Protein AF-A0A1I7ZM16-F1 (afdb_monomer)

Sequence (671 aa):
MVTPKGCKLLEFNCRFGDPETEVLMRLLDSDLYTICVACSKGTLASTEINWKAQNVVGIVLASEGYPAKPTVNRRIQGIPEHNEETVVFHAGTKITEDGLVTSGGRVLCVVSIGNSFQEARNRALAVSEQIKFEGKYYRKDIGHFLLNKGNVSYSASGVDIAEGNALIASIKDVCLATRTPGTESIGGFGALVDLKAEGFNTPQLVIGMDGVGTKIAVAEATGHFDGLGYDLVGMCVNDVLCHCARPVAFLDYYVTGRLVKEEAAAVIRSIAKACKESGCALVGGETAEMPGVYNPGQWDVAGCCIGAREASWPQLPLTDSVSEGDVLLALPSNGLHSNGFSLVRKIVSDNGFSYKEPAPWNPLVSIGEELLRPTKLYVKSVIEALKSGKVKAIAHITGGGITENLPRVFPEQVAGEIQCGSWPVPEVFDWLHSNGPVAPAEMLKTFNCGVGLVLVVSAENQEAVTDSLLEHGESAIYKIGNVVKKTTNEQIVYKTVENTFKYRFVKTQSRKINVGILISGAGSNMKKLIEKSLYNKSNCSVRVVISNKADAGGIAIARSYGIETVVVPSVGEREQYEALITQELEKRGIELICLAGFMRILTASFVNRWKNRIINIHPSLLPSFKGAHAVKLALEAGVKVAGCTAHFADVEVDAGAIIAQETVPVYKDDT

Radius of gyration: 37.5 Å; Cα contacts (8 Å, |Δi|>4): 1365; chains: 1; bounding box: 98×72×96 Å

InterPro domains:
  IPR002376 Formyl transferase, N-terminal [PF00551] (515-671)
  IPR004607 Phosphoribosylglycinamide formyltransferase [TIGR00639] (514-671)
  IPR004607 Phosphoribosylglycinamide formyltransferase [cd08645] (514-671)
  IPR004733 Phosphoribosylformylglycinamidine cyclo-ligase [MF_00741] (152-497)
  IPR004733 Phosphoribosylformylglycinamidine cyclo-ligase [PTHR10520] (1-498)
  IPR004733 Phosphoribosylformylglycinamidine cyclo-ligase [TIGR00878] (152-485)
  IPR004733 Phosphoribosylformylglycinamidine cyclo-ligase [cd02196] (186-484)
  IPR010918 PurM-like, C-terminal domain [PF02769] (324-487)
  IPR011054 Rudiment single hybrid motif [SSF51246] (56-145)
  IPR016188 PurM-like, N-terminal domain [PF00586] (204-307)
  IPR020559 Phosphoribosylglycinamide synthetase, conserved site [PS00184] (15-22)
  IPR020560 Phosphoribosylglycinamide synthetase, C-domain [PF02843] (57-144)
  IPR020560 Phosphoribosylglycinamide synthetase, C-domain [SM01210] (55-147)
  IPR036477 Formyl transferase, N-terminal domain superfamily [SSF53328] (514-671)
  IPR036676 PurM-like, C-terminal domain superfamily [G3DSA:3.90.650.10] (317-506)
  IPR036676 PurM-like, C-terminal domain superfamily [SSF56042] (320-492)
  IPR036921 PurM-like, N-terminal domain superfamily [G3DSA:3.30.1330.10] (154-312)
  IPR036921 PurM-like, N-terminal domain superfamily [SSF55326] (153-311)
  IPR037123 Phosphoribosylglycinamide synthetase, C-domain superfamily [G3DSA:3.90.600.10] (56-153)

Solvent-accessible surface area (backbone atoms only — not comparable to full-atom values): 35921 Å² total; per-residue (Å²): 109,79,47,102,88,44,80,55,81,76,85,73,84,81,42,80,89,35,68,73,40,49,40,52,57,73,36,50,65,46,62,64,66,62,51,54,54,24,54,78,70,72,44,46,94,80,52,88,80,48,65,52,96,57,26,69,30,66,46,58,37,26,21,41,50,48,91,79,62,41,50,55,72,34,58,53,43,61,78,74,82,73,52,97,47,39,42,73,45,80,60,15,54,44,81,52,99,94,39,47,20,31,60,29,34,59,23,34,36,28,30,11,47,24,90,40,61,69,52,2,41,52,51,22,49,54,55,59,64,55,37,43,42,74,57,62,47,64,76,83,65,72,67,48,78,66,70,69,59,63,82,87,44,74,51,75,64,59,30,60,64,66,57,52,52,53,39,53,66,72,43,44,67,55,34,59,72,14,57,45,86,22,43,67,74,72,72,78,98,67,68,63,74,42,53,57,62,64,70,39,89,54,66,44,82,40,78,26,70,36,53,33,59,60,44,54,61,55,26,65,76,67,75,55,42,60,35,50,12,22,21,23,44,24,54,12,45,44,54,27,35,34,42,49,24,47,44,52,36,32,34,41,41,39,39,23,11,40,85,52,56,72,58,55,48,34,28,51,53,16,31,23,52,34,26,45,70,51,61,14,14,44,41,50,68,48,80,45,56,39,50,86,82,31,54,63,90,38,68,53,50,38,26,38,27,38,15,40,26,50,74,87,41,50,69,40,49,37,28,91,74,61,47,67,65,21,31,31,38,30,33,68,37,59,51,63,39,53,36,49,34,65,59,52,52,47,38,36,57,78,71,69,58,58,53,80,41,58,19,94,88,45,73,92,42,26,38,37,58,60,64,52,30,39,26,62,76,51,50,71,29,42,50,66,40,37,57,68,60,54,49,36,25,48,28,56,30,42,66,33,0,56,62,57,30,48,50,77,45,50,42,91,67,40,18,41,40,35,42,49,67,49,58,82,57,49,61,68,52,25,46,48,45,52,68,28,98,51,52,64,71,55,45,40,30,38,30,32,64,27,34,34,34,38,37,34,24,44,64,88,37,43,62,65,45,50,51,42,26,45,76,42,67,44,91,60,75,26,68,33,36,33,30,33,72,44,86,61,95,55,44,57,46,73,39,61,54,86,65,47,56,62,82,53,84,73,82,73,81,61,79,54,42,31,27,31,36,35,32,50,39,70,27,69,60,42,50,52,53,50,59,50,30,70,40,91,87,37,54,38,36,70,58,36,38,40,22,48,40,88,83,26,52,25,53,63,54,40,46,76,73,74,33,47,72,46,71,53,63,83,58,82,59,69,67,63,38,50,48,54,53,47,51,60,37,59,77,67,60,47,63,36,35,38,34,33,57,42,90,67,87,72,53,57,67,59,38,62,75,42,57,92,30,33,38,35,62,41,63,21,50,71,77,77,41,64,72,83,63,22,57,60,51,43,60,74,67,64,48,61,62,49,25,31,24,37,23,34,58,46,71,53,82,78,66,34,61,77,75,49,73,49,79,39,80,42,62,96,85,69,132

Mean predicted aligned error: 18.21 Å

pLDDT: mean 89.7, std 11.9, range [35.81, 98.81]

Secondary structure (DSSP, 8-state):
-EETTEE--------TTSHHHHHHHTTB-S-HHHHHHHHHHT-GGGS---B-SSEEEEEEEEETTTTTS---SPBPB-PPPP-SSEEEEESSEEEETTEEEE-SSEEEEEEEEESSHHHHHHHHHHHHHH-B-TTEE--S-TTHHHHT--S--GGGGT--HHHHHHHHHHHHHHHHTT--TTB--S-SS---B-TTTTT-SSEEEEEEEEE-GGGHHHHHHHT--TTHHHHHHHHHHHHHHTTT-EEEEEEEEEEESS--HHHHHHHHHHHHHHHHHHT-EEEEEEEEE-BTTB-TT-EEEEEEEEEEEETTS--S--GGG--TT-EEEEEEPSSSTTSSHHHHHHHHHHTT--TTSEETTEEEEEHHHHHTPPPPP-HHHHHHHHHTT-EEEEEE--TTHHHHHGGGGS-TTEEEEEETTSSPPPHHHHHHHHHS---HHHHHHHS-TTEEEEEEE-GGGHHHHHHHHHHTT-S--EEEEEEEE--SS-SEEEESGGGSS----------PEEEEEEESSS-HHHHHHHHHHHSTT-SEEEEEEEES-TT-HHHHHHHHTT-EEEE----S-HHHHHHHHHHHHHHTT--EEEESS--SPPPHHHHHHTTT-EEEEESS-TTTT-STTHHHHHHHTT-SEEEEEEEE--SSTT-SPEEEEEEEE--TT--

Structure (mmCIF, N/CA/C/O backbone):
data_AF-A0A1I7ZM16-F1
#
_entry.id   AF-A0A1I7ZM16-F1
#
loop_
_atom_site.group_PDB
_atom_site.id
_atom_site.type_symbol
_atom_site.label_atom_id
_atom_site.label_alt_id
_atom_site.label_comp_id
_atom_site.label_asym_id
_atom_site.label_entity_id
_atom_site.label_seq_id
_atom_site.pdbx_PDB_ins_code
_atom_site.Cartn_x
_atom_site.Cartn_y
_atom_site.Cartn_z
_atom_site.occupancy
_atom_site.B_iso_or_equiv
_atom_site.auth_seq_id
_atom_site.auth_comp_id
_atom_site.auth_asym_id
_atom_site.auth_atom_id
_atom_site.pdbx_PDB_model_num
ATOM 1 N N . MET A 1 1 ? 24.095 -9.292 -18.439 1.00 46.09 1 MET A N 1
ATOM 2 C CA . MET A 1 1 ? 23.623 -7.907 -18.662 1.00 46.09 1 MET A CA 1
ATOM 3 C C . MET A 1 1 ? 22.388 -7.939 -19.546 1.00 46.09 1 MET A C 1
ATOM 5 O O . MET A 1 1 ? 22.452 -8.449 -20.659 1.00 46.09 1 MET A O 1
ATOM 9 N N . VAL A 1 2 ? 21.262 -7.446 -19.034 1.00 35.81 2 VAL A N 1
ATOM 10 C CA . VAL A 1 2 ? 20.016 -7.307 -19.797 1.00 35.81 2 VAL A CA 1
ATOM 11 C C . VAL A 1 2 ? 20.085 -5.988 -20.556 1.00 35.81 2 VAL A C 1
ATOM 13 O O . VAL A 1 2 ? 20.392 -4.955 -19.970 1.00 35.81 2 VAL A O 1
ATOM 16 N N . THR A 1 3 ? 19.843 -6.024 -21.864 1.00 61.84 3 THR A N 1
ATOM 17 C CA . THR A 1 3 ? 19.729 -4.808 -22.680 1.00 61.84 3 THR A CA 1
ATOM 18 C C . THR A 1 3 ? 18.270 -4.597 -23.085 1.00 61.84 3 THR A C 1
ATOM 20 O O . THR A 1 3 ? 17.487 -5.549 -23.022 1.00 61.84 3 THR A O 1
ATOM 23 N N . PRO A 1 4 ? 17.898 -3.413 -23.607 1.00 39.09 4 PRO A N 1
ATOM 24 C CA . PRO A 1 4 ? 16.545 -3.147 -24.108 1.00 39.09 4 PRO A CA 1
ATOM 25 C C . PRO A 1 4 ? 16.075 -4.078 -25.242 1.00 39.09 4 PRO A C 1
ATOM 27 O O . PRO A 1 4 ? 14.911 -4.043 -25.619 1.00 39.09 4 PRO A O 1
ATOM 30 N N . LYS A 1 5 ? 16.967 -4.908 -25.808 1.00 56.44 5 LYS A N 1
ATOM 31 C CA . LYS A 1 5 ? 16.657 -5.911 -26.844 1.00 56.44 5 LYS A CA 1
ATOM 32 C C . LYS A 1 5 ? 16.712 -7.358 -26.324 1.00 56.44 5 LYS A C 1
ATOM 34 O O . LYS A 1 5 ? 16.855 -8.279 -27.122 1.00 56.44 5 LYS A O 1
ATOM 39 N N . GLY A 1 6 ? 16.642 -7.555 -25.008 1.00 61.62 6 GLY A N 1
ATOM 40 C CA . GLY A 1 6 ? 16.726 -8.860 -24.348 1.00 61.62 6 GLY A CA 1
ATOM 41 C C . GLY A 1 6 ? 18.113 -9.185 -23.784 1.00 61.62 6 GLY A C 1
ATOM 42 O O . GLY A 1 6 ? 19.054 -8.379 -23.858 1.00 61.62 6 GLY A O 1
ATOM 43 N N . CYS A 1 7 ? 18.227 -10.379 -23.191 1.00 41.25 7 CYS A N 1
ATOM 44 C CA . CYS A 1 7 ? 19.496 -10.939 -22.733 1.00 41.25 7 CYS A CA 1
ATOM 45 C C . CYS A 1 7 ? 20.437 -11.100 -23.924 1.00 41.25 7 CYS A C 1
ATOM 47 O O . CYS A 1 7 ? 20.194 -11.908 -24.818 1.00 41.25 7 CYS A O 1
ATOM 49 N N . LYS A 1 8 ? 21.526 -10.333 -23.927 1.00 43.12 8 LYS A N 1
ATOM 50 C CA . LYS A 1 8 ? 22.629 -10.567 -24.850 1.00 43.12 8 LYS A CA 1
ATOM 51 C C . LYS A 1 8 ? 23.691 -11.381 -24.131 1.00 43.12 8 LYS A C 1
ATOM 53 O O . LYS A 1 8 ? 24.227 -10.937 -23.116 1.00 43.12 8 LYS A O 1
ATOM 58 N N . LEU A 1 9 ? 23.974 -12.565 -24.665 1.00 39.16 9 LEU A N 1
ATOM 59 C CA . LEU A 1 9 ? 25.180 -13.306 -24.336 1.00 39.16 9 LEU A CA 1
ATOM 60 C C . LEU A 1 9 ? 26.356 -12.506 -24.908 1.00 39.16 9 LEU A C 1
ATOM 62 O O . LEU A 1 9 ? 26.464 -12.334 -26.121 1.00 39.16 9 LEU A O 1
ATOM 66 N N . LEU A 1 10 ? 27.202 -11.970 -24.036 1.00 40.28 10 LEU A N 1
ATOM 67 C CA . LEU A 1 10 ? 28.567 -11.648 -24.425 1.00 40.28 10 LEU A CA 1
ATOM 68 C C . LEU A 1 10 ? 29.258 -13.001 -24.575 1.00 40.28 10 LEU A C 1
ATOM 70 O O . LEU A 1 10 ? 29.513 -13.667 -23.575 1.00 40.28 10 LEU A O 1
ATOM 74 N N . GLU A 1 11 ? 29.503 -13.436 -25.809 1.00 39.97 11 GLU A N 1
ATOM 75 C CA . GLU A 1 11 ? 30.486 -14.488 -26.038 1.00 39.97 11 GLU A CA 1
ATOM 76 C C . GLU A 1 11 ? 31.848 -13.894 -25.667 1.00 39.97 11 GLU A C 1
ATOM 78 O O . GLU A 1 11 ? 32.498 -13.210 -26.456 1.00 39.97 11 GLU A O 1
ATOM 83 N N . PHE A 1 12 ? 32.232 -14.067 -24.407 1.00 45.41 12 PHE A N 1
ATOM 84 C CA . PHE A 1 12 ? 33.558 -13.733 -23.928 1.00 45.41 12 PHE A CA 1
ATOM 85 C C . PHE A 1 12 ? 34.398 -15.004 -24.059 1.00 45.41 12 PHE A C 1
ATOM 87 O O . PHE A 1 12 ? 34.298 -15.925 -23.251 1.00 45.41 12 PHE A O 1
ATOM 94 N N . ASN A 1 13 ? 35.145 -15.102 -25.156 1.00 48.59 13 ASN A N 1
ATOM 95 C CA . ASN A 1 13 ? 35.992 -16.251 -25.459 1.00 48.59 13 ASN A CA 1
ATOM 96 C C . ASN A 1 13 ? 37.272 -16.138 -24.601 1.00 48.59 13 ASN A C 1
ATOM 98 O O . ASN A 1 13 ? 38.266 -15.599 -25.067 1.00 48.59 13 ASN A O 1
ATOM 102 N N . CYS A 1 14 ? 37.237 -16.562 -23.329 1.00 57.59 14 CYS A N 1
ATOM 103 C CA . CYS A 1 14 ? 38.436 -16.635 -22.479 1.00 57.59 14 CYS A CA 1
ATOM 104 C C . CYS A 1 14 ? 39.314 -17.810 -22.916 1.00 57.59 14 CYS A C 1
ATOM 106 O O . CYS A 1 14 ? 38.975 -18.965 -22.646 1.00 57.59 14 CYS A O 1
ATOM 108 N N . ARG A 1 15 ? 40.462 -17.544 -23.544 1.00 78.44 15 ARG A N 1
ATOM 109 C CA . ARG A 1 15 ? 41.489 -18.565 -23.796 1.00 78.44 15 ARG A CA 1
ATOM 110 C C . ARG A 1 15 ? 42.647 -18.369 -22.829 1.00 78.44 15 ARG A C 1
ATOM 112 O O . ARG A 1 15 ? 42.922 -17.251 -22.408 1.00 78.44 15 ARG A O 1
ATOM 119 N N . PHE A 1 16 ? 43.363 -19.444 -22.502 1.00 77.50 16 PHE A N 1
ATOM 120 C CA . PHE A 1 16 ? 44.513 -19.368 -21.589 1.00 77.50 16 PHE A CA 1
ATOM 121 C C . PHE A 1 16 ? 45.627 -18.424 -22.064 1.00 77.50 16 PHE A C 1
ATOM 123 O O . PHE A 1 16 ? 46.364 -17.924 -21.228 1.00 77.50 16 PHE A O 1
ATOM 130 N N . GLY A 1 17 ? 45.732 -18.173 -23.373 1.00 76.25 17 GLY A N 1
ATOM 131 C CA . GLY A 1 17 ? 46.690 -17.219 -23.947 1.00 76.25 17 GLY A CA 1
ATOM 132 C C . GLY A 1 17 ? 46.143 -15.802 -24.143 1.00 76.25 17 GLY A C 1
ATOM 133 O O . GLY A 1 17 ? 46.779 -15.000 -24.826 1.00 76.25 17 GLY A O 1
ATOM 134 N N . ASP A 1 18 ? 44.944 -15.502 -23.637 1.00 84.44 18 ASP A N 1
ATOM 135 C CA . ASP A 1 18 ? 44.437 -14.133 -23.625 1.00 84.44 18 ASP A CA 1
ATOM 136 C C . ASP A 1 18 ? 44.923 -13.402 -22.362 1.00 84.44 18 ASP A C 1
ATOM 138 O O . ASP A 1 18 ? 44.839 -13.972 -21.269 1.00 84.44 18 ASP A O 1
ATOM 142 N N . PRO A 1 19 ? 45.386 -12.141 -22.477 1.00 84.44 19 PRO A N 1
ATOM 143 C CA . PRO A 1 19 ? 45.915 -11.370 -21.351 1.00 84.44 19 PRO A CA 1
ATOM 144 C C . PRO A 1 19 ? 44.978 -11.304 -20.141 1.00 84.44 19 PRO A C 1
ATOM 146 O O . PRO A 1 19 ? 45.427 -11.319 -19.001 1.00 84.44 19 PRO A O 1
ATOM 149 N N . GLU A 1 20 ? 43.669 -11.245 -20.371 1.00 81.69 20 GLU A N 1
ATOM 150 C CA . GLU A 1 20 ? 42.649 -11.213 -19.327 1.00 81.69 20 GLU A CA 1
ATOM 151 C C . GLU A 1 20 ? 42.656 -12.502 -18.491 1.00 81.69 20 GLU A C 1
ATOM 153 O O . GLU A 1 20 ? 42.557 -12.450 -17.263 1.00 81.69 20 GLU A O 1
ATOM 158 N N . THR A 1 21 ? 42.835 -13.653 -19.142 1.00 85.44 21 THR A N 1
ATOM 159 C CA . THR A 1 21 ? 42.946 -14.955 -18.478 1.00 85.44 21 THR A CA 1
ATOM 160 C C . THR A 1 21 ? 44.293 -15.091 -17.780 1.00 85.44 21 THR A C 1
ATOM 162 O O . THR A 1 21 ? 44.333 -15.490 -16.620 1.00 85.44 21 THR A O 1
ATOM 165 N N . GLU A 1 22 ? 45.392 -14.720 -18.443 1.00 88.69 22 GLU A N 1
ATOM 166 C CA . GLU A 1 22 ? 46.745 -14.759 -17.869 1.00 88.69 22 GLU A CA 1
ATOM 167 C C . GLU A 1 22 ? 46.829 -13.960 -16.563 1.00 88.69 22 GLU A C 1
ATOM 169 O O . GLU A 1 22 ? 47.408 -14.428 -15.584 1.00 88.69 22 GLU A O 1
ATOM 174 N N . VAL A 1 23 ? 46.197 -12.783 -16.522 1.00 89.88 23 VAL A N 1
ATOM 175 C CA . VAL A 1 23 ? 46.121 -11.925 -15.334 1.00 89.88 23 VAL A CA 1
ATOM 176 C C . VAL A 1 23 ? 45.339 -12.592 -14.207 1.00 89.88 23 VAL A C 1
ATOM 178 O O . VAL A 1 23 ? 45.831 -12.659 -13.082 1.00 89.88 23 VAL A O 1
ATOM 181 N N . LEU A 1 24 ? 44.143 -13.114 -14.489 1.00 87.50 24 LEU A N 1
ATOM 182 C CA . LEU A 1 24 ? 43.306 -13.744 -13.466 1.00 87.50 24 LEU A CA 1
ATOM 183 C C . LEU A 1 24 ? 43.938 -15.028 -12.924 1.00 87.50 24 LEU A C 1
ATOM 185 O O . LEU A 1 24 ? 43.957 -15.238 -11.714 1.00 87.50 24 LEU A O 1
ATOM 189 N N . MET A 1 25 ? 44.535 -15.849 -13.789 1.00 89.25 25 MET A N 1
ATOM 190 C CA . MET A 1 25 ? 45.164 -17.116 -13.410 1.00 89.25 25 MET A CA 1
ATOM 191 C C . MET A 1 25 ? 46.313 -16.953 -12.411 1.00 89.25 25 MET A C 1
ATOM 193 O O . MET A 1 25 ? 46.612 -17.887 -11.673 1.00 89.25 25 MET A O 1
ATOM 197 N N . ARG A 1 26 ? 46.939 -15.773 -12.332 1.00 91.44 26 ARG A N 1
ATOM 198 C CA . ARG A 1 26 ? 47.952 -15.478 -11.307 1.00 91.44 26 ARG A CA 1
ATOM 199 C C . ARG A 1 26 ? 47.388 -15.420 -9.887 1.00 91.44 26 ARG A C 1
ATOM 201 O O . ARG A 1 26 ? 48.149 -15.623 -8.943 1.00 91.44 26 ARG A O 1
ATOM 208 N N . LEU A 1 27 ? 46.093 -15.145 -9.737 1.00 92.44 27 LEU A N 1
ATOM 209 C CA . LEU A 1 27 ? 45.406 -15.120 -8.446 1.00 92.44 27 LEU A CA 1
ATOM 210 C C . LEU A 1 27 ? 44.745 -16.452 -8.092 1.00 92.44 27 LEU A C 1
ATOM 212 O O . LEU A 1 27 ? 44.290 -16.592 -6.960 1.00 92.44 27 LEU A O 1
ATOM 216 N N . LEU A 1 28 ? 44.666 -17.412 -9.017 1.00 92.06 28 LEU A N 1
ATOM 217 C CA . LEU A 1 28 ? 44.096 -18.719 -8.711 1.00 92.06 28 LEU A CA 1
ATOM 218 C C . LEU A 1 28 ? 45.036 -19.462 -7.755 1.00 92.06 28 LEU A C 1
ATOM 220 O O . LEU A 1 28 ? 46.199 -19.697 -8.083 1.00 92.06 28 LEU A O 1
ATOM 224 N N . ASP A 1 29 ? 44.526 -19.802 -6.574 1.00 91.81 29 ASP A N 1
ATOM 225 C CA . ASP A 1 29 ? 45.274 -20.548 -5.559 1.00 91.81 29 ASP A CA 1
ATOM 226 C C . ASP A 1 29 ? 44.987 -22.053 -5.647 1.00 91.81 29 ASP A C 1
ATOM 228 O O . ASP A 1 29 ? 45.872 -22.884 -5.455 1.00 91.81 29 ASP A O 1
ATOM 232 N N . SER A 1 30 ? 43.753 -22.412 -6.015 1.00 92.56 30 SER A N 1
ATOM 233 C CA . SER A 1 30 ? 43.372 -23.798 -6.292 1.00 92.56 30 SER A CA 1
ATOM 234 C C . SER A 1 30 ? 44.077 -24.374 -7.527 1.00 92.56 30 SER A C 1
ATOM 236 O O . SER A 1 30 ? 44.348 -23.682 -8.506 1.00 92.56 30 SER A O 1
ATOM 238 N N . ASP A 1 31 ? 44.296 -25.690 -7.530 1.00 92.06 31 ASP A N 1
ATOM 239 C CA . ASP A 1 31 ? 44.849 -26.395 -8.686 1.00 92.06 31 ASP A CA 1
ATOM 240 C C . ASP A 1 31 ? 43.880 -26.377 -9.886 1.00 92.06 31 ASP A C 1
ATOM 242 O O . ASP A 1 31 ? 42.773 -26.926 -9.843 1.00 92.06 31 ASP A O 1
ATOM 246 N N . LEU A 1 32 ? 44.329 -25.778 -10.992 1.00 89.69 32 LEU A N 1
ATOM 247 C CA . LEU A 1 32 ? 43.572 -25.683 -12.238 1.00 89.69 32 LEU A CA 1
ATOM 248 C C . LEU A 1 32 ? 43.204 -27.062 -12.806 1.00 89.69 32 LEU A C 1
ATOM 250 O O . LEU A 1 32 ? 42.119 -27.214 -13.371 1.00 89.69 32 LEU A O 1
ATOM 254 N N . TYR A 1 33 ? 44.071 -28.070 -12.666 1.00 91.50 33 TYR A N 1
ATOM 255 C CA . TYR A 1 33 ? 43.772 -29.415 -13.160 1.00 91.50 33 TYR A CA 1
ATOM 256 C C . TYR A 1 33 ? 42.557 -29.999 -12.437 1.00 91.50 33 TYR A C 1
ATOM 258 O O . TYR A 1 33 ? 41.622 -30.479 -13.082 1.00 91.50 33 TYR A O 1
ATOM 266 N N . THR A 1 34 ? 42.521 -29.872 -11.110 1.00 91.56 34 THR A N 1
ATOM 267 C CA . THR A 1 34 ? 41.385 -30.293 -10.284 1.00 91.56 34 THR A CA 1
ATOM 268 C C . THR A 1 34 ? 40.078 -29.617 -10.718 1.00 91.56 34 THR A C 1
ATOM 270 O O . THR A 1 34 ? 39.057 -30.293 -10.868 1.00 91.56 34 THR A O 1
ATOM 273 N N . ILE A 1 35 ? 40.112 -28.315 -11.019 1.00 91.75 35 ILE A N 1
ATOM 274 C CA . ILE A 1 35 ? 38.945 -27.562 -11.512 1.00 91.75 35 ILE A CA 1
ATOM 275 C C . ILE A 1 35 ? 38.488 -28.082 -12.883 1.00 91.75 35 ILE A C 1
ATOM 277 O O . ILE A 1 35 ? 37.304 -28.358 -13.078 1.00 91.75 35 ILE A O 1
ATOM 281 N N . CYS A 1 36 ? 39.410 -28.285 -13.827 1.00 90.31 36 CYS A N 1
ATOM 282 C CA . CYS A 1 36 ? 39.098 -28.832 -15.152 1.00 90.31 36 CYS A CA 1
ATOM 283 C C . CYS A 1 36 ? 38.494 -30.245 -15.071 1.00 90.31 36 CYS A C 1
ATOM 285 O O . CYS A 1 36 ? 37.529 -30.558 -15.776 1.00 90.31 36 CYS A O 1
ATOM 287 N N . VAL A 1 37 ? 39.007 -31.094 -14.173 1.00 92.81 37 VAL A N 1
ATOM 288 C CA . VAL A 1 37 ? 38.441 -32.425 -13.922 1.00 92.81 37 VAL A CA 1
ATOM 289 C C . VAL A 1 37 ? 37.034 -32.309 -13.331 1.00 92.81 37 VAL A C 1
ATOM 291 O O . VAL A 1 37 ? 36.130 -33.000 -13.800 1.00 92.81 37 VAL A O 1
ATOM 294 N N . ALA A 1 38 ? 36.804 -31.410 -12.372 1.00 91.50 38 ALA A N 1
ATOM 295 C CA . ALA A 1 38 ? 35.475 -31.180 -11.806 1.00 91.50 38 ALA A CA 1
ATOM 296 C C . ALA A 1 38 ? 34.465 -30.691 -12.859 1.00 91.50 38 ALA A C 1
ATOM 298 O O . ALA A 1 38 ? 33.336 -31.184 -12.900 1.00 91.50 38 ALA A O 1
ATOM 299 N N . CYS A 1 39 ? 34.875 -29.795 -13.763 1.00 87.69 39 CYS A N 1
ATOM 300 C CA . CYS A 1 39 ? 34.062 -29.362 -14.902 1.00 87.69 39 CYS A CA 1
ATOM 301 C C . CYS A 1 39 ? 33.668 -30.540 -15.801 1.00 87.69 39 CYS A C 1
ATOM 303 O O . CYS A 1 39 ? 32.491 -30.717 -16.103 1.00 87.69 39 CYS A O 1
ATOM 305 N N . SER A 1 40 ? 34.633 -31.380 -16.194 1.00 93.06 40 SER A N 1
ATOM 306 C CA . SER A 1 40 ? 34.363 -32.534 -17.069 1.00 93.06 40 SER A CA 1
ATOM 307 C C . SER A 1 40 ? 33.487 -33.612 -16.420 1.00 93.06 40 SER A C 1
ATOM 309 O O . SER A 1 40 ? 32.789 -34.337 -17.124 1.00 93.06 40 SER A O 1
ATOM 311 N N . LYS A 1 41 ? 33.489 -33.702 -15.085 1.00 92.75 41 LYS A N 1
ATOM 312 C CA . LYS A 1 41 ? 32.654 -34.633 -14.312 1.00 92.75 41 LYS A CA 1
ATOM 313 C C . LYS A 1 41 ? 31.321 -34.034 -13.849 1.00 92.75 41 LYS A C 1
ATOM 315 O O . LYS A 1 41 ? 30.534 -34.744 -13.232 1.00 92.75 41 LYS A O 1
ATOM 320 N N . GLY A 1 42 ? 31.060 -32.750 -14.115 1.00 92.50 42 GLY A N 1
ATOM 321 C CA . GLY A 1 42 ? 29.854 -32.055 -13.651 1.00 92.50 42 GLY A CA 1
ATOM 322 C C . GLY A 1 42 ? 29.802 -31.806 -12.137 1.00 92.50 42 GLY A C 1
ATOM 323 O O . GLY A 1 42 ? 28.734 -31.527 -11.603 1.00 92.50 42 GLY A O 1
ATOM 324 N N . THR A 1 43 ? 30.936 -31.887 -11.434 1.00 93.69 43 THR A N 1
ATOM 325 C CA . THR A 1 43 ? 31.037 -31.744 -9.966 1.00 93.69 43 THR A CA 1
ATOM 326 C C . THR A 1 43 ? 31.612 -30.393 -9.532 1.00 93.69 43 THR A C 1
ATOM 328 O O . THR A 1 43 ? 32.052 -30.230 -8.395 1.00 93.69 43 THR A O 1
ATOM 331 N N . LEU A 1 44 ? 31.638 -29.403 -10.429 1.00 88.50 44 LEU A N 1
ATOM 332 C CA . LEU A 1 44 ? 32.199 -28.080 -10.137 1.00 88.50 44 LEU A CA 1
ATOM 333 C C . LEU A 1 44 ? 31.482 -27.390 -8.967 1.00 88.50 44 LEU A C 1
ATOM 335 O O . LEU A 1 44 ? 32.136 -26.779 -8.132 1.00 88.50 44 LEU A O 1
ATOM 339 N N . ALA A 1 45 ? 30.157 -27.544 -8.866 1.00 87.06 45 ALA A N 1
ATOM 340 C CA . ALA A 1 45 ? 29.343 -26.924 -7.816 1.00 87.06 45 ALA A CA 1
ATOM 341 C C . ALA A 1 45 ? 29.706 -27.380 -6.389 1.00 87.06 45 ALA A C 1
ATOM 343 O O . ALA A 1 45 ? 29.373 -26.694 -5.429 1.00 87.06 45 ALA A O 1
ATOM 344 N N . SER A 1 46 ? 30.382 -28.524 -6.249 1.00 88.88 46 SER A N 1
ATOM 345 C CA . SER A 1 46 ? 30.846 -29.072 -4.970 1.00 88.88 46 SER A CA 1
ATOM 346 C C . SER A 1 46 ? 32.365 -28.976 -4.790 1.00 88.88 46 SER A C 1
ATOM 348 O O . SER A 1 46 ? 32.908 -29.615 -3.894 1.00 88.88 46 SER A O 1
ATOM 350 N N . THR A 1 47 ? 33.065 -28.248 -5.665 1.00 89.06 47 THR A N 1
ATOM 351 C CA . THR A 1 47 ? 34.523 -28.078 -5.614 1.00 89.06 47 THR A CA 1
ATOM 352 C C . THR A 1 47 ? 34.849 -26.689 -5.080 1.00 89.06 47 THR A C 1
ATOM 354 O O . THR A 1 47 ? 34.383 -25.691 -5.624 1.00 89.06 47 THR A O 1
ATOM 357 N N . GLU A 1 48 ? 35.653 -26.613 -4.023 1.00 91.69 48 GLU A N 1
ATOM 358 C CA . GLU A 1 48 ? 36.096 -25.339 -3.457 1.00 91.69 48 GLU A CA 1
ATOM 359 C C . GLU A 1 48 ? 37.180 -24.699 -4.344 1.00 91.69 48 GLU A C 1
ATOM 361 O O . GLU A 1 48 ? 38.183 -25.333 -4.686 1.00 91.69 48 GLU A O 1
ATOM 366 N N . ILE A 1 49 ? 36.965 -23.441 -4.746 1.00 91.62 49 ILE A N 1
ATOM 367 C CA . ILE A 1 49 ? 37.883 -22.679 -5.603 1.00 91.62 49 ILE A CA 1
ATOM 368 C C . ILE A 1 49 ? 38.365 -21.451 -4.837 1.00 91.62 49 ILE A C 1
ATOM 370 O O . ILE A 1 49 ? 37.611 -20.502 -4.627 1.00 91.62 49 ILE A O 1
ATOM 374 N N . ASN A 1 50 ? 39.639 -21.473 -4.463 1.00 91.44 50 ASN A N 1
ATOM 375 C CA . ASN A 1 50 ? 40.296 -20.447 -3.676 1.00 91.44 50 ASN A CA 1
ATOM 376 C C . ASN A 1 50 ? 41.110 -19.505 -4.564 1.00 91.44 50 ASN A C 1
ATOM 378 O O . ASN A 1 50 ? 41.743 -19.913 -5.545 1.00 91.44 50 ASN A O 1
ATOM 382 N N . TRP A 1 51 ? 41.101 -18.231 -4.182 1.00 91.88 51 TRP A N 1
ATOM 383 C CA . TRP A 1 51 ? 41.814 -17.152 -4.855 1.00 91.88 51 TRP A CA 1
ATOM 384 C C . TRP A 1 51 ? 42.667 -16.391 -3.844 1.00 91.88 51 TRP A C 1
ATOM 386 O O . TRP A 1 51 ? 42.240 -16.145 -2.715 1.00 91.88 51 TRP A O 1
ATOM 396 N N . LYS A 1 52 ? 43.860 -15.971 -4.259 1.00 89.31 52 LYS A N 1
ATOM 397 C CA . LYS A 1 52 ? 44.750 -15.145 -3.443 1.00 89.31 52 LYS A CA 1
ATOM 398 C C . LYS A 1 52 ? 44.128 -13.769 -3.220 1.00 89.31 52 LYS A C 1
ATOM 400 O O . LYS A 1 52 ? 43.726 -13.103 -4.172 1.00 89.31 52 LYS A O 1
ATOM 405 N N . ALA A 1 53 ? 44.136 -13.300 -1.973 1.00 87.38 53 ALA A N 1
ATOM 406 C CA . ALA A 1 53 ? 43.682 -11.961 -1.581 1.00 87.38 53 ALA A CA 1
ATOM 407 C C . ALA A 1 53 ? 44.722 -10.866 -1.911 1.00 87.38 53 ALA A C 1
ATOM 409 O O . ALA A 1 53 ? 45.070 -10.037 -1.073 1.00 87.38 53 ALA A O 1
ATOM 410 N N . GLN A 1 54 ? 45.263 -10.892 -3.129 1.00 91.69 54 GLN A N 1
ATOM 411 C CA . GLN A 1 54 ? 46.256 -9.944 -3.629 1.00 91.69 54 GLN A CA 1
ATOM 412 C C . GLN A 1 54 ? 45.732 -9.227 -4.874 1.00 91.69 54 GLN A C 1
ATOM 414 O O . GLN A 1 54 ? 44.722 -9.602 -5.466 1.00 91.69 54 GLN A O 1
ATOM 419 N N . ASN A 1 55 ? 46.432 -8.175 -5.282 1.00 91.75 55 ASN A N 1
ATOM 420 C CA . ASN A 1 55 ? 46.107 -7.415 -6.479 1.00 91.75 55 ASN A CA 1
ATOM 421 C C . ASN A 1 55 ? 47.019 -7.845 -7.625 1.00 91.75 55 ASN A C 1
ATOM 423 O O . ASN A 1 55 ? 48.195 -8.118 -7.401 1.00 91.75 55 ASN A O 1
ATOM 427 N N . VAL A 1 56 ? 46.508 -7.849 -8.855 1.00 93.88 56 VAL A N 1
ATOM 428 C CA . VAL A 1 56 ? 47.273 -8.211 -10.053 1.00 93.88 56 VAL A CA 1
ATOM 429 C C . VAL A 1 56 ? 47.069 -7.177 -11.157 1.00 93.88 56 VAL A C 1
ATOM 431 O O . VAL A 1 56 ? 45.976 -6.634 -11.319 1.0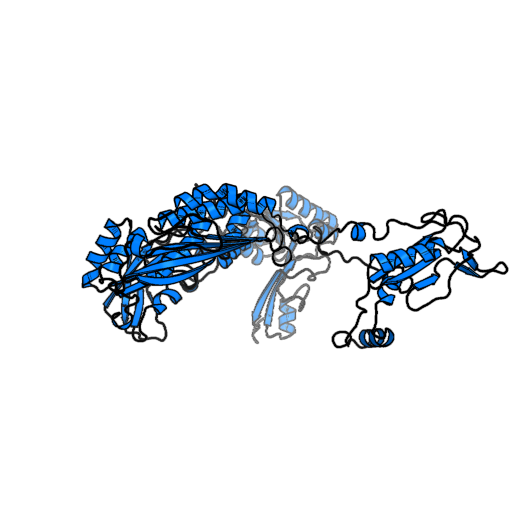0 93.88 56 VAL A O 1
ATOM 434 N N . VAL A 1 57 ? 48.123 -6.886 -11.920 1.00 94.00 57 VAL A N 1
ATOM 435 C CA . VAL A 1 57 ? 48.078 -5.986 -13.078 1.00 94.00 57 VAL A CA 1
ATOM 436 C C . VAL A 1 57 ? 48.829 -6.609 -14.247 1.00 94.00 57 VAL A C 1
ATOM 438 O O . VAL A 1 57 ? 49.983 -7.000 -14.096 1.00 94.00 57 VAL A O 1
ATOM 441 N N . GLY A 1 58 ? 48.177 -6.659 -15.412 1.00 94.31 58 GLY A N 1
ATOM 442 C CA . GLY A 1 58 ? 48.778 -7.043 -16.689 1.00 94.31 58 GLY A CA 1
ATOM 443 C C . GLY A 1 58 ? 48.980 -5.845 -17.614 1.00 94.31 58 GLY A C 1
ATOM 444 O O . GLY A 1 58 ? 48.072 -5.033 -17.795 1.00 94.31 58 GLY A O 1
ATOM 445 N N . ILE A 1 59 ? 50.161 -5.739 -18.221 1.00 94.94 59 ILE A N 1
ATOM 446 C CA . ILE A 1 59 ? 50.505 -4.718 -19.215 1.00 94.94 59 ILE A CA 1
ATOM 447 C C . ILE A 1 59 ? 50.983 -5.414 -20.484 1.00 94.94 59 ILE A C 1
ATOM 449 O O . ILE A 1 59 ? 52.007 -6.095 -20.499 1.00 94.94 59 ILE A O 1
ATOM 453 N N . VAL A 1 60 ? 50.248 -5.207 -21.575 1.00 95.38 60 VAL A N 1
ATOM 454 C CA . VAL A 1 60 ? 50.606 -5.747 -22.888 1.00 95.38 60 VAL A CA 1
ATOM 455 C C . VAL A 1 60 ? 51.598 -4.815 -23.580 1.00 95.38 60 VAL A C 1
ATOM 457 O O . VAL A 1 60 ? 51.319 -3.630 -23.772 1.00 95.38 60 VAL A O 1
ATOM 460 N N . LEU A 1 61 ? 52.737 -5.369 -23.991 1.00 96.38 61 LEU A N 1
ATOM 461 C CA . LEU A 1 61 ? 53.724 -4.722 -24.849 1.00 96.38 61 LEU A CA 1
ATOM 462 C C . LEU A 1 61 ? 53.397 -5.045 -26.306 1.00 96.38 61 LEU A C 1
ATOM 464 O O . LEU A 1 61 ? 53.343 -6.216 -26.687 1.00 96.38 61 LEU A O 1
ATOM 468 N N . ALA A 1 62 ? 53.182 -4.016 -27.119 1.00 95.88 62 ALA A N 1
ATOM 469 C CA . ALA A 1 62 ? 52.794 -4.155 -28.516 1.00 95.88 62 ALA A CA 1
ATOM 470 C C . ALA A 1 62 ? 53.884 -3.659 -29.476 1.00 95.88 62 ALA A C 1
ATOM 472 O O . ALA A 1 62 ? 54.653 -2.749 -29.149 1.00 95.88 62 ALA A O 1
ATOM 473 N N . SER A 1 63 ? 53.925 -4.264 -30.665 1.00 94.69 63 SER A N 1
ATOM 474 C CA . SER A 1 63 ? 54.736 -3.803 -31.797 1.00 94.69 63 SER A CA 1
ATOM 475 C C . SER A 1 63 ? 54.056 -2.650 -32.519 1.00 94.69 63 SER A C 1
ATOM 477 O O . SER A 1 63 ? 52.851 -2.705 -32.773 1.00 94.69 63 SER A O 1
ATOM 479 N N . GLU A 1 64 ? 54.845 -1.658 -32.933 1.00 92.75 64 GLU A N 1
ATOM 480 C CA . GLU A 1 64 ? 54.434 -0.562 -33.814 1.00 92.75 64 GLU A CA 1
ATOM 481 C C . GLU A 1 64 ? 53.552 -1.053 -34.970 1.00 92.75 64 GLU A C 1
ATOM 483 O O . GLU A 1 64 ? 53.853 -2.058 -35.614 1.00 92.75 64 GLU A O 1
ATOM 488 N N . GLY A 1 65 ? 52.455 -0.339 -35.226 1.00 84.38 65 GLY A N 1
ATOM 489 C CA . GLY A 1 65 ? 51.486 -0.681 -36.268 1.00 84.38 65 GLY A CA 1
ATOM 490 C C . GLY A 1 65 ? 50.346 -1.602 -35.815 1.00 84.38 65 GLY A C 1
ATOM 491 O O . GLY A 1 65 ? 49.397 -1.784 -36.579 1.00 84.38 65 GLY A O 1
ATOM 492 N N . TYR A 1 66 ? 50.369 -2.149 -34.591 1.00 87.19 66 TYR A N 1
ATOM 493 C CA . TYR A 1 66 ? 49.195 -2.798 -33.986 1.00 87.19 66 TYR A CA 1
ATOM 494 C C . TYR A 1 66 ? 48.063 -1.767 -33.720 1.00 87.19 66 TYR A C 1
ATOM 496 O O . TYR A 1 66 ? 48.340 -0.613 -33.391 1.00 87.19 66 TYR A O 1
ATOM 504 N N . PRO A 1 67 ? 46.770 -2.123 -33.877 1.00 81.56 67 PRO A N 1
ATOM 505 C CA . PRO A 1 67 ? 46.224 -3.430 -34.251 1.00 81.56 67 PRO A CA 1
ATOM 506 C C . PRO A 1 67 ? 46.194 -3.741 -35.752 1.00 81.56 67 PRO A C 1
ATOM 508 O O . PRO A 1 67 ? 45.766 -4.829 -36.118 1.00 81.56 67 PRO A O 1
ATOM 511 N N . ALA A 1 68 ? 46.645 -2.828 -36.615 1.00 86.44 68 ALA A N 1
ATOM 512 C CA . ALA A 1 68 ? 46.518 -2.960 -38.064 1.00 86.44 68 ALA A CA 1
ATOM 513 C C . ALA A 1 68 ? 47.582 -3.878 -38.696 1.00 86.44 68 ALA A C 1
ATOM 515 O O . ALA A 1 68 ? 47.297 -5.022 -39.041 1.00 86.44 68 ALA A O 1
ATOM 516 N N . LYS A 1 69 ? 48.811 -3.386 -38.874 1.00 89.38 69 LYS A N 1
ATOM 517 C CA . LYS A 1 69 ? 49.910 -4.131 -39.502 1.00 89.38 69 LYS A CA 1
ATOM 518 C C . LYS A 1 69 ? 51.158 -4.030 -38.621 1.00 89.38 69 LYS A C 1
ATOM 520 O O . LYS A 1 69 ? 51.951 -3.109 -38.810 1.00 89.38 69 LYS A O 1
ATOM 525 N N . PRO A 1 70 ? 51.312 -4.931 -37.637 1.00 89.88 70 PRO A N 1
ATOM 526 C CA . PRO A 1 70 ? 52.405 -4.857 -36.682 1.00 89.88 70 PRO A CA 1
ATOM 527 C C . PRO A 1 70 ? 53.754 -5.153 -37.336 1.00 89.88 70 PRO A C 1
ATOM 529 O O . PRO A 1 70 ? 53.869 -6.029 -38.197 1.00 89.88 70 PRO A O 1
ATOM 532 N N . THR A 1 71 ? 54.789 -4.449 -36.890 1.00 90.12 71 THR A N 1
ATOM 533 C CA . THR A 1 71 ? 56.172 -4.749 -37.256 1.00 90.12 71 THR A CA 1
ATOM 534 C C . THR A 1 71 ? 56.651 -6.030 -36.563 1.00 90.12 71 THR A C 1
ATOM 536 O O . THR A 1 71 ? 56.392 -6.281 -35.381 1.00 90.12 71 THR A O 1
ATOM 539 N N . VAL A 1 72 ? 57.354 -6.866 -37.325 1.00 93.06 72 VAL A N 1
ATOM 540 C CA . VAL A 1 72 ? 57.895 -8.161 -36.886 1.00 93.06 72 VAL A CA 1
ATOM 541 C C . VAL A 1 72 ? 59.411 -8.192 -37.088 1.00 93.06 72 VAL A C 1
ATOM 543 O O . VAL A 1 72 ? 59.972 -7.297 -37.718 1.00 93.06 72 VAL A O 1
ATOM 546 N N . ASN A 1 73 ? 60.074 -9.222 -36.567 1.00 93.19 73 ASN A N 1
ATOM 547 C CA . ASN A 1 73 ? 61.522 -9.428 -36.606 1.00 93.19 73 ASN A CA 1
ATOM 548 C C . ASN A 1 73 ? 62.339 -8.326 -35.907 1.00 93.19 73 ASN A C 1
ATOM 550 O O . ASN A 1 73 ? 63.495 -8.090 -36.252 1.00 93.19 73 ASN A O 1
ATOM 554 N N . ARG A 1 74 ? 61.766 -7.650 -34.901 1.00 94.94 74 ARG A N 1
ATOM 555 C CA . ARG A 1 74 ? 62.514 -6.720 -34.041 1.00 94.94 74 ARG A CA 1
ATOM 556 C C . ARG A 1 74 ? 63.090 -7.471 -32.854 1.00 94.94 74 ARG A C 1
ATOM 558 O O . ARG A 1 74 ? 62.357 -8.184 -32.174 1.00 94.94 74 ARG A O 1
ATOM 565 N N . ARG A 1 75 ? 64.387 -7.308 -32.595 1.00 95.94 75 ARG A N 1
ATOM 566 C CA . ARG A 1 75 ? 65.081 -7.980 -31.489 1.00 95.94 75 ARG A CA 1
ATOM 567 C C . ARG A 1 75 ? 64.509 -7.549 -30.137 1.00 95.94 75 ARG A C 1
ATOM 569 O O . ARG A 1 75 ? 64.383 -6.353 -29.882 1.00 95.94 75 ARG A O 1
ATOM 576 N N . ILE A 1 76 ? 64.199 -8.525 -29.286 1.00 97.25 76 ILE A N 1
ATOM 577 C CA . ILE A 1 76 ? 63.690 -8.333 -27.926 1.00 97.25 76 ILE A CA 1
ATOM 578 C C . ILE A 1 76 ? 64.824 -8.589 -26.931 1.00 97.25 76 ILE A C 1
ATOM 580 O O . ILE A 1 76 ? 65.505 -9.610 -26.995 1.00 97.25 76 ILE A O 1
ATOM 584 N N . GLN A 1 77 ? 65.036 -7.654 -26.008 1.00 95.31 77 GLN A N 1
ATOM 585 C CA . GLN A 1 77 ? 66.082 -7.712 -24.985 1.00 95.31 77 GLN A CA 1
ATOM 586 C C . GLN A 1 77 ? 65.532 -7.316 -23.612 1.00 95.31 77 GLN A C 1
ATOM 588 O O . GLN A 1 77 ? 64.535 -6.600 -23.517 1.00 95.31 77 GLN A O 1
ATOM 593 N N . GLY A 1 78 ? 66.206 -7.747 -22.544 1.00 92.38 78 GLY A N 1
ATOM 594 C CA . GLY A 1 78 ? 65.898 -7.308 -21.179 1.00 92.38 78 GLY A CA 1
ATOM 595 C C . GLY A 1 78 ? 64.637 -7.924 -20.569 1.00 92.38 78 GLY A C 1
ATOM 596 O O . GLY A 1 78 ? 64.030 -7.295 -19.709 1.00 92.38 78 GLY A O 1
ATOM 597 N N . ILE A 1 79 ? 64.228 -9.120 -21.010 1.00 93.56 79 ILE A N 1
ATOM 598 C CA . ILE A 1 79 ? 63.185 -9.896 -20.322 1.00 93.56 79 ILE A CA 1
ATOM 599 C C . ILE A 1 79 ? 63.784 -10.433 -19.011 1.00 93.56 79 ILE A C 1
ATOM 601 O O . ILE A 1 79 ? 64.794 -11.136 -19.081 1.00 93.56 79 ILE A O 1
ATOM 605 N N . PRO A 1 80 ? 63.229 -10.087 -17.835 1.00 89.69 80 PRO A N 1
ATOM 606 C CA . PRO A 1 80 ? 63.704 -10.627 -16.567 1.00 89.69 80 PRO A CA 1
ATOM 607 C C . PRO A 1 80 ? 63.304 -12.097 -16.406 1.00 89.69 80 PRO A C 1
ATOM 609 O O . PRO A 1 80 ? 62.343 -12.564 -17.021 1.00 89.69 80 PRO A O 1
ATOM 612 N N . GLU A 1 81 ? 64.011 -12.812 -15.534 1.00 88.69 81 GLU A N 1
ATOM 613 C CA . GLU A 1 81 ? 63.596 -14.151 -15.117 1.00 88.69 81 GLU A CA 1
ATOM 614 C C . GLU A 1 81 ? 62.235 -14.102 -14.410 1.00 88.69 81 GLU A C 1
ATOM 616 O O . GLU A 1 81 ? 61.910 -13.145 -13.700 1.00 88.69 81 GLU A O 1
ATOM 621 N N . HIS A 1 82 ? 61.423 -15.138 -14.622 1.00 89.19 82 HIS A N 1
ATOM 622 C CA . HIS A 1 82 ? 60.143 -15.265 -13.936 1.00 89.19 82 HIS A CA 1
ATOM 623 C C . HIS A 1 82 ? 60.351 -15.476 -12.441 1.00 89.19 82 HIS A C 1
ATOM 625 O O . HIS A 1 82 ? 61.230 -16.226 -12.020 1.00 89.19 82 HIS A O 1
ATOM 631 N N . ASN A 1 83 ? 59.485 -14.861 -11.643 1.00 89.69 83 ASN A N 1
ATOM 632 C CA . ASN A 1 83 ? 59.411 -15.105 -10.212 1.00 89.69 83 ASN A CA 1
ATOM 633 C C . ASN A 1 83 ? 57.945 -15.158 -9.758 1.00 89.69 83 ASN A C 1
ATOM 635 O O . ASN A 1 83 ? 57.016 -15.013 -10.557 1.00 89.69 83 ASN A O 1
ATOM 639 N N . GLU A 1 84 ? 57.727 -15.396 -8.466 1.00 85.50 84 GLU A N 1
ATOM 640 C CA . GLU A 1 84 ? 56.378 -15.516 -7.908 1.00 85.50 84 GLU A CA 1
ATOM 641 C C . GLU A 1 84 ? 55.551 -14.232 -8.052 1.00 85.50 84 GLU A C 1
ATOM 643 O O . GLU A 1 84 ? 54.329 -14.286 -8.187 1.00 85.50 84 GLU A O 1
ATOM 648 N N . GLU A 1 85 ? 56.200 -13.073 -8.074 1.00 90.44 85 GLU A N 1
ATOM 649 C CA . GLU A 1 85 ? 55.526 -11.782 -8.106 1.00 90.44 85 GLU A CA 1
ATOM 650 C C . GLU A 1 85 ? 55.285 -11.276 -9.524 1.00 90.44 85 GLU A C 1
ATOM 652 O O . GLU A 1 85 ? 54.326 -10.545 -9.737 1.00 90.44 85 GLU A O 1
ATOM 657 N N . THR A 1 86 ? 56.133 -11.620 -10.495 1.00 93.88 86 THR A N 1
ATOM 658 C CA . THR A 1 86 ? 56.044 -11.136 -11.876 1.00 93.88 86 THR A CA 1
ATOM 659 C C . THR A 1 86 ? 56.372 -12.221 -12.892 1.00 93.88 86 THR A C 1
ATOM 661 O O . THR A 1 86 ? 57.419 -12.867 -12.840 1.00 93.88 86 THR A O 1
ATOM 664 N N . VAL A 1 87 ? 55.486 -12.359 -13.877 1.00 95.56 87 VAL A N 1
ATOM 665 C CA . VAL A 1 87 ? 55.619 -13.279 -15.008 1.00 95.56 87 VAL A CA 1
ATOM 666 C C . VAL A 1 87 ? 55.479 -12.490 -16.308 1.00 95.56 87 VAL A C 1
ATOM 668 O O . VAL A 1 87 ? 54.658 -11.579 -16.406 1.00 95.56 87 VAL A O 1
ATOM 671 N N . VAL A 1 88 ? 56.292 -12.828 -17.309 1.00 95.31 88 VAL A N 1
ATOM 672 C CA . VAL A 1 88 ? 56.226 -12.228 -18.649 1.00 95.31 88 VAL A CA 1
ATOM 673 C C . VAL A 1 88 ? 55.766 -13.296 -19.632 1.00 95.31 88 VAL A C 1
ATOM 675 O O . VAL A 1 88 ? 56.540 -14.170 -20.008 1.00 95.31 88 VAL A O 1
ATOM 678 N N . PHE A 1 89 ? 54.507 -13.240 -20.049 1.00 94.38 89 PHE A N 1
ATOM 679 C CA . PHE A 1 89 ? 53.962 -14.187 -21.016 1.00 94.38 89 PHE A CA 1
ATOM 680 C C . PHE A 1 89 ? 54.352 -13.795 -22.441 1.00 94.38 89 PHE A C 1
ATOM 682 O O . PHE A 1 89 ? 54.328 -12.620 -22.821 1.00 94.38 89 PHE A O 1
ATOM 689 N N . HIS A 1 90 ? 54.713 -14.801 -23.233 1.00 93.94 90 HIS A N 1
ATOM 690 C CA . HIS A 1 90 ? 55.097 -14.651 -24.628 1.00 93.94 90 HIS A CA 1
ATOM 691 C C . HIS A 1 90 ? 53.890 -14.881 -25.537 1.00 93.94 90 HIS A C 1
ATOM 693 O O . HIS A 1 90 ? 53.304 -15.958 -25.518 1.00 93.94 90 HIS A O 1
ATOM 699 N N . ALA A 1 91 ? 53.559 -13.891 -26.369 1.00 90.69 91 ALA A N 1
ATOM 700 C CA . ALA A 1 91 ? 52.479 -13.990 -27.347 1.00 90.69 91 ALA A CA 1
ATOM 701 C C . ALA A 1 91 ? 53.054 -13.951 -28.772 1.00 90.69 91 ALA A C 1
ATOM 703 O O . ALA A 1 91 ? 53.483 -14.967 -29.314 1.00 90.69 91 ALA A O 1
ATOM 704 N N . GLY A 1 92 ? 53.131 -12.773 -29.388 1.00 92.12 92 GLY A N 1
ATOM 705 C CA . GLY A 1 92 ? 53.720 -12.572 -30.709 1.00 92.12 92 GLY A CA 1
ATOM 706 C C . GLY A 1 92 ? 55.246 -12.534 -30.679 1.00 92.12 92 GLY A C 1
ATOM 707 O O . GLY A 1 92 ? 55.818 -11.509 -31.043 1.00 92.12 92 GLY A O 1
ATOM 708 N N . THR A 1 93 ? 55.906 -13.620 -30.267 1.00 94.88 93 THR A N 1
ATOM 709 C CA . THR A 1 93 ? 57.377 -13.747 -30.279 1.00 94.88 93 THR A CA 1
ATOM 710 C C . THR A 1 93 ? 57.838 -14.976 -31.057 1.00 94.88 93 THR A C 1
ATOM 712 O O . THR A 1 93 ? 57.098 -15.947 -31.188 1.00 94.88 93 THR A O 1
ATOM 715 N N . LYS A 1 94 ? 59.060 -14.932 -31.591 1.00 95.69 94 LYS A N 1
ATOM 716 C CA . LYS A 1 94 ? 59.699 -16.044 -32.304 1.00 95.69 94 LYS A CA 1
ATOM 717 C C . LYS A 1 94 ? 61.190 -16.078 -31.977 1.00 95.69 94 LYS A C 1
ATOM 719 O O . LYS A 1 94 ? 61.806 -15.025 -31.855 1.00 95.69 94 LYS A O 1
ATOM 724 N N . ILE A 1 95 ? 61.770 -17.268 -31.847 1.00 95.38 95 ILE A N 1
ATOM 725 C CA . ILE A 1 95 ? 63.224 -17.443 -31.723 1.00 95.38 95 ILE A CA 1
ATOM 726 C C . ILE A 1 95 ? 63.812 -17.620 -33.129 1.00 95.38 95 ILE A C 1
ATOM 728 O O . ILE A 1 95 ? 63.322 -18.442 -33.906 1.00 95.38 95 ILE A O 1
ATOM 732 N N . THR A 1 96 ? 64.834 -16.835 -33.460 1.00 92.88 96 THR A N 1
ATOM 733 C CA . THR A 1 96 ? 65.632 -16.937 -34.691 1.00 92.88 96 THR A CA 1
ATOM 734 C C . THR A 1 96 ? 67.112 -17.123 -34.343 1.00 92.88 96 THR A C 1
ATOM 736 O O . THR A 1 96 ? 67.483 -17.118 -33.169 1.00 92.88 96 THR A O 1
ATOM 739 N N . GLU A 1 97 ? 67.969 -17.278 -35.355 1.00 88.06 97 GLU A N 1
ATOM 740 C CA . GLU A 1 97 ? 69.429 -17.355 -35.174 1.00 88.06 97 GLU A CA 1
ATOM 741 C C . GLU A 1 97 ? 70.001 -16.100 -34.479 1.00 88.06 97 GLU A C 1
ATOM 743 O O . GLU A 1 97 ? 70.950 -16.196 -33.706 1.00 88.06 97 GLU A O 1
ATOM 748 N N . ASP A 1 98 ? 69.352 -14.943 -34.655 1.00 80.62 98 ASP A N 1
ATOM 749 C CA . ASP A 1 98 ? 69.716 -13.659 -34.033 1.00 80.62 98 ASP A CA 1
ATOM 750 C C . ASP A 1 98 ? 69.137 -13.461 -32.611 1.00 80.62 98 ASP A C 1
ATOM 752 O O . ASP A 1 98 ? 69.335 -12.416 -31.970 1.00 80.62 98 ASP A O 1
ATOM 756 N N . GLY A 1 99 ? 68.411 -14.463 -32.100 1.00 90.88 99 GLY A N 1
ATOM 757 C CA . GLY A 1 99 ? 67.778 -14.476 -30.782 1.00 90.88 99 GLY A CA 1
ATOM 758 C C . GLY A 1 99 ? 66.259 -14.280 -30.816 1.00 90.88 99 GLY A C 1
ATOM 759 O O . GLY A 1 99 ? 65.580 -14.601 -31.788 1.00 90.88 99 GLY A O 1
ATOM 760 N N . LEU A 1 100 ? 65.691 -13.793 -29.711 1.00 96.25 100 LEU A N 1
ATOM 761 C CA . LEU A 1 100 ? 64.247 -13.590 -29.586 1.00 96.25 100 LEU A CA 1
ATOM 762 C C . LEU A 1 100 ? 63.803 -12.328 -30.340 1.00 96.25 100 LEU A C 1
ATOM 764 O O . LEU A 1 100 ? 64.335 -11.240 -30.105 1.00 96.25 100 LEU A O 1
ATOM 768 N N . VAL A 1 101 ? 62.794 -12.455 -31.203 1.00 96.44 101 VAL A N 1
ATOM 769 C CA . VAL A 1 101 ? 62.252 -11.356 -32.011 1.00 96.44 101 VAL A CA 1
ATOM 770 C C . VAL A 1 101 ? 60.725 -11.251 -31.930 1.00 96.44 101 VAL A C 1
ATOM 772 O O . VAL A 1 101 ? 60.033 -12.207 -31.571 1.00 96.44 101 VAL A O 1
ATOM 775 N N . THR A 1 102 ? 60.180 -10.085 -32.288 1.00 96.19 102 THR A N 1
ATOM 776 C CA . THR A 1 102 ? 58.731 -9.872 -32.441 1.00 96.19 102 THR A CA 1
ATOM 777 C C . THR A 1 102 ? 58.173 -10.662 -33.634 1.00 96.19 102 THR A C 1
ATOM 779 O O . THR A 1 102 ? 58.814 -10.786 -34.672 1.00 96.19 102 THR A O 1
ATOM 782 N N . SER A 1 103 ? 56.961 -11.199 -33.517 1.00 94.88 103 SER A N 1
ATOM 783 C CA . SER A 1 103 ? 56.294 -12.016 -34.548 1.00 94.88 103 SER A CA 1
ATOM 784 C C . SER A 1 103 ? 54.778 -11.775 -34.618 1.00 94.88 103 SER A C 1
ATOM 786 O O . SER A 1 103 ? 54.054 -12.533 -35.263 1.00 94.88 103 SER A O 1
ATOM 788 N N . GLY A 1 104 ? 54.276 -10.733 -33.954 1.00 90.94 104 GLY A N 1
ATOM 789 C CA . GLY A 1 104 ? 52.858 -10.394 -33.922 1.00 90.94 104 GLY A CA 1
ATOM 790 C C . GLY A 1 104 ? 52.601 -9.023 -33.303 1.00 90.94 104 GLY A C 1
ATOM 791 O O . GLY A 1 104 ? 53.529 -8.268 -33.027 1.00 90.94 104 GLY A O 1
ATOM 792 N N . GLY A 1 105 ? 51.323 -8.700 -33.108 1.00 88.56 105 GLY A N 1
ATOM 793 C CA . GLY A 1 105 ? 50.890 -7.397 -32.605 1.00 88.56 105 GLY A CA 1
ATOM 794 C C . GLY A 1 105 ? 50.999 -7.225 -31.092 1.00 88.56 105 GLY A C 1
ATOM 795 O O . GLY A 1 105 ? 51.684 -6.318 -30.629 1.00 88.56 105 GLY A O 1
ATOM 796 N N . ARG A 1 106 ? 50.353 -8.113 -30.325 1.00 92.88 106 ARG A N 1
ATOM 797 C CA . ARG A 1 106 ? 50.573 -8.261 -28.877 1.00 92.88 106 ARG A CA 1
ATOM 798 C C . ARG A 1 106 ? 51.822 -9.122 -28.701 1.00 92.88 106 ARG A C 1
ATOM 800 O O . ARG A 1 106 ? 51.784 -10.300 -29.041 1.00 92.88 106 ARG A O 1
ATOM 807 N N . VAL A 1 107 ? 52.931 -8.537 -28.265 1.00 94.94 107 VAL A N 1
ATOM 808 C CA . VAL A 1 107 ? 54.242 -9.203 -28.251 1.00 94.94 107 VAL A CA 1
ATOM 809 C C . VAL A 1 107 ? 54.452 -9.936 -26.930 1.00 94.94 107 VAL A C 1
ATOM 811 O O . VAL A 1 107 ? 54.692 -11.140 -26.934 1.00 94.94 107 VAL A O 1
ATOM 814 N N . LEU A 1 108 ? 54.317 -9.228 -25.808 1.00 95.75 108 LEU A N 1
ATOM 815 C CA . LEU A 1 108 ? 54.488 -9.763 -24.454 1.00 95.75 108 LEU A CA 1
ATOM 816 C C . LEU A 1 108 ? 53.369 -9.253 -23.544 1.00 95.75 108 LEU A C 1
ATOM 818 O O . LEU A 1 108 ? 52.872 -8.146 -23.753 1.00 95.75 108 LEU A O 1
ATOM 822 N N . CYS A 1 109 ? 53.021 -10.013 -22.511 1.00 95.31 109 CYS A N 1
ATOM 823 C CA . CYS A 1 109 ? 52.134 -9.581 -21.431 1.00 95.31 109 CYS A CA 1
ATOM 824 C C . CYS A 1 109 ? 52.890 -9.654 -20.098 1.00 95.31 109 CYS A C 1
ATOM 826 O O . CYS A 1 109 ? 53.248 -10.734 -19.635 1.00 95.31 109 CYS A O 1
ATOM 828 N N . VAL A 1 110 ? 53.186 -8.498 -19.502 1.00 96.12 110 VAL A N 1
ATOM 829 C CA . VAL A 1 110 ? 53.872 -8.398 -18.208 1.00 96.12 110 VAL A CA 1
ATOM 830 C C . VAL A 1 110 ? 52.820 -8.393 -17.112 1.00 96.12 110 VAL A C 1
ATOM 832 O O . VAL A 1 110 ? 52.047 -7.440 -17.023 1.00 96.12 110 VAL A O 1
ATOM 835 N N . VAL A 1 111 ? 52.793 -9.429 -16.279 1.00 95.81 111 VAL A N 1
ATOM 836 C CA . VAL A 1 111 ? 51.795 -9.592 -15.221 1.00 95.81 111 VAL A CA 1
ATOM 837 C C . VAL A 1 111 ? 52.479 -9.614 -13.864 1.00 95.81 111 VAL A C 1
ATOM 839 O O . VAL A 1 111 ? 53.276 -10.510 -13.592 1.00 95.81 111 VAL A O 1
ATOM 842 N N . SER A 1 112 ? 52.132 -8.660 -13.001 1.00 95.69 112 SER A N 1
ATOM 843 C CA . SER A 1 112 ? 52.677 -8.556 -11.646 1.00 95.69 112 SER A CA 1
ATOM 844 C C . SER A 1 112 ? 51.582 -8.602 -10.584 1.00 95.69 112 SER A C 1
ATOM 846 O O . SER A 1 112 ? 50.528 -7.987 -10.747 1.00 95.69 112 SER A O 1
ATOM 848 N N . ILE A 1 113 ? 51.857 -9.296 -9.482 1.00 94.88 113 ILE A N 1
ATOM 849 C CA . ILE A 1 113 ? 51.045 -9.353 -8.262 1.00 94.88 113 ILE A CA 1
ATOM 850 C C . ILE A 1 113 ? 51.633 -8.374 -7.233 1.00 94.88 113 ILE A C 1
ATOM 852 O O . ILE A 1 113 ? 52.829 -8.083 -7.270 1.00 94.88 113 ILE A O 1
ATOM 856 N N . GLY A 1 114 ? 50.815 -7.855 -6.319 1.00 92.19 114 GLY A N 1
ATOM 857 C CA . GLY A 1 114 ? 51.239 -7.041 -5.178 1.00 92.19 114 GLY A CA 1
ATOM 858 C C . GLY A 1 114 ? 50.196 -7.019 -4.058 1.00 92.19 114 GLY A C 1
ATOM 859 O O . GLY A 1 114 ? 49.026 -7.351 -4.267 1.00 92.19 114 GLY A O 1
ATOM 860 N N . ASN A 1 115 ? 50.605 -6.592 -2.863 1.00 90.00 115 ASN A N 1
ATOM 861 C CA . ASN A 1 115 ? 49.710 -6.472 -1.707 1.00 90.00 115 ASN A CA 1
ATOM 862 C C . ASN A 1 115 ? 48.764 -5.270 -1.846 1.00 90.00 115 ASN A C 1
ATOM 864 O O . ASN A 1 115 ? 47.691 -5.245 -1.251 1.00 90.00 115 ASN A O 1
ATOM 868 N N . SER A 1 116 ? 49.113 -4.306 -2.701 1.00 87.75 116 SER A N 1
ATOM 869 C CA . SER A 1 116 ? 48.211 -3.248 -3.160 1.00 87.75 116 SER A CA 1
ATOM 870 C C . SER A 1 116 ? 48.163 -3.162 -4.685 1.00 87.75 116 SER A C 1
ATOM 872 O O . SER A 1 116 ? 49.097 -3.556 -5.388 1.00 87.75 116 SER A O 1
ATOM 874 N N . PHE A 1 117 ? 47.082 -2.586 -5.214 1.00 85.12 117 PHE A N 1
ATOM 875 C CA . PHE A 1 117 ? 46.946 -2.328 -6.648 1.00 85.12 117 PHE A CA 1
ATOM 876 C C . PHE A 1 117 ? 48.066 -1.422 -7.190 1.00 85.12 117 PHE A C 1
ATOM 878 O O . PHE A 1 117 ? 48.620 -1.676 -8.260 1.00 85.12 117 PHE A O 1
ATOM 885 N N . GLN A 1 118 ? 48.437 -0.383 -6.432 1.00 86.94 118 GLN A N 1
ATOM 886 C CA . GLN A 1 118 ? 49.519 0.537 -6.790 1.00 86.94 118 GLN A CA 1
ATOM 887 C C . GLN A 1 118 ? 50.865 -0.188 -6.899 1.00 86.94 118 GLN A C 1
ATOM 889 O O . GLN A 1 118 ? 51.631 0.064 -7.828 1.00 86.94 118 GLN A O 1
ATOM 894 N N . GLU A 1 119 ? 51.144 -1.091 -5.962 1.00 91.62 119 GLU A N 1
ATOM 895 C CA . GLU A 1 119 ? 52.360 -1.896 -5.941 1.00 91.62 119 GLU A CA 1
ATOM 896 C C . GLU A 1 119 ? 52.428 -2.851 -7.139 1.00 91.62 119 GLU A C 1
ATOM 898 O O . GLU A 1 119 ? 53.406 -2.813 -7.886 1.00 91.62 119 GLU A O 1
ATOM 903 N N . ALA A 1 120 ? 51.367 -3.630 -7.383 1.00 93.19 120 ALA A N 1
ATOM 904 C CA . ALA A 1 120 ? 51.268 -4.522 -8.541 1.00 93.19 120 ALA A CA 1
ATOM 905 C C . ALA A 1 120 ? 51.486 -3.759 -9.862 1.00 93.19 120 ALA A C 1
ATOM 907 O O . ALA A 1 120 ? 52.271 -4.171 -10.717 1.00 93.19 120 ALA A O 1
ATOM 908 N N . ARG A 1 121 ? 50.855 -2.585 -9.999 1.00 92.81 121 ARG A N 1
ATOM 909 C CA . ARG A 1 121 ? 51.001 -1.710 -11.168 1.00 92.81 121 ARG A CA 1
ATOM 910 C C . ARG A 1 121 ? 52.421 -1.172 -11.336 1.00 92.81 121 ARG A C 1
ATOM 912 O O . ARG A 1 121 ? 52.939 -1.176 -12.451 1.00 92.81 121 ARG A O 1
ATOM 919 N N . ASN A 1 122 ? 53.042 -0.686 -10.262 1.00 92.44 122 ASN A N 1
ATOM 920 C CA . ASN A 1 122 ? 54.394 -0.125 -10.317 1.00 92.44 122 ASN A CA 1
ATOM 921 C C . ASN A 1 122 ? 55.418 -1.185 -10.736 1.00 92.44 122 ASN A C 1
ATOM 923 O O . ASN A 1 122 ? 56.279 -0.898 -11.566 1.00 92.44 122 ASN A O 1
ATOM 927 N N . ARG A 1 123 ? 55.283 -2.416 -10.232 1.00 94.25 123 ARG A N 1
ATOM 928 C CA . ARG A 1 123 ? 56.126 -3.554 -10.630 1.00 94.25 123 ARG A CA 1
ATOM 929 C C . ARG A 1 123 ? 55.958 -3.895 -12.113 1.00 94.25 123 ARG A C 1
ATOM 931 O O . ARG A 1 123 ? 56.951 -3.949 -12.838 1.00 94.25 123 ARG A O 1
ATOM 938 N N . ALA A 1 124 ? 54.713 -4.022 -12.584 1.00 94.56 124 ALA A N 1
ATOM 939 C CA . ALA A 1 124 ? 54.432 -4.321 -13.989 1.00 94.56 124 ALA A CA 1
ATOM 940 C C . ALA A 1 124 ? 54.984 -3.233 -14.927 1.00 94.56 124 ALA A C 1
ATOM 942 O O . ALA A 1 124 ? 55.542 -3.541 -15.983 1.00 94.56 124 ALA A O 1
ATOM 943 N N . LEU A 1 125 ? 54.877 -1.956 -14.539 1.00 94.06 125 LEU A N 1
ATOM 944 C CA . LEU A 1 125 ? 55.439 -0.831 -15.292 1.00 94.06 125 LEU A CA 1
ATOM 945 C C . LEU A 1 125 ? 56.969 -0.853 -15.319 1.00 94.06 125 LEU A C 1
ATOM 947 O O . LEU A 1 125 ? 57.541 -0.658 -16.390 1.00 94.06 125 LEU A O 1
ATOM 951 N N . ALA A 1 126 ? 57.625 -1.123 -14.188 1.00 94.00 126 ALA A N 1
ATOM 952 C CA . ALA A 1 126 ? 59.083 -1.193 -14.109 1.00 94.00 126 ALA A CA 1
ATOM 953 C C . ALA A 1 126 ? 59.648 -2.282 -15.038 1.00 94.00 126 ALA A C 1
ATOM 955 O O . ALA A 1 126 ? 60.555 -2.020 -15.831 1.00 94.00 126 ALA A O 1
ATOM 956 N N . VAL A 1 127 ? 59.049 -3.477 -15.028 1.00 95.25 127 VAL A N 1
ATOM 957 C CA . VAL A 1 127 ? 59.443 -4.577 -15.925 1.00 95.25 127 VAL A CA 1
ATOM 958 C C . VAL A 1 127 ? 59.119 -4.256 -17.388 1.00 95.25 127 VAL A C 1
ATOM 960 O O . VAL A 1 127 ? 59.934 -4.492 -18.282 1.00 95.25 127 VAL A O 1
ATOM 963 N N . SER A 1 128 ? 57.969 -3.631 -17.649 1.00 95.56 128 SER A N 1
ATOM 964 C CA . SER A 1 128 ? 57.605 -3.154 -18.990 1.00 95.56 128 SER A CA 1
ATOM 965 C C . SER A 1 128 ? 58.599 -2.123 -19.537 1.00 95.56 128 SER A C 1
ATOM 967 O O . SER A 1 128 ? 58.850 -2.082 -20.744 1.00 95.56 128 SER A O 1
ATOM 969 N N . GLU A 1 129 ? 59.175 -1.279 -18.677 1.00 94.38 129 GLU A N 1
ATOM 970 C CA . GLU A 1 129 ? 60.200 -0.296 -19.038 1.00 94.38 129 GLU A CA 1
ATOM 971 C C . GLU A 1 129 ? 61.556 -0.943 -19.328 1.00 94.38 129 GLU A C 1
ATOM 973 O O . GLU A 1 129 ? 62.223 -0.524 -20.284 1.00 94.38 129 GLU A O 1
ATOM 978 N N . GLN A 1 130 ? 61.924 -1.976 -18.566 1.00 95.50 130 GLN A N 1
ATOM 979 C CA . GLN A 1 130 ? 63.161 -2.744 -18.724 1.00 95.50 130 GLN A CA 1
ATOM 980 C C . GLN A 1 130 ? 63.250 -3.441 -20.089 1.00 95.50 130 GLN A C 1
ATOM 982 O O . GLN A 1 130 ? 64.283 -3.348 -20.751 1.00 95.50 130 GLN A O 1
ATOM 987 N N . ILE A 1 131 ? 62.167 -4.077 -20.546 1.00 96.94 131 ILE A N 1
ATOM 988 C CA . ILE A 1 131 ? 62.136 -4.826 -21.811 1.00 96.94 131 ILE A CA 1
ATOM 989 C C . ILE A 1 131 ? 62.282 -3.876 -23.007 1.00 96.94 131 ILE A C 1
ATOM 991 O O . ILE A 1 131 ? 61.552 -2.890 -23.110 1.00 96.94 131 ILE A O 1
ATOM 995 N N . LYS A 1 132 ? 63.181 -4.158 -23.955 1.00 96.56 132 LYS A N 1
ATOM 996 C CA . LYS A 1 132 ? 63.431 -3.314 -25.138 1.00 96.56 132 LYS A CA 1
ATOM 997 C C . LYS A 1 132 ? 63.203 -4.081 -26.438 1.00 96.56 132 LYS A C 1
ATOM 999 O O . LYS A 1 132 ? 63.725 -5.176 -26.609 1.00 96.56 132 LYS A O 1
ATOM 1004 N N . PHE A 1 133 ? 62.466 -3.465 -27.357 1.00 96.06 133 PHE A N 1
ATOM 1005 C CA . PHE A 1 133 ? 62.461 -3.775 -28.785 1.00 96.06 133 PHE A CA 1
ATOM 1006 C C . PHE A 1 133 ? 62.051 -2.521 -29.566 1.00 96.06 133 PHE A C 1
ATOM 1008 O O . PHE A 1 133 ? 61.384 -1.631 -29.029 1.00 96.06 133 PHE A O 1
ATOM 1015 N N . GLU A 1 134 ? 62.499 -2.421 -30.814 1.00 94.00 134 GLU A N 1
ATOM 1016 C CA . GLU A 1 134 ? 62.210 -1.283 -31.691 1.00 94.00 134 GLU A CA 1
ATOM 1017 C C . GLU A 1 134 ? 60.701 -1.165 -31.953 1.00 94.00 134 GLU A C 1
ATOM 1019 O O . GLU A 1 134 ? 60.033 -2.166 -32.213 1.00 94.00 134 GLU A O 1
ATOM 1024 N N . GLY A 1 135 ? 60.154 0.050 -31.852 1.00 90.88 135 GLY A N 1
ATOM 1025 C CA . GLY A 1 135 ? 58.721 0.290 -32.038 1.00 90.88 135 GLY A CA 1
ATOM 1026 C C . GLY A 1 135 ? 57.828 -0.201 -30.888 1.00 90.88 135 GLY A C 1
ATOM 1027 O O . GLY A 1 135 ? 56.609 -0.243 -31.048 1.00 90.88 135 GLY A O 1
ATOM 1028 N N . LYS A 1 136 ? 58.392 -0.576 -29.726 1.00 95.50 136 LYS A N 1
ATOM 1029 C CA . LYS A 1 136 ? 57.614 -0.961 -28.537 1.00 95.50 136 LYS A CA 1
ATOM 1030 C C . LYS A 1 136 ? 56.731 0.187 -28.059 1.00 95.50 136 LYS A C 1
ATOM 1032 O O . LYS A 1 136 ? 57.234 1.257 -27.716 1.00 95.50 136 LYS A O 1
ATOM 1037 N N . TYR A 1 137 ? 55.450 -0.096 -27.856 1.00 92.94 137 TYR A N 1
ATOM 1038 C CA . TYR A 1 137 ? 54.572 0.769 -27.077 1.00 92.94 137 TYR A CA 1
ATOM 1039 C C . TYR A 1 137 ? 53.638 -0.038 -26.174 1.00 92.94 137 TYR A C 1
ATOM 1041 O O . TYR A 1 137 ? 53.357 -1.213 -26.400 1.00 92.94 137 TYR A O 1
ATOM 1049 N N . TYR A 1 138 ? 53.191 0.606 -25.103 1.00 94.00 138 TYR A N 1
ATOM 1050 C CA . TYR A 1 138 ? 52.245 0.069 -24.134 1.00 94.00 138 TYR A CA 1
ATOM 1051 C C . TYR A 1 138 ? 51.576 1.233 -23.410 1.00 94.00 138 TYR A C 1
ATOM 1053 O O . TYR A 1 138 ? 52.091 2.354 -23.365 1.00 94.00 138 TYR A O 1
ATOM 1061 N N . ARG A 1 139 ? 50.402 0.971 -22.850 1.00 89.12 139 ARG A N 1
ATOM 1062 C CA . ARG A 1 139 ? 49.618 1.972 -22.132 1.00 89.12 139 ARG A CA 1
ATOM 1063 C C . ARG A 1 139 ? 50.135 2.134 -20.703 1.00 89.12 139 ARG A C 1
ATOM 1065 O O . ARG A 1 139 ? 50.223 1.159 -19.964 1.00 89.12 139 ARG A O 1
ATOM 1072 N N . LYS A 1 140 ? 50.448 3.372 -20.302 1.00 85.12 140 LYS A N 1
ATOM 1073 C CA . LYS A 1 140 ? 50.835 3.712 -18.915 1.00 85.12 140 LYS A CA 1
ATOM 1074 C C . LYS A 1 140 ? 49.639 4.094 -18.037 1.00 85.12 140 LYS A C 1
ATOM 1076 O O . LYS A 1 140 ? 49.753 4.137 -16.815 1.00 85.12 140 LYS A O 1
ATOM 1081 N N . ASP A 1 141 ? 48.486 4.355 -18.643 1.00 76.88 141 ASP A N 1
ATOM 1082 C CA . ASP A 1 141 ? 47.238 4.724 -17.972 1.00 76.88 141 ASP A CA 1
ATOM 1083 C C . ASP A 1 141 ? 46.423 3.511 -17.484 1.00 76.88 141 ASP A C 1
ATOM 1085 O O . ASP A 1 141 ? 45.391 3.678 -16.832 1.00 76.88 141 ASP A O 1
ATOM 1089 N N . ILE A 1 142 ? 46.901 2.286 -17.733 1.00 78.31 142 ILE A N 1
ATOM 1090 C CA . ILE A 1 142 ? 46.320 1.058 -17.178 1.00 78.31 142 ILE A CA 1
ATOM 1091 C C . ILE A 1 142 ? 46.261 1.180 -15.653 1.00 78.31 142 ILE A C 1
ATOM 1093 O O . ILE A 1 142 ? 47.277 1.419 -15.000 1.00 78.31 142 ILE A O 1
ATOM 1097 N N . GLY A 1 143 ? 45.055 1.069 -15.090 1.00 67.44 143 GLY A N 1
ATOM 1098 C CA . GLY A 1 143 ? 44.817 1.179 -13.650 1.00 67.44 143 GLY A CA 1
ATOM 1099 C C . GLY A 1 143 ? 44.742 2.597 -13.075 1.00 67.44 143 GLY A C 1
ATOM 1100 O O . GLY A 1 143 ? 44.491 2.744 -11.884 1.00 67.44 143 GLY A O 1
ATOM 1101 N N . HIS A 1 144 ? 44.918 3.653 -13.875 1.00 67.94 144 HIS A N 1
ATOM 1102 C CA . HIS A 1 144 ? 44.977 5.035 -13.373 1.00 67.94 144 HIS A CA 1
ATOM 1103 C C . HIS A 1 144 ? 43.674 5.504 -12.692 1.00 67.94 144 HIS A C 1
ATOM 1105 O O . HIS A 1 144 ? 43.709 6.284 -11.744 1.00 67.94 144 HIS A O 1
ATOM 1111 N N . PHE A 1 145 ? 42.514 4.997 -13.122 1.00 58.03 145 PHE A N 1
ATOM 1112 C CA . PHE A 1 145 ? 41.218 5.306 -12.499 1.00 58.03 145 PHE A CA 1
ATOM 1113 C C . PHE A 1 145 ? 41.091 4.773 -11.059 1.00 58.03 145 PHE A C 1
ATOM 1115 O O . PHE A 1 145 ? 40.340 5.336 -10.269 1.00 58.03 145 PHE A O 1
ATOM 1122 N N . LEU A 1 146 ? 41.840 3.720 -10.706 1.00 59.19 146 LEU A N 1
ATOM 1123 C CA . LEU A 1 146 ? 41.878 3.165 -9.347 1.00 59.19 146 LEU A CA 1
ATOM 1124 C C . LEU A 1 146 ? 42.829 3.945 -8.432 1.00 59.19 146 LEU A C 1
ATOM 1126 O O . LEU A 1 146 ? 42.632 3.943 -7.225 1.00 59.19 146 LEU A O 1
ATOM 1130 N N . LEU A 1 147 ? 43.817 4.646 -9.000 1.00 60.28 147 LEU A N 1
ATOM 1131 C CA . LEU A 1 147 ? 44.771 5.475 -8.252 1.00 60.28 147 LEU A CA 1
ATOM 1132 C C . LEU A 1 147 ? 44.219 6.864 -7.907 1.00 60.28 147 LEU A C 1
ATOM 1134 O O . LEU A 1 147 ? 44.623 7.456 -6.914 1.00 60.28 147 LEU A O 1
ATOM 1138 N N . ASN A 1 148 ? 43.258 7.357 -8.694 1.00 50.00 148 ASN A N 1
ATOM 1139 C CA . ASN A 1 148 ? 42.527 8.599 -8.419 1.00 50.00 148 ASN A CA 1
ATOM 1140 C C . ASN A 1 148 ? 41.392 8.429 -7.393 1.00 50.00 148 ASN A C 1
ATOM 1142 O O . ASN A 1 148 ? 40.701 9.400 -7.083 1.00 50.00 148 ASN A O 1
ATOM 1146 N N . LYS A 1 149 ? 41.202 7.228 -6.831 1.00 45.44 149 LYS A N 1
ATOM 1147 C CA . LYS A 1 149 ? 40.413 7.060 -5.609 1.00 45.44 149 LYS A CA 1
ATOM 1148 C C . LYS A 1 149 ? 41.276 7.459 -4.411 1.00 45.44 149 LYS A C 1
ATOM 1150 O O . LYS A 1 149 ? 41.889 6.618 -3.760 1.00 45.44 149 LYS A O 1
ATOM 1155 N N . GLY A 1 150 ? 41.322 8.763 -4.138 1.00 42.38 150 GLY A N 1
ATOM 1156 C CA . GLY A 1 150 ? 41.650 9.259 -2.801 1.00 42.38 150 GLY A CA 1
ATOM 1157 C C . GLY A 1 150 ? 40.689 8.675 -1.755 1.00 42.38 150 GLY A C 1
ATOM 1158 O O . GLY A 1 150 ? 39.659 8.112 -2.122 1.00 42.38 150 GLY A O 1
ATOM 1159 N N . ASN A 1 151 ? 41.070 8.785 -0.476 1.00 37.09 151 ASN A N 1
ATOM 1160 C CA . ASN A 1 151 ? 40.355 8.295 0.711 1.00 37.09 151 ASN A CA 1
ATOM 1161 C C . ASN A 1 151 ? 38.859 8.029 0.493 1.00 37.09 151 ASN A C 1
ATOM 1163 O O . ASN A 1 151 ? 38.108 8.938 0.142 1.00 37.09 151 ASN A O 1
ATOM 1167 N N . VAL A 1 152 ? 38.432 6.793 0.766 1.00 39.38 152 VAL A N 1
ATOM 1168 C CA . VAL A 1 152 ? 37.017 6.414 0.797 1.00 39.38 152 VAL A CA 1
ATOM 1169 C C . VAL A 1 152 ? 36.336 7.225 1.901 1.00 39.38 152 VAL A C 1
ATOM 1171 O O . VAL A 1 152 ? 36.438 6.902 3.081 1.00 39.38 152 VAL A O 1
ATOM 1174 N N . SER A 1 153 ? 35.692 8.326 1.525 1.00 46.66 153 SER A N 1
ATOM 1175 C CA . SER A 1 153 ? 34.744 9.035 2.375 1.00 46.66 153 SER A CA 1
ATOM 1176 C C . SER A 1 153 ? 33.409 8.297 2.353 1.00 46.66 153 SER A C 1
ATOM 1178 O O . SER A 1 153 ? 33.094 7.597 1.393 1.00 46.66 153 SER A O 1
ATOM 1180 N N . TYR A 1 154 ? 32.579 8.501 3.374 1.00 49.75 154 TYR A N 1
ATOM 1181 C CA . TYR A 1 154 ? 31.192 8.022 3.379 1.00 49.75 154 TYR A CA 1
ATOM 1182 C C . TYR A 1 154 ? 30.423 8.463 2.115 1.00 49.75 154 TYR A C 1
ATOM 1184 O O . TYR A 1 154 ? 29.627 7.707 1.568 1.00 49.75 154 TYR A O 1
ATOM 1192 N N . SER A 1 155 ? 30.762 9.633 1.559 1.00 49.03 155 SER A N 1
ATOM 1193 C CA . SER A 1 155 ? 30.221 10.098 0.279 1.00 49.03 155 SER A CA 1
ATOM 1194 C C . SER A 1 155 ? 30.673 9.298 -0.946 1.00 49.03 155 SER A C 1
ATOM 1196 O O . SER A 1 155 ? 29.928 9.190 -1.916 1.00 49.03 155 SER A O 1
ATOM 1198 N N . ALA A 1 156 ? 31.848 8.662 -0.908 1.00 45.81 156 ALA A N 1
ATOM 1199 C CA . ALA A 1 156 ? 32.314 7.766 -1.967 1.00 45.81 156 ALA A CA 1
ATOM 1200 C C . ALA A 1 156 ? 31.573 6.414 -1.982 1.00 45.81 156 ALA A C 1
ATOM 1202 O O . ALA A 1 156 ? 31.653 5.701 -2.984 1.00 45.81 156 ALA A O 1
ATOM 1203 N N . SER A 1 157 ? 30.829 6.084 -0.917 1.00 51.34 157 SER A N 1
ATOM 1204 C CA . SER A 1 157 ? 29.865 4.977 -0.912 1.00 51.34 157 SER A CA 1
ATOM 1205 C C . SER A 1 157 ? 28.594 5.305 -1.697 1.00 51.34 157 SER A C 1
ATOM 1207 O O . SER A 1 157 ? 27.792 4.408 -1.898 1.00 51.34 157 SER A O 1
ATOM 1209 N N . GLY A 1 158 ? 28.428 6.543 -2.180 1.00 56.56 158 GLY A N 1
ATOM 1210 C CA . GLY A 1 158 ? 27.234 7.001 -2.891 1.00 56.56 158 GLY A CA 1
ATOM 1211 C C . GLY A 1 158 ? 26.219 7.709 -1.997 1.00 56.56 158 GLY A C 1
ATOM 1212 O O . GLY A 1 158 ? 25.057 7.726 -2.360 1.00 56.56 158 GLY A O 1
ATOM 1213 N N . VAL A 1 159 ? 26.641 8.256 -0.848 1.00 63.88 159 VAL A N 1
ATOM 1214 C CA . VAL A 1 159 ? 25.775 9.011 0.076 1.00 63.88 159 VAL A CA 1
ATOM 1215 C C . VAL A 1 159 ? 26.032 10.513 -0.045 1.00 63.88 159 VAL A C 1
ATOM 1217 O O . VAL A 1 159 ? 27.136 10.979 0.256 1.00 63.88 159 VAL A O 1
ATOM 1220 N N . ASP A 1 160 ? 25.031 11.298 -0.436 1.00 72.38 160 ASP A N 1
ATOM 1221 C CA . ASP A 1 160 ? 25.176 12.754 -0.533 1.00 72.38 160 ASP A CA 1
ATOM 1222 C C . ASP A 1 160 ? 24.777 13.459 0.777 1.00 72.38 160 ASP A C 1
ATOM 1224 O O . ASP A 1 160 ? 23.623 13.808 1.034 1.00 72.38 160 ASP A O 1
ATOM 1228 N N . ILE A 1 161 ? 25.777 13.716 1.627 1.00 73.19 161 ILE A N 1
ATOM 1229 C CA . ILE A 1 161 ? 25.601 14.433 2.903 1.00 73.19 161 ILE A CA 1
ATOM 1230 C C . ILE A 1 161 ? 25.080 15.867 2.679 1.00 73.19 161 ILE A C 1
ATOM 1232 O O . ILE A 1 161 ? 24.358 16.404 3.522 1.00 73.19 161 ILE A O 1
ATOM 1236 N N . ALA A 1 162 ? 25.442 16.518 1.568 1.00 79.31 162 ALA A N 1
ATOM 1237 C CA . ALA A 1 162 ? 24.980 17.872 1.278 1.00 79.31 162 ALA A CA 1
ATOM 1238 C C . ALA A 1 162 ? 23.495 17.871 0.896 1.00 79.31 162 ALA A C 1
ATOM 1240 O O . ALA A 1 162 ? 22.748 18.734 1.365 1.00 79.31 162 ALA A O 1
ATOM 1241 N N . GLU A 1 163 ? 23.057 16.885 0.112 1.00 79.31 163 GLU A N 1
ATOM 1242 C CA . GLU A 1 163 ? 21.649 16.701 -0.242 1.00 79.31 163 GLU A CA 1
ATOM 1243 C C . GLU A 1 163 ? 20.797 16.356 0.988 1.00 79.31 163 GLU A C 1
ATOM 1245 O O . GLU A 1 163 ? 19.750 16.976 1.195 1.00 79.31 163 GLU A O 1
ATOM 1250 N N . GLY A 1 164 ? 21.292 15.486 1.877 1.00 80.38 164 GLY A N 1
ATOM 1251 C CA . GLY A 1 164 ? 20.652 15.197 3.165 1.00 80.38 164 GLY A CA 1
ATOM 1252 C C . GLY A 1 164 ? 20.494 16.443 4.049 1.00 80.38 164 GLY A C 1
ATOM 1253 O O . GLY A 1 164 ? 19.399 16.746 4.526 1.00 80.38 164 GLY A O 1
ATOM 1254 N N . ASN A 1 165 ? 21.549 17.250 4.200 1.00 81.38 165 ASN A N 1
ATOM 1255 C CA . ASN A 1 165 ? 21.470 18.516 4.941 1.00 81.38 165 ASN A CA 1
ATOM 1256 C C . ASN A 1 165 ? 20.493 19.515 4.295 1.00 81.38 165 ASN A C 1
ATOM 1258 O O . ASN A 1 165 ? 19.761 20.225 4.992 1.00 81.38 165 ASN A O 1
ATOM 1262 N N . ALA A 1 166 ? 20.455 19.570 2.962 1.00 85.69 166 ALA A N 1
ATOM 1263 C CA . ALA A 1 166 ? 19.534 20.426 2.226 1.00 85.69 166 ALA A CA 1
ATOM 1264 C C . ALA A 1 166 ? 18.072 19.970 2.363 1.00 85.69 166 ALA A C 1
ATOM 1266 O O . ALA A 1 166 ? 17.174 20.819 2.377 1.00 85.69 166 ALA A O 1
ATOM 1267 N N . LEU A 1 167 ? 17.821 18.660 2.466 1.00 87.19 167 LEU A N 1
ATOM 1268 C CA . LEU A 1 167 ? 16.511 18.103 2.790 1.00 87.19 167 LEU A CA 1
ATOM 1269 C C . LEU A 1 167 ? 16.072 18.569 4.178 1.00 87.19 167 LEU A C 1
ATOM 1271 O O . LEU A 1 167 ? 15.034 19.227 4.268 1.00 87.19 167 LEU A O 1
ATOM 1275 N N . ILE A 1 168 ? 16.889 18.334 5.215 1.00 85.00 168 ILE A N 1
ATOM 1276 C CA . ILE A 1 168 ? 16.607 18.733 6.608 1.00 85.00 168 ILE A CA 1
ATOM 1277 C C . ILE A 1 168 ? 16.263 20.225 6.690 1.00 85.00 168 ILE A C 1
ATOM 1279 O O . ILE A 1 168 ? 15.252 20.606 7.283 1.00 85.00 168 ILE A O 1
ATOM 1283 N N . ALA A 1 169 ? 17.061 21.080 6.042 1.00 86.19 169 ALA A N 1
ATOM 1284 C CA . ALA A 1 169 ? 16.811 22.518 6.006 1.00 86.19 169 ALA A CA 1
ATOM 1285 C C . ALA A 1 169 ? 15.448 22.871 5.377 1.00 86.19 169 ALA A C 1
ATOM 1287 O O . ALA A 1 169 ? 14.788 23.799 5.836 1.00 86.19 169 ALA A O 1
ATOM 1288 N N . SER A 1 170 ? 15.007 22.126 4.357 1.00 89.31 170 SER A N 1
ATOM 1289 C CA . SER A 1 170 ? 13.757 22.395 3.632 1.00 89.31 170 SER A CA 1
ATOM 1290 C C . SER A 1 170 ? 12.481 21.943 4.351 1.00 89.31 170 SER A C 1
ATOM 1292 O O . SER A 1 170 ? 11.403 22.458 4.058 1.00 89.31 170 SER A O 1
ATOM 1294 N N . ILE A 1 171 ? 12.583 20.984 5.276 1.00 88.81 171 ILE A N 1
ATOM 1295 C CA . ILE A 1 171 ? 11.435 20.421 6.011 1.00 88.81 171 ILE A CA 1
ATOM 1296 C C . ILE A 1 171 ? 11.302 20.983 7.429 1.00 88.81 171 ILE A C 1
ATOM 1298 O O . ILE A 1 171 ? 10.239 20.854 8.035 1.00 88.81 171 ILE A O 1
ATOM 1302 N N . LYS A 1 172 ? 12.353 21.639 7.943 1.00 88.31 172 LYS A N 1
ATOM 1303 C CA . LYS A 1 172 ? 12.458 22.108 9.329 1.00 88.31 172 LYS A CA 1
ATOM 1304 C C . LYS A 1 172 ? 11.208 22.849 9.807 1.00 88.31 172 LYS A C 1
ATOM 1306 O O . LYS A 1 172 ? 10.641 22.468 10.824 1.00 88.31 172 LYS A O 1
ATOM 1311 N N . ASP A 1 173 ? 10.743 23.854 9.069 1.00 90.44 173 ASP A N 1
ATOM 1312 C CA . ASP A 1 173 ? 9.601 24.683 9.483 1.00 90.44 173 ASP A CA 1
ATOM 1313 C C . ASP A 1 173 ? 8.290 23.897 9.561 1.00 90.44 173 ASP A C 1
ATOM 1315 O O . ASP A 1 173 ? 7.470 24.117 10.454 1.00 90.44 173 ASP A O 1
ATOM 1319 N N . VAL A 1 174 ? 8.100 22.946 8.646 1.00 90.81 174 VAL A N 1
ATOM 1320 C CA . VAL A 1 174 ? 6.893 22.120 8.606 1.00 90.81 174 VAL A CA 1
ATOM 1321 C C . VAL A 1 174 ? 6.872 21.159 9.790 1.00 90.81 174 VAL A C 1
ATOM 1323 O O . VAL A 1 174 ? 5.833 21.009 10.429 1.00 90.81 174 VAL A O 1
ATOM 1326 N N . CYS A 1 175 ? 8.015 20.574 10.142 1.00 88.06 175 CYS A N 1
ATOM 1327 C CA . CYS A 1 175 ? 8.096 19.706 11.305 1.00 88.06 175 CYS A CA 1
ATOM 1328 C C . CYS A 1 175 ? 7.985 20.520 12.616 1.00 88.06 175 CYS A C 1
ATOM 1330 O O . CYS A 1 175 ? 7.263 20.126 13.530 1.00 88.06 175 CYS A O 1
ATOM 1332 N N . LEU A 1 176 ? 8.577 21.721 12.689 1.00 89.88 176 LEU A N 1
ATOM 1333 C CA . LEU A 1 176 ? 8.410 22.649 13.820 1.00 89.88 176 LEU A CA 1
ATOM 1334 C C . LEU A 1 176 ? 6.948 23.057 14.055 1.00 89.88 176 LEU A C 1
ATOM 1336 O O . LEU A 1 176 ? 6.540 23.259 15.197 1.00 89.88 176 LEU A O 1
ATOM 1340 N N . ALA A 1 177 ? 6.144 23.144 12.994 1.00 92.56 177 ALA A N 1
ATOM 1341 C CA . ALA A 1 177 ? 4.724 23.471 13.081 1.00 92.56 177 ALA A CA 1
ATOM 1342 C C . ALA A 1 177 ? 3.852 22.356 13.698 1.00 92.56 177 ALA A C 1
ATOM 1344 O O . ALA A 1 177 ? 2.652 22.581 13.893 1.00 92.56 177 ALA A O 1
ATOM 1345 N N . THR A 1 178 ? 4.429 21.179 13.976 1.00 94.75 178 THR A N 1
ATOM 1346 C CA . THR A 1 178 ? 3.760 20.049 14.649 1.00 94.75 178 THR A CA 1
ATOM 1347 C C . THR A 1 178 ? 3.935 20.051 16.167 1.00 94.75 178 THR A C 1
ATOM 1349 O O . THR A 1 178 ? 3.301 19.250 16.844 1.00 94.75 178 THR A O 1
ATOM 1352 N N . ARG A 1 179 ? 4.774 20.945 16.709 1.00 92.62 179 ARG A N 1
ATOM 1353 C CA . ARG A 1 179 ? 5.066 21.013 18.145 1.00 92.62 179 ARG A CA 1
ATOM 1354 C C . ARG A 1 179 ? 3.799 21.092 18.991 1.00 92.62 179 ARG A C 1
ATOM 1356 O O . ARG A 1 179 ? 2.888 21.875 18.718 1.00 92.62 179 ARG A O 1
ATOM 1363 N N . THR A 1 180 ? 3.826 20.334 20.070 1.00 91.88 180 THR A N 1
ATOM 1364 C CA . THR A 1 180 ? 2.840 20.338 21.149 1.00 91.88 180 THR A CA 1
ATOM 1365 C C . THR A 1 180 ? 3.478 20.891 22.434 1.00 91.88 180 THR A C 1
ATOM 1367 O O . THR A 1 180 ? 4.705 20.997 22.499 1.00 91.88 180 THR A O 1
ATOM 1370 N N . PRO A 1 181 ? 2.695 21.280 23.458 1.00 90.88 181 PRO A N 1
ATOM 1371 C CA . PRO A 1 181 ? 3.230 21.912 24.668 1.00 90.88 181 PRO A CA 1
ATOM 1372 C C . PRO A 1 181 ? 4.334 21.128 25.390 1.00 90.88 181 PRO A C 1
ATOM 1374 O O . PRO A 1 181 ? 5.209 21.750 25.987 1.00 90.88 181 PRO A O 1
ATOM 1377 N N . GLY A 1 182 ? 4.311 19.794 25.339 1.00 88.31 182 GLY A N 1
ATOM 1378 C CA . GLY A 1 182 ? 5.310 18.934 25.970 1.00 88.31 182 GLY A CA 1
ATOM 1379 C C . GLY A 1 182 ? 6.406 18.427 25.041 1.00 88.31 182 GLY A C 1
ATOM 1380 O O . GLY A 1 182 ? 7.091 17.475 25.395 1.00 88.31 182 GLY A O 1
ATOM 1381 N N . THR A 1 183 ? 6.589 19.011 23.855 1.00 88.62 183 THR A N 1
ATOM 1382 C CA . THR A 1 183 ? 7.647 18.594 22.920 1.00 88.62 183 THR A CA 1
ATOM 1383 C C . THR A 1 183 ? 8.577 19.754 22.577 1.00 88.62 183 THR A C 1
ATOM 1385 O O . THR A 1 183 ? 8.151 20.897 22.402 1.00 88.62 183 THR A O 1
ATOM 1388 N N . GLU A 1 184 ? 9.878 19.469 22.502 1.00 75.06 184 GLU A N 1
ATOM 1389 C CA . GLU A 1 184 ? 10.903 20.471 22.194 1.00 75.06 184 GLU A CA 1
ATOM 1390 C C . GLU A 1 184 ? 11.209 20.579 20.685 1.00 75.06 184 GLU A C 1
ATOM 1392 O O . GLU A 1 184 ? 10.491 20.084 19.814 1.00 75.06 184 GLU A O 1
ATOM 1397 N N . SER A 1 185 ? 12.270 21.316 20.341 1.00 61.69 185 SER A N 1
ATOM 1398 C CA . SER A 1 185 ? 12.752 21.452 18.970 1.00 61.69 185 SER A CA 1
ATOM 1399 C C . SER A 1 185 ? 13.239 20.143 18.362 1.00 61.69 185 SER A C 1
ATOM 1401 O O . SER A 1 185 ? 13.863 19.331 19.030 1.00 61.69 185 SER A O 1
ATOM 1403 N N . ILE A 1 186 ? 13.061 20.030 17.049 1.00 65.06 186 ILE A N 1
ATOM 1404 C CA . ILE A 1 186 ? 13.629 18.965 16.223 1.00 65.06 186 ILE A CA 1
ATOM 1405 C C . ILE A 1 186 ? 15.127 19.216 16.032 1.00 65.06 186 ILE A C 1
ATOM 1407 O O . ILE A 1 186 ? 15.521 20.311 15.616 1.00 65.06 186 ILE A O 1
ATOM 1411 N N . GLY A 1 187 ? 15.935 18.192 16.307 1.00 56.56 187 GLY A N 1
ATOM 1412 C CA . GLY A 1 187 ? 17.392 18.189 16.149 1.00 56.56 187 GLY A CA 1
ATOM 1413 C C . GLY A 1 187 ? 18.128 17.809 17.438 1.00 56.56 187 GLY A C 1
ATOM 1414 O O . GLY A 1 187 ? 17.717 18.190 18.527 1.00 56.56 187 GLY A O 1
ATOM 1415 N N . GLY A 1 188 ? 19.227 17.060 17.312 1.00 67.69 188 GLY A N 1
ATOM 1416 C CA . GLY A 1 188 ? 19.997 16.514 18.438 1.00 67.69 188 GLY A CA 1
ATOM 1417 C C . GLY A 1 188 ? 20.083 14.986 18.388 1.00 67.69 188 GLY A C 1
ATOM 1418 O O . GLY A 1 188 ? 19.750 14.382 17.375 1.00 67.69 188 GLY A O 1
ATOM 1419 N N . PHE A 1 189 ? 20.534 14.357 19.477 1.00 72.31 189 PHE A N 1
ATOM 1420 C CA . PHE A 1 189 ? 20.654 12.890 19.578 1.00 72.31 189 PHE A CA 1
ATOM 1421 C C . PHE A 1 189 ? 19.315 12.169 19.804 1.00 72.31 189 PHE A C 1
ATOM 1423 O O . PHE A 1 189 ? 19.246 10.949 19.690 1.00 72.31 189 PHE A O 1
ATOM 1430 N N . GLY A 1 190 ? 18.263 12.904 20.162 1.00 79.31 190 GLY A N 1
ATOM 1431 C CA . GLY A 1 190 ? 16.939 12.370 20.456 1.00 79.31 190 GLY A CA 1
ATOM 1432 C C . GLY A 1 190 ? 15.979 13.478 20.877 1.00 79.31 190 GLY A C 1
ATOM 1433 O O . GLY A 1 190 ? 16.401 14.613 21.103 1.00 79.31 190 GLY A O 1
ATOM 1434 N N . ALA A 1 191 ? 14.696 13.140 20.979 1.00 86.12 191 ALA A N 1
ATOM 1435 C CA . ALA A 1 191 ? 13.650 14.066 21.390 1.00 86.12 191 ALA A CA 1
ATOM 1436 C C . ALA A 1 191 ? 13.173 13.793 22.819 1.00 86.12 191 ALA A C 1
ATOM 1438 O O . ALA A 1 191 ? 13.051 12.641 23.238 1.00 86.12 191 ALA A O 1
ATOM 1439 N N . LEU A 1 192 ? 12.861 14.865 23.546 1.00 89.31 192 LEU A N 1
ATOM 1440 C CA . LEU A 1 192 ? 12.225 14.810 24.859 1.00 89.31 192 LEU A CA 1
ATOM 1441 C C . LEU A 1 192 ? 10.720 15.059 24.714 1.00 89.31 192 LEU A C 1
ATOM 1443 O O . LEU A 1 192 ? 10.303 15.977 24.005 1.00 89.31 192 LEU A O 1
ATOM 1447 N N . VAL A 1 193 ? 9.922 14.237 25.398 1.00 92.50 193 VAL A N 1
ATOM 1448 C CA . VAL A 1 193 ? 8.461 14.364 25.471 1.00 92.50 193 VAL A CA 1
ATOM 1449 C C . VAL A 1 193 ? 8.059 14.461 26.942 1.00 92.50 193 VAL A C 1
ATOM 1451 O O . VAL A 1 193 ? 8.080 13.469 27.671 1.00 92.50 193 VAL A O 1
ATOM 1454 N N . ASP A 1 194 ? 7.707 15.663 27.388 1.00 94.94 194 ASP A N 1
ATOM 1455 C CA . ASP A 1 194 ? 7.167 15.923 28.719 1.00 94.94 194 ASP A CA 1
ATOM 1456 C C . ASP A 1 194 ? 5.666 15.607 28.745 1.00 94.94 194 ASP A C 1
ATOM 1458 O O . ASP A 1 194 ? 4.806 16.416 28.387 1.00 94.94 194 ASP A O 1
ATOM 1462 N N . LEU A 1 195 ? 5.345 14.403 29.216 1.00 95.38 195 LEU A N 1
ATOM 1463 C CA . LEU A 1 195 ? 3.965 13.937 29.337 1.00 95.38 195 LEU A CA 1
ATOM 1464 C C . LEU A 1 195 ? 3.143 14.768 30.334 1.00 95.38 195 LEU A C 1
ATOM 1466 O O . LEU A 1 195 ? 1.928 14.868 30.180 1.00 95.38 195 LEU A O 1
ATOM 1470 N N . LYS A 1 196 ? 3.778 15.405 31.324 1.00 95.56 196 LYS A N 1
ATOM 1471 C CA . LYS A 1 196 ? 3.077 16.275 32.272 1.00 95.56 196 LYS A CA 1
ATOM 1472 C C . LYS A 1 196 ? 2.643 17.573 31.602 1.00 95.56 196 LYS A C 1
ATOM 1474 O O . LYS A 1 196 ? 1.511 18.011 31.800 1.00 95.56 196 LYS A O 1
ATOM 1479 N N . ALA A 1 197 ? 3.506 18.160 30.776 1.00 94.56 197 ALA A N 1
ATOM 1480 C CA . ALA A 1 197 ? 3.164 19.322 29.956 1.00 94.56 197 ALA A CA 1
ATOM 1481 C C . ALA A 1 197 ? 2.110 18.997 28.875 1.00 94.56 197 ALA A C 1
ATOM 1483 O O . ALA A 1 197 ? 1.302 19.855 28.528 1.00 94.56 197 AL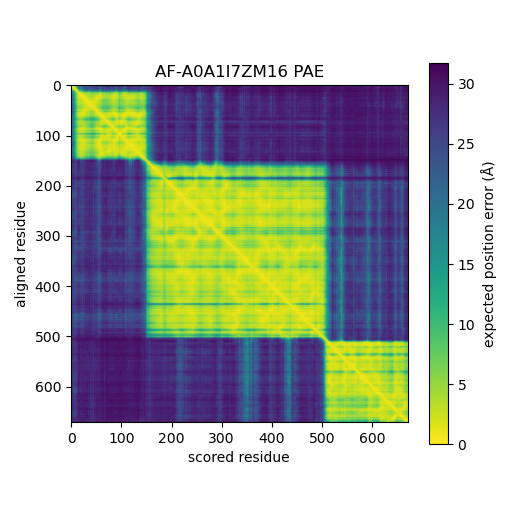A A O 1
ATOM 1484 N N . GLU A 1 198 ? 2.052 17.744 28.410 1.00 93.31 198 GLU A N 1
ATOM 1485 C CA . GLU A 1 198 ? 0.974 17.208 27.559 1.00 93.31 198 GLU A CA 1
ATOM 1486 C C . GLU A 1 198 ? -0.356 16.953 28.299 1.00 93.31 198 GLU A C 1
ATOM 1488 O O . GLU A 1 198 ? -1.332 16.501 27.688 1.00 93.31 198 GLU A O 1
ATOM 1493 N N . GLY A 1 199 ? -0.408 17.239 29.604 1.00 94.44 199 GLY A N 1
ATOM 1494 C CA . GLY A 1 199 ? -1.605 17.131 30.435 1.00 94.44 199 GLY A CA 1
ATOM 1495 C C . GLY A 1 199 ? -1.823 15.766 31.089 1.00 94.44 199 GLY A C 1
ATOM 1496 O O . GLY A 1 199 ? -2.908 15.541 31.621 1.00 94.44 199 GLY A O 1
ATOM 1497 N N . PHE A 1 200 ? -0.834 14.866 31.070 1.00 96.06 200 PHE A N 1
ATOM 1498 C CA . PHE A 1 200 ? -0.926 13.570 31.741 1.00 96.06 200 PHE A CA 1
ATOM 1499 C C . PHE A 1 200 ? -0.368 13.620 33.169 1.00 96.06 200 PHE A C 1
ATOM 1501 O O . PHE A 1 200 ? 0.709 14.155 33.419 1.00 96.06 200 PHE A O 1
ATOM 1508 N N . ASN A 1 201 ? -1.067 12.994 34.111 1.00 95.50 201 ASN A N 1
ATOM 1509 C CA . ASN A 1 201 ? -0.645 12.887 35.508 1.00 95.50 201 ASN A CA 1
ATOM 1510 C C . ASN A 1 201 ? 0.025 11.543 35.798 1.00 95.50 201 ASN A C 1
ATOM 1512 O O . ASN A 1 201 ? 1.092 11.493 36.407 1.00 95.50 201 ASN A O 1
ATOM 1516 N N . THR A 1 202 ? -0.602 10.455 35.351 1.00 96.31 202 THR A N 1
ATOM 1517 C CA . THR A 1 202 ? -0.149 9.073 35.559 1.00 96.31 202 THR A CA 1
ATOM 1518 C C . THR A 1 202 ? -0.130 8.325 34.225 1.00 96.31 202 THR A C 1
ATOM 1520 O O . THR A 1 202 ? -0.936 7.412 34.007 1.00 96.31 202 THR A O 1
ATOM 1523 N N . PRO A 1 203 ? 0.752 8.735 33.293 1.00 96.44 203 PRO A N 1
ATOM 1524 C CA . PRO A 1 203 ? 0.728 8.216 31.939 1.00 96.44 203 PRO A CA 1
ATOM 1525 C C . PRO A 1 203 ? 1.231 6.774 31.854 1.00 96.44 203 PRO A C 1
ATOM 1527 O O . PRO A 1 203 ? 2.204 6.385 32.500 1.00 96.44 203 PRO A O 1
ATOM 1530 N N . GLN A 1 204 ? 0.616 6.015 30.956 1.00 97.56 204 GLN A N 1
ATOM 1531 C CA . GLN A 1 204 ? 1.144 4.780 30.392 1.00 97.56 204 GLN A CA 1
ATOM 1532 C C . GLN A 1 204 ? 1.400 5.002 28.901 1.00 97.56 204 GLN A C 1
ATOM 1534 O O . GLN A 1 204 ? 0.599 5.651 28.223 1.00 97.56 204 GLN A O 1
ATOM 1539 N N . LEU A 1 205 ? 2.511 4.467 28.397 1.00 98.00 205 LEU A N 1
ATOM 1540 C CA . LEU A 1 205 ? 2.891 4.591 26.993 1.00 98.00 205 LEU A CA 1
ATOM 1541 C C . LEU A 1 205 ? 2.361 3.417 26.169 1.00 98.00 205 LEU A C 1
ATOM 1543 O O . LEU A 1 205 ? 2.392 2.270 26.610 1.00 98.00 205 LEU A O 1
ATOM 1547 N N . VAL A 1 206 ? 1.930 3.725 24.951 1.00 98.00 206 VAL A N 1
ATOM 1548 C CA . VAL A 1 206 ? 1.559 2.764 23.910 1.00 98.00 206 VAL A CA 1
ATOM 1549 C C . VAL A 1 206 ? 2.392 3.094 22.681 1.00 98.00 206 VAL A C 1
ATOM 1551 O O . VAL A 1 206 ? 2.435 4.247 22.263 1.00 98.00 206 VAL A O 1
ATOM 1554 N N . ILE A 1 207 ? 3.079 2.106 22.119 1.00 97.81 207 ILE A N 1
ATOM 1555 C CA . ILE A 1 207 ? 4.006 2.306 21.003 1.00 97.81 207 ILE A CA 1
ATOM 1556 C C . ILE A 1 207 ? 3.531 1.446 19.837 1.00 97.81 207 ILE A C 1
ATOM 1558 O O . ILE A 1 207 ? 3.300 0.253 20.016 1.00 97.81 207 ILE A O 1
ATOM 1562 N N . GLY A 1 208 ? 3.389 2.055 18.663 1.00 96.25 208 GLY A N 1
ATOM 1563 C CA . GLY A 1 208 ? 3.016 1.375 17.425 1.00 96.25 208 GLY A CA 1
ATOM 1564 C C . GLY A 1 208 ? 3.966 1.759 16.300 1.00 96.25 208 GLY A C 1
ATOM 1565 O O . GLY A 1 208 ? 4.322 2.929 16.171 1.00 96.25 208 GLY A O 1
ATOM 1566 N N . MET A 1 209 ? 4.382 0.786 15.495 1.00 97.12 209 MET A N 1
ATOM 1567 C CA . MET A 1 209 ? 5.269 1.005 14.355 1.00 97.12 209 MET A CA 1
ATOM 1568 C C . MET A 1 209 ? 4.714 0.295 13.127 1.00 97.12 209 MET A C 1
ATOM 1570 O O . MET A 1 209 ? 4.321 -0.864 13.230 1.00 97.12 209 MET A O 1
ATOM 1574 N N . ASP A 1 210 ? 4.718 0.977 11.986 1.00 97.38 210 ASP A N 1
ATOM 1575 C CA . ASP A 1 210 ? 4.243 0.428 10.717 1.00 97.38 210 ASP A CA 1
ATOM 1576 C C . ASP A 1 210 ? 4.921 1.125 9.523 1.00 97.38 210 ASP A C 1
ATOM 1578 O O . ASP A 1 210 ? 5.646 2.113 9.681 1.00 97.38 210 ASP A O 1
ATOM 1582 N N . GLY A 1 211 ? 4.702 0.595 8.324 1.00 96.50 211 GLY A N 1
ATOM 1583 C CA . GLY A 1 211 ? 5.112 1.183 7.054 1.00 96.50 211 GLY A CA 1
ATOM 1584 C C . GLY A 1 211 ? 3.919 1.482 6.147 1.00 96.50 211 GLY A C 1
ATOM 1585 O O . GLY A 1 211 ? 2.779 1.107 6.409 1.00 96.50 211 GLY A O 1
ATOM 1586 N N . VAL A 1 212 ? 4.183 2.141 5.019 1.00 97.00 212 VAL A N 1
ATOM 1587 C CA . VAL A 1 212 ? 3.158 2.360 3.979 1.00 97.00 212 VAL A CA 1
ATOM 1588 C C . VAL A 1 212 ? 2.903 1.075 3.178 1.00 97.00 212 VAL A C 1
ATOM 1590 O O . VAL A 1 212 ? 1.786 0.802 2.731 1.00 97.00 212 VAL A O 1
ATOM 1593 N N . GLY A 1 213 ? 3.945 0.275 2.956 1.00 94.75 213 GLY A N 1
ATOM 1594 C CA . GLY A 1 213 ? 3.878 -0.934 2.145 1.00 94.75 213 GLY A CA 1
ATOM 1595 C C . GLY A 1 213 ? 3.735 -0.651 0.645 1.00 94.75 213 GLY A C 1
ATOM 1596 O O . GLY A 1 213 ? 4.124 0.389 0.116 1.00 94.75 213 GLY A O 1
ATOM 1597 N N . THR A 1 214 ? 3.168 -1.609 -0.092 1.00 96.06 214 THR A N 1
ATOM 1598 C CA . THR A 1 214 ? 3.231 -1.617 -1.572 1.00 96.06 214 THR A CA 1
ATOM 1599 C C . THR A 1 214 ? 2.436 -0.519 -2.295 1.00 96.06 214 THR A C 1
ATOM 1601 O O . THR A 1 214 ? 2.487 -0.460 -3.528 1.00 96.06 214 THR A O 1
ATOM 1604 N N . LYS A 1 215 ? 1.754 0.370 -1.557 1.00 97.81 215 LYS A N 1
ATOM 1605 C CA . LYS A 1 215 ? 1.153 1.607 -2.079 1.00 97.81 215 LYS A CA 1
ATOM 1606 C C . LYS A 1 215 ? 2.207 2.587 -2.611 1.00 97.81 215 LYS A C 1
ATOM 1608 O O . LYS A 1 215 ? 1.923 3.285 -3.583 1.00 97.81 215 LYS A O 1
ATOM 1613 N N . ILE A 1 216 ? 3.438 2.546 -2.080 1.00 96.88 216 ILE A N 1
ATOM 1614 C CA . ILE A 1 216 ? 4.593 3.332 -2.560 1.00 96.88 216 ILE A CA 1
ATOM 1615 C C . ILE A 1 216 ? 4.777 3.190 -4.077 1.00 96.88 216 ILE A C 1
ATOM 1617 O O . ILE A 1 216 ? 4.915 4.180 -4.783 1.00 96.88 216 ILE A O 1
ATOM 1621 N N . ALA A 1 217 ? 4.651 1.977 -4.617 1.00 95.56 217 ALA A N 1
ATOM 1622 C CA . ALA A 1 217 ? 4.838 1.752 -6.049 1.00 95.56 217 ALA A CA 1
ATOM 1623 C C . ALA A 1 217 ? 3.761 2.409 -6.937 1.00 95.56 217 ALA A C 1
ATOM 1625 O O . ALA A 1 217 ? 4.003 2.664 -8.116 1.00 95.56 217 ALA A O 1
ATOM 1626 N N . VAL A 1 218 ? 2.558 2.668 -6.408 1.00 96.88 218 VAL A N 1
ATOM 1627 C CA . VAL A 1 218 ? 1.526 3.432 -7.134 1.00 96.88 218 VAL A CA 1
ATOM 1628 C C . VAL A 1 218 ? 1.857 4.925 -7.098 1.00 96.88 218 VAL A C 1
ATOM 1630 O O . VAL A 1 218 ? 1.713 5.611 -8.111 1.00 96.88 218 VAL A O 1
ATOM 1633 N N . ALA A 1 219 ? 2.361 5.421 -5.967 1.00 96.50 219 ALA A N 1
ATOM 1634 C CA . ALA A 1 219 ? 2.853 6.789 -5.845 1.00 96.50 219 ALA A CA 1
ATOM 1635 C C . ALA A 1 219 ? 4.018 7.051 -6.809 1.00 96.50 219 ALA A C 1
ATOM 1637 O O . ALA A 1 219 ? 3.952 7.997 -7.588 1.00 96.50 219 ALA A O 1
ATOM 1638 N N . GLU A 1 220 ? 5.004 6.152 -6.875 1.00 94.12 220 GLU A N 1
ATOM 1639 C CA . GLU A 1 220 ? 6.112 6.218 -7.841 1.00 94.12 220 GLU A CA 1
ATOM 1640 C C . GLU A 1 220 ? 5.616 6.225 -9.294 1.00 94.12 220 GLU A C 1
ATOM 1642 O O . GLU A 1 220 ? 6.035 7.051 -10.103 1.00 94.12 220 GLU A O 1
ATOM 1647 N N . ALA A 1 221 ? 4.680 5.333 -9.637 1.00 93.88 221 ALA A N 1
ATOM 1648 C CA . ALA A 1 221 ? 4.158 5.232 -11.000 1.00 93.88 221 ALA A CA 1
ATOM 1649 C C . ALA A 1 221 ? 3.364 6.475 -11.447 1.00 93.88 221 ALA A C 1
ATOM 1651 O O . ALA A 1 221 ? 3.197 6.706 -12.649 1.00 93.88 221 ALA A O 1
ATOM 1652 N N . THR A 1 222 ? 2.854 7.261 -10.497 1.00 94.94 222 THR A N 1
ATOM 1653 C CA . THR A 1 222 ? 2.045 8.458 -10.766 1.00 94.94 222 THR A CA 1
ATOM 1654 C C . THR A 1 222 ? 2.793 9.768 -10.521 1.00 94.94 222 THR A C 1
ATOM 1656 O O . THR A 1 222 ? 2.390 10.779 -11.090 1.00 94.94 222 THR A O 1
ATOM 1659 N N . GLY A 1 223 ? 3.870 9.754 -9.730 1.00 94.44 223 GLY A N 1
ATOM 1660 C CA . GLY A 1 223 ? 4.596 10.941 -9.274 1.00 94.44 223 GLY A CA 1
ATOM 1661 C C . GLY A 1 223 ? 3.905 11.720 -8.145 1.00 94.44 223 GLY A C 1
ATOM 1662 O O . GLY A 1 223 ? 4.221 12.893 -7.966 1.00 94.44 223 GLY A O 1
ATOM 1663 N N . HIS A 1 224 ? 2.962 11.111 -7.413 1.00 95.00 224 HIS A N 1
ATOM 1664 C CA . HIS A 1 224 ? 2.207 11.762 -6.329 1.00 95.00 224 HIS A CA 1
ATOM 1665 C C . HIS A 1 224 ? 2.543 11.139 -4.970 1.00 95.00 224 HIS A C 1
ATOM 1667 O O . HIS A 1 224 ? 2.200 9.987 -4.707 1.00 95.00 224 HIS A O 1
ATOM 1673 N N . PHE A 1 225 ? 3.184 11.909 -4.089 1.00 95.88 225 PHE A N 1
ATOM 1674 C CA . PHE A 1 225 ? 3.733 11.433 -2.804 1.00 95.88 225 PHE A CA 1
ATOM 1675 C C . PHE A 1 225 ? 3.101 12.109 -1.578 1.00 95.88 225 PHE A C 1
ATOM 1677 O O . PHE A 1 225 ? 3.283 11.695 -0.436 1.00 95.88 225 PHE A O 1
ATOM 1684 N N . ASP A 1 226 ? 2.332 13.161 -1.813 1.00 90.19 226 ASP A N 1
ATOM 1685 C CA . ASP A 1 226 ? 1.772 14.096 -0.846 1.00 90.19 226 ASP A CA 1
ATOM 1686 C C . ASP A 1 226 ? 0.649 13.507 0.028 1.00 90.19 226 ASP A C 1
ATOM 1688 O O . ASP A 1 226 ? 0.322 14.087 1.066 1.00 90.19 226 ASP A O 1
ATOM 1692 N N . GLY A 1 227 ? 0.129 12.324 -0.315 1.00 94.88 227 GLY A N 1
ATOM 1693 C CA . GLY A 1 227 ? -0.781 11.532 0.524 1.00 94.88 227 GLY A CA 1
ATOM 1694 C C . GLY A 1 227 ? -0.102 10.464 1.394 1.00 94.88 227 GLY A C 1
ATOM 1695 O O . GLY A 1 227 ? -0.703 10.007 2.362 1.00 94.88 227 GLY A O 1
ATOM 1696 N N . LEU A 1 228 ? 1.149 10.086 1.105 1.00 97.56 228 LEU A N 1
ATOM 1697 C CA . LEU A 1 228 ? 1.775 8.915 1.736 1.00 97.56 228 LEU A CA 1
ATOM 1698 C C . LEU A 1 228 ? 2.105 9.106 3.216 1.00 97.56 228 LEU A C 1
ATOM 1700 O O . LEU A 1 228 ? 2.153 8.140 3.969 1.00 97.56 228 LEU A O 1
ATOM 1704 N N . GLY A 1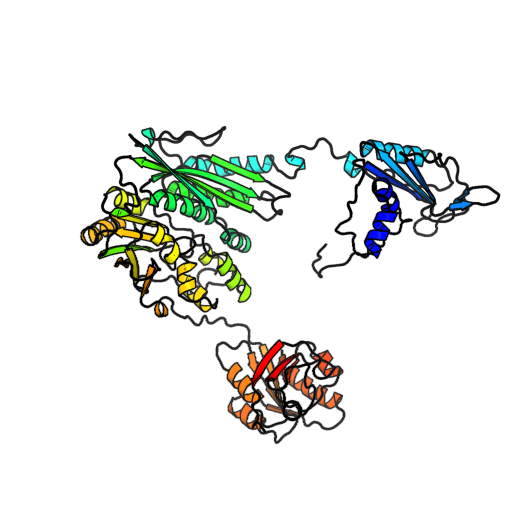 229 ? 2.307 10.343 3.662 1.00 97.81 229 GLY A N 1
ATOM 1705 C CA . GLY A 1 229 ? 2.533 10.610 5.078 1.00 97.81 229 GLY A CA 1
ATOM 1706 C C . GLY A 1 229 ? 1.280 10.418 5.928 1.00 97.81 229 GLY A C 1
ATOM 1707 O O . GLY A 1 229 ? 1.383 9.976 7.066 1.00 97.81 229 GLY A O 1
ATOM 1708 N N . TYR A 1 230 ? 0.095 10.666 5.366 1.00 98.62 230 TYR A N 1
ATOM 1709 C CA . TYR A 1 230 ? -1.174 10.300 5.999 1.00 98.62 230 TYR A CA 1
ATOM 1710 C C . TYR A 1 230 ? -1.367 8.788 6.066 1.00 98.62 230 TYR A C 1
ATOM 1712 O O . TYR A 1 230 ? -1.925 8.298 7.042 1.00 98.62 230 TYR A O 1
ATOM 1720 N N . ASP A 1 231 ? -0.899 8.053 5.055 1.00 98.56 231 ASP A N 1
ATOM 1721 C CA . ASP A 1 231 ? -0.883 6.593 5.102 1.00 98.56 231 ASP A CA 1
ATOM 1722 C C . ASP A 1 231 ? 0.030 6.097 6.223 1.00 98.56 231 ASP A C 1
ATOM 1724 O O . ASP A 1 231 ? -0.435 5.380 7.103 1.00 98.56 231 ASP A O 1
ATOM 1728 N N . LEU A 1 232 ? 1.279 6.566 6.265 1.00 98.56 232 LEU A N 1
ATOM 1729 C CA . LEU A 1 232 ? 2.241 6.167 7.290 1.00 98.56 232 LEU A CA 1
ATOM 1730 C C . LEU A 1 232 ? 1.760 6.499 8.708 1.00 98.56 232 LEU A C 1
ATOM 1732 O O . LEU A 1 232 ? 1.734 5.638 9.582 1.00 98.56 232 LEU A O 1
ATOM 1736 N N . VAL A 1 233 ? 1.361 7.753 8.939 1.00 98.69 233 VAL A N 1
ATOM 1737 C CA . VAL A 1 233 ? 0.890 8.195 10.255 1.00 98.69 233 VAL A CA 1
ATOM 1738 C C . VAL A 1 233 ? -0.406 7.482 10.615 1.00 98.69 233 VAL A C 1
ATOM 1740 O O . VAL A 1 233 ? -0.528 7.004 11.738 1.00 98.69 233 VAL A O 1
ATOM 1743 N N . GLY A 1 234 ? -1.346 7.366 9.672 1.00 98.38 234 GLY A N 1
ATOM 1744 C CA . GLY A 1 234 ? -2.638 6.717 9.871 1.00 98.38 234 GLY A CA 1
ATOM 1745 C C . GLY A 1 234 ? -2.521 5.262 10.302 1.00 98.38 234 GLY A C 1
ATOM 1746 O O . GLY A 1 234 ? -3.231 4.858 11.221 1.00 98.38 234 GLY A O 1
ATOM 1747 N N . MET A 1 235 ? -1.596 4.505 9.707 1.00 98.00 235 MET A N 1
ATOM 1748 C CA . MET A 1 235 ? -1.339 3.122 10.108 1.00 98.00 235 MET A CA 1
ATOM 1749 C C . MET A 1 235 ? -0.928 3.031 11.586 1.00 98.00 235 MET A C 1
ATOM 1751 O O . MET A 1 235 ? -1.548 2.290 12.345 1.00 98.00 235 MET A O 1
ATOM 1755 N N . CYS A 1 236 ? 0.010 3.866 12.045 1.00 98.56 236 CYS A N 1
ATOM 1756 C CA . CYS A 1 236 ? 0.488 3.778 13.428 1.00 98.56 236 CYS A CA 1
ATOM 1757 C C . CYS A 1 236 ? -0.471 4.412 14.452 1.00 98.56 236 CYS A C 1
ATOM 1759 O O . CYS A 1 236 ? -0.685 3.853 15.528 1.00 98.56 236 CYS A O 1
ATOM 1761 N N . VAL A 1 237 ? -1.037 5.595 14.172 1.00 98.69 237 VAL A N 1
ATOM 1762 C CA . VAL A 1 237 ? -1.854 6.319 15.167 1.00 98.69 237 VAL A CA 1
ATOM 1763 C C . VAL A 1 237 ? -3.194 5.637 15.419 1.00 98.69 237 VAL A C 1
ATOM 1765 O O . VAL A 1 237 ? -3.679 5.670 16.548 1.00 98.69 237 VAL A O 1
ATOM 1768 N N . ASN A 1 238 ? -3.786 5.005 14.401 1.00 98.62 238 ASN A N 1
ATOM 1769 C CA . ASN A 1 238 ? -5.048 4.283 14.550 1.00 98.62 238 ASN A CA 1
ATOM 1770 C C . ASN A 1 238 ? -4.860 2.965 15.327 1.00 98.62 238 ASN A C 1
ATOM 1772 O O . ASN A 1 238 ? -5.753 2.574 16.078 1.00 98.62 238 ASN A O 1
ATOM 1776 N N . ASP A 1 239 ? -3.692 2.323 15.225 1.00 98.25 239 ASP A N 1
ATOM 1777 C CA . ASP A 1 239 ? -3.343 1.155 16.044 1.00 98.25 239 ASP A CA 1
ATOM 1778 C C . ASP A 1 239 ? -3.116 1.542 17.509 1.00 98.25 239 ASP A C 1
ATOM 1780 O O . ASP A 1 239 ? -3.675 0.931 18.419 1.00 98.25 239 ASP A O 1
ATOM 1784 N N . VAL A 1 240 ? -2.368 2.621 17.757 1.00 98.19 240 VAL A N 1
ATOM 1785 C CA . VAL A 1 240 ? -2.178 3.170 19.111 1.00 98.19 240 VAL A CA 1
ATOM 1786 C C . VAL A 1 240 ? -3.517 3.567 19.742 1.00 98.19 240 VAL A C 1
ATOM 1788 O O . VAL A 1 240 ? -3.766 3.291 20.920 1.00 98.19 240 VAL A O 1
ATOM 1791 N N . LEU A 1 241 ? -4.413 4.164 18.954 1.00 98.44 241 LEU A N 1
ATOM 1792 C CA . LEU A 1 241 ? -5.764 4.526 19.376 1.00 98.44 241 LEU A CA 1
ATOM 1793 C C . LEU A 1 241 ? -6.576 3.312 19.851 1.00 98.44 241 LEU A C 1
ATOM 1795 O O . LEU A 1 241 ? -7.398 3.460 20.758 1.00 98.44 241 LEU A O 1
ATOM 1799 N N . CYS A 1 242 ? -6.313 2.110 19.321 1.00 98.19 242 CYS A N 1
ATOM 1800 C CA . CYS A 1 242 ? -7.020 0.896 19.733 1.00 98.19 242 CYS A CA 1
ATOM 1801 C C . CYS A 1 242 ? -6.791 0.520 21.210 1.00 98.19 242 CYS A C 1
ATOM 1803 O O . CYS A 1 242 ? -7.572 -0.237 21.784 1.00 98.19 242 CYS A O 1
ATOM 1805 N N . HIS A 1 243 ? -5.780 1.106 21.856 1.00 98.06 243 HIS A N 1
ATOM 1806 C CA . HIS A 1 243 ? -5.510 0.970 23.289 1.00 98.06 243 HIS A CA 1
ATOM 1807 C C . HIS A 1 243 ? -6.054 2.133 24.135 1.00 98.06 243 HIS A C 1
ATOM 1809 O O . HIS A 1 243 ? -5.620 2.323 25.272 1.00 98.06 243 HIS A O 1
ATOM 1815 N N . CYS A 1 244 ? -6.987 2.927 23.594 1.00 98.25 244 CYS A N 1
ATOM 1816 C CA . CYS A 1 244 ? -7.478 4.163 24.213 1.00 98.25 244 CYS A CA 1
ATOM 1817 C C . CYS A 1 244 ? -6.337 5.154 24.521 1.00 98.25 244 CYS A C 1
ATOM 1819 O O . CYS A 1 244 ? -6.354 5.848 25.539 1.00 98.25 244 CYS A O 1
ATOM 1821 N N . ALA A 1 245 ? -5.322 5.219 23.656 1.00 98.12 245 ALA A N 1
ATOM 1822 C CA . ALA A 1 245 ? -4.199 6.140 23.797 1.00 98.12 245 ALA A CA 1
ATOM 1823 C C . ALA A 1 245 ? -4.281 7.296 22.798 1.00 98.12 245 ALA A C 1
ATOM 1825 O O . ALA A 1 245 ? -4.695 7.131 21.652 1.00 98.12 245 ALA A O 1
ATOM 1826 N N . ARG A 1 246 ? -3.857 8.483 23.245 1.00 96.25 246 ARG A N 1
ATOM 1827 C CA . ARG A 1 246 ? -3.687 9.662 22.394 1.00 96.25 246 ARG A CA 1
ATOM 1828 C C . ARG A 1 246 ? -2.243 9.692 21.876 1.00 96.25 246 ARG A C 1
ATOM 1830 O O . ARG A 1 246 ? -1.334 9.635 22.703 1.00 96.25 246 ARG A O 1
ATOM 1837 N N . PRO A 1 247 ? -1.999 9.831 20.563 1.00 97.94 247 PRO A N 1
ATOM 1838 C CA . PRO A 1 247 ? -0.668 10.107 20.026 1.00 97.94 247 PRO A CA 1
ATOM 1839 C C . PRO A 1 247 ? -0.055 11.367 20.654 1.00 97.94 247 PRO A C 1
ATOM 1841 O O . PRO A 1 247 ? -0.722 12.397 20.756 1.00 97.94 247 PRO A O 1
ATOM 1844 N N . VAL A 1 248 ? 1.217 11.300 21.049 1.00 97.00 248 VAL A N 1
ATOM 1845 C CA . VAL A 1 248 ? 1.978 12.449 21.583 1.00 97.00 248 VAL A CA 1
ATOM 1846 C C . VAL A 1 248 ? 3.196 12.776 20.726 1.00 97.00 248 VAL A C 1
ATOM 1848 O O . VAL A 1 248 ? 3.483 13.947 20.491 1.00 97.00 248 VAL A O 1
ATOM 1851 N N . ALA A 1 249 ? 3.861 11.758 20.182 1.00 96.00 249 ALA A N 1
ATOM 1852 C CA . ALA A 1 249 ? 5.040 11.925 19.346 1.00 96.00 249 ALA A CA 1
ATOM 1853 C C . ALA A 1 249 ? 5.064 10.912 18.198 1.00 96.00 249 ALA A C 1
ATOM 1855 O O . ALA A 1 249 ? 4.531 9.808 18.315 1.00 96.00 249 ALA A O 1
ATOM 1856 N N . PHE A 1 250 ? 5.700 11.293 17.098 1.00 97.56 250 PHE A N 1
ATOM 1857 C CA . PHE A 1 250 ? 5.897 10.467 15.917 1.00 97.56 250 PHE A CA 1
ATOM 1858 C C . PHE A 1 250 ? 7.341 10.578 15.432 1.00 97.56 250 PHE A C 1
ATOM 1860 O O . PHE A 1 250 ? 7.931 11.662 15.501 1.00 97.56 250 PHE A O 1
ATOM 1867 N N . LEU A 1 251 ? 7.894 9.470 14.943 1.00 95.19 251 LEU A N 1
ATOM 1868 C CA . LEU A 1 251 ? 9.192 9.420 14.283 1.00 95.19 251 LEU A CA 1
ATOM 1869 C C . LEU A 1 251 ? 9.095 8.710 12.938 1.00 95.19 251 LEU A C 1
ATOM 1871 O O . LEU A 1 251 ? 8.322 7.765 12.810 1.00 95.19 251 LEU A O 1
ATOM 1875 N N . ASP A 1 252 ? 9.902 9.123 11.968 1.00 95.25 252 ASP A N 1
ATOM 1876 C CA . ASP A 1 252 ? 9.988 8.478 10.658 1.00 95.25 252 ASP A CA 1
ATOM 1877 C C . ASP A 1 252 ? 11.396 7.952 10.337 1.00 95.25 252 ASP A C 1
ATOM 1879 O O . ASP A 1 252 ? 12.410 8.455 10.812 1.00 95.25 252 ASP A O 1
ATOM 1883 N N . TYR A 1 253 ? 11.459 6.900 9.529 1.00 95.75 253 TYR A N 1
ATOM 1884 C CA . TYR A 1 253 ? 12.690 6.351 8.975 1.00 95.75 253 TYR A CA 1
ATOM 1885 C C . TYR A 1 253 ? 12.517 6.238 7.464 1.00 95.75 253 TYR A C 1
ATOM 1887 O O . TYR A 1 253 ? 11.819 5.342 6.987 1.00 95.75 253 TYR A O 1
ATOM 1895 N N . TYR A 1 254 ? 13.125 7.162 6.724 1.00 94.69 254 TYR A N 1
ATOM 1896 C CA . TYR A 1 254 ? 13.122 7.188 5.267 1.00 94.69 254 TYR A CA 1
ATOM 1897 C C . TYR A 1 254 ? 14.413 6.568 4.742 1.00 94.69 254 TYR A C 1
ATOM 1899 O O . TYR A 1 254 ? 15.514 7.004 5.082 1.00 94.69 254 TYR A O 1
ATOM 1907 N N . VAL A 1 255 ? 14.299 5.576 3.869 1.00 94.62 255 VAL A N 1
ATOM 1908 C CA . VAL A 1 255 ? 15.446 4.894 3.273 1.00 94.62 255 VAL A CA 1
ATOM 1909 C C . VAL A 1 255 ? 15.338 4.891 1.763 1.00 94.62 255 VAL A C 1
ATOM 1911 O O . VAL A 1 255 ? 14.270 4.651 1.221 1.00 94.62 255 VAL A O 1
ATOM 1914 N N . THR A 1 256 ? 16.447 5.113 1.064 1.00 93.31 256 THR A N 1
ATOM 1915 C CA . THR A 1 256 ? 16.478 5.100 -0.402 1.00 93.31 256 THR A CA 1
ATOM 1916 C C . THR A 1 256 ? 17.812 4.607 -0.947 1.00 93.31 256 THR A C 1
ATOM 1918 O O . THR A 1 256 ? 18.845 4.730 -0.294 1.00 93.31 256 THR A O 1
ATOM 1921 N N . GLY A 1 257 ? 17.814 4.050 -2.159 1.00 89.94 257 GLY A N 1
ATOM 1922 C CA . GLY A 1 257 ? 19.051 3.724 -2.873 1.00 89.94 257 GLY A CA 1
ATOM 1923 C C . GLY A 1 257 ? 19.779 4.958 -3.402 1.00 89.94 257 GLY A C 1
ATOM 1924 O O . GLY A 1 257 ? 21.004 4.940 -3.499 1.00 89.94 257 GLY A O 1
ATOM 1925 N N . ARG A 1 258 ? 19.034 6.018 -3.733 1.00 89.12 258 ARG A N 1
ATOM 1926 C CA . ARG A 1 258 ? 19.566 7.348 -4.043 1.00 89.12 258 ARG A CA 1
ATOM 1927 C C . ARG A 1 258 ? 18.577 8.418 -3.606 1.00 89.12 258 ARG A C 1
ATOM 1929 O O . ARG A 1 258 ? 17.383 8.301 -3.886 1.00 89.12 258 ARG A O 1
ATOM 1936 N N . LEU A 1 259 ? 19.050 9.451 -2.919 1.00 89.62 259 LEU A N 1
ATOM 1937 C CA . LEU A 1 259 ? 18.157 10.507 -2.456 1.00 89.62 259 LEU A CA 1
ATOM 1938 C C . LEU A 1 259 ? 17.633 11.337 -3.635 1.00 89.62 259 LEU A C 1
ATOM 1940 O O . LEU A 1 259 ? 18.381 11.725 -4.528 1.00 89.62 259 LEU A O 1
ATOM 1944 N N . VAL A 1 260 ? 16.318 11.566 -3.636 1.00 91.12 260 VAL A N 1
ATOM 1945 C CA . VAL A 1 260 ? 15.652 12.563 -4.477 1.00 91.12 260 VAL A CA 1
ATOM 1946 C C . VAL A 1 260 ? 14.961 13.527 -3.528 1.00 91.12 260 VAL A C 1
ATOM 1948 O O . VAL A 1 260 ? 13.897 13.231 -2.975 1.00 91.12 260 VAL A O 1
ATOM 1951 N N . LYS A 1 261 ? 15.606 14.669 -3.283 1.00 90.81 261 LYS A N 1
ATOM 1952 C CA . LYS A 1 261 ? 15.180 15.640 -2.270 1.00 90.81 261 LYS A CA 1
ATOM 1953 C C . LYS A 1 261 ? 13.699 16.015 -2.358 1.00 90.81 261 LYS A C 1
ATOM 1955 O O . LYS A 1 261 ? 13.027 16.083 -1.330 1.00 90.81 261 LYS A O 1
ATOM 1960 N N . GLU A 1 262 ? 13.182 16.301 -3.548 1.00 91.56 262 GLU A N 1
ATOM 1961 C CA . GLU A 1 262 ? 11.811 16.785 -3.735 1.00 91.56 262 GLU A CA 1
ATOM 1962 C C . GLU A 1 262 ? 10.760 15.738 -3.340 1.00 91.56 262 GLU A C 1
ATOM 1964 O O . GLU A 1 262 ? 9.753 16.099 -2.722 1.00 91.56 262 GLU A O 1
ATOM 1969 N N . GLU A 1 263 ? 11.021 14.463 -3.642 1.00 93.25 263 GLU A N 1
ATOM 1970 C CA . GLU A 1 263 ? 10.157 13.324 -3.312 1.00 93.25 263 GLU A CA 1
ATOM 1971 C C . GLU A 1 263 ? 10.148 13.082 -1.800 1.00 93.25 263 GLU A C 1
ATOM 1973 O O . GLU A 1 263 ? 9.088 13.137 -1.170 1.00 93.25 263 GLU A O 1
ATOM 1978 N N . ALA A 1 264 ? 11.333 12.948 -1.193 1.00 93.88 264 ALA A N 1
ATOM 1979 C CA . ALA A 1 264 ? 11.478 12.774 0.252 1.00 93.88 264 ALA A CA 1
ATOM 1980 C C . ALA A 1 264 ? 10.835 13.939 1.025 1.00 93.88 264 ALA A C 1
ATOM 1982 O O . ALA A 1 264 ? 10.078 13.741 1.978 1.00 93.88 264 ALA A O 1
ATOM 1983 N N . ALA A 1 265 ? 11.048 15.177 0.570 1.00 94.44 265 ALA A N 1
ATOM 1984 C CA . ALA A 1 265 ? 10.443 16.344 1.193 1.00 94.44 265 ALA A CA 1
ATOM 1985 C C . ALA A 1 265 ? 8.910 16.360 1.049 1.00 94.44 265 ALA A C 1
ATOM 1987 O O . ALA A 1 265 ? 8.224 16.861 1.941 1.00 94.44 265 ALA A O 1
ATOM 1988 N N . ALA A 1 266 ? 8.344 15.845 -0.049 1.00 95.94 266 ALA A N 1
ATOM 1989 C CA . ALA A 1 266 ? 6.893 15.730 -0.213 1.00 95.94 266 ALA A CA 1
ATOM 1990 C C . ALA A 1 266 ? 6.289 14.730 0.783 1.00 95.94 266 ALA A C 1
ATOM 1992 O O . ALA A 1 266 ? 5.292 15.061 1.433 1.00 95.94 266 ALA A O 1
ATOM 1993 N N . VAL A 1 267 ? 6.935 13.574 0.968 1.00 97.00 267 VAL A N 1
ATOM 1994 C CA . VAL A 1 267 ? 6.536 12.562 1.958 1.00 97.00 267 VAL A CA 1
ATOM 1995 C C . VAL A 1 267 ? 6.603 13.137 3.373 1.00 97.00 267 VAL A C 1
ATOM 1997 O O . VAL A 1 267 ? 5.603 13.118 4.086 1.00 97.00 267 VAL A O 1
ATOM 2000 N N . ILE A 1 268 ? 7.721 13.752 3.768 1.00 95.69 268 ILE A N 1
ATOM 2001 C CA . ILE A 1 268 ? 7.887 14.287 5.130 1.00 95.69 268 ILE A CA 1
ATOM 2002 C C . ILE A 1 268 ? 6.916 15.442 5.414 1.00 95.69 268 ILE A C 1
ATOM 2004 O O . ILE A 1 268 ? 6.328 15.523 6.495 1.00 95.69 268 ILE A O 1
ATOM 2008 N N . ARG A 1 269 ? 6.652 16.314 4.429 1.00 96.62 269 ARG A N 1
ATOM 2009 C CA . ARG A 1 269 ? 5.600 17.338 4.561 1.00 96.62 269 ARG A CA 1
ATOM 2010 C C . ARG A 1 269 ? 4.218 16.718 4.764 1.00 96.62 269 ARG A C 1
ATOM 2012 O O . ARG A 1 269 ? 3.410 17.290 5.494 1.00 96.62 269 ARG A O 1
ATOM 2019 N N . SER A 1 270 ? 3.937 15.587 4.122 1.00 98.06 270 SER A N 1
ATOM 2020 C CA . SER A 1 270 ? 2.703 14.826 4.330 1.00 98.06 270 SER A CA 1
ATOM 2021 C C . SER A 1 270 ? 2.641 14.241 5.748 1.00 98.06 270 SER A C 1
ATOM 2023 O O . SER A 1 270 ? 1.630 14.417 6.426 1.00 98.06 270 SER A O 1
ATOM 2025 N N . ILE A 1 271 ? 3.743 13.658 6.246 1.00 98.38 271 ILE A N 1
ATOM 2026 C CA . ILE A 1 271 ? 3.844 13.085 7.603 1.00 98.38 271 ILE A CA 1
ATOM 2027 C C . ILE A 1 271 ? 3.556 14.165 8.644 1.00 98.38 271 ILE A C 1
ATOM 2029 O O . ILE A 1 271 ? 2.703 13.994 9.510 1.00 98.38 271 ILE A O 1
ATOM 2033 N N . ALA A 1 272 ? 4.210 15.319 8.530 1.00 97.06 272 ALA A N 1
ATOM 2034 C CA . ALA A 1 272 ? 4.032 16.419 9.467 1.00 97.06 272 ALA A CA 1
ATOM 2035 C C . ALA A 1 272 ? 2.590 16.963 9.486 1.00 97.06 272 ALA A C 1
ATOM 2037 O O . ALA A 1 272 ? 2.050 17.253 10.557 1.00 97.06 272 ALA A O 1
ATOM 2038 N N . LYS A 1 273 ? 1.931 17.067 8.321 1.00 97.94 273 LYS A N 1
ATOM 2039 C CA . LYS A 1 273 ? 0.508 17.444 8.245 1.00 97.94 273 LYS A CA 1
ATOM 2040 C C . LYS A 1 273 ? -0.375 16.428 8.973 1.00 97.94 273 LYS A C 1
ATOM 2042 O O . LYS A 1 273 ? -1.197 16.832 9.794 1.00 97.94 273 LYS A O 1
ATOM 2047 N N . ALA A 1 274 ? -0.156 15.137 8.732 1.00 98.44 274 ALA A N 1
ATOM 2048 C CA . ALA A 1 274 ? -0.906 14.065 9.376 1.00 98.44 274 ALA A CA 1
ATOM 2049 C C . ALA A 1 274 ? -0.656 13.987 10.896 1.00 98.44 274 ALA A C 1
ATOM 2051 O O . ALA A 1 274 ? -1.597 13.770 11.659 1.00 98.44 274 ALA A O 1
ATOM 2052 N N . CYS A 1 275 ? 0.574 14.242 11.361 1.00 98.19 275 CYS A N 1
ATOM 2053 C CA . CYS A 1 275 ? 0.906 14.335 12.790 1.00 98.19 275 CYS A CA 1
ATOM 2054 C C . CYS A 1 275 ? 0.129 15.473 13.462 1.00 98.19 275 CYS A C 1
ATOM 2056 O O . CYS A 1 275 ? -0.575 15.263 14.451 1.00 98.19 275 CYS A O 1
ATOM 2058 N N . LYS A 1 276 ? 0.163 16.669 12.860 1.00 96.88 276 LYS A N 1
ATOM 2059 C CA . LYS A 1 276 ? -0.589 17.833 13.346 1.00 96.88 276 LYS A CA 1
ATOM 2060 C C . LYS A 1 276 ? -2.094 17.569 13.382 1.00 96.88 276 LYS A C 1
ATOM 2062 O O . LYS A 1 276 ? -2.781 17.982 14.316 1.00 96.88 276 LYS A O 1
ATOM 2067 N N . GLU A 1 277 ? -2.622 16.881 12.375 1.00 96.94 277 GLU A N 1
ATOM 2068 C CA . GLU A 1 277 ? -4.030 16.498 12.337 1.00 96.94 277 GLU A CA 1
ATOM 2069 C C . GLU A 1 277 ? -4.380 15.447 13.398 1.00 96.94 277 GLU A C 1
ATOM 2071 O O . GLU A 1 277 ? -5.454 15.539 13.989 1.00 96.94 277 GLU A O 1
ATOM 2076 N N . SER A 1 278 ? -3.462 14.532 13.707 1.00 97.75 278 SER A N 1
ATOM 2077 C CA . SER A 1 278 ? -3.599 13.522 14.768 1.00 97.75 278 SER A CA 1
ATOM 2078 C C . SER A 1 278 ? -3.346 14.071 16.178 1.00 97.75 278 SER A C 1
ATOM 2080 O O . SER A 1 278 ? -3.636 13.392 17.159 1.00 97.75 278 SER A O 1
ATOM 2082 N N . GLY A 1 279 ? -2.831 15.299 16.299 1.00 95.62 279 GLY A N 1
ATOM 2083 C CA . GLY A 1 279 ? -2.535 15.938 17.583 1.00 95.62 279 GLY A CA 1
ATOM 2084 C C . GLY A 1 279 ? -1.227 15.479 18.236 1.00 95.62 279 GLY A C 1
ATOM 2085 O O . GLY A 1 279 ? -1.114 15.571 19.457 1.00 95.62 279 GLY A O 1
ATOM 2086 N N . CYS A 1 280 ? -0.259 14.997 17.450 1.00 96.12 280 CYS A N 1
ATOM 2087 C CA . CYS A 1 280 ? 1.090 14.658 17.909 1.00 96.12 280 CYS A CA 1
ATOM 2088 C C . CYS A 1 280 ? 2.169 15.475 17.190 1.00 96.12 280 CYS A C 1
ATOM 2090 O O . CYS A 1 280 ? 1.954 16.004 16.096 1.00 96.12 280 CYS A O 1
ATOM 2092 N N . ALA A 1 281 ? 3.347 15.553 17.808 1.00 95.62 281 ALA A N 1
ATOM 2093 C CA . ALA A 1 281 ? 4.512 16.185 17.204 1.00 95.62 281 ALA A CA 1
ATOM 2094 C C . ALA A 1 281 ? 5.335 15.182 16.386 1.00 95.62 281 ALA A C 1
ATOM 2096 O O . ALA A 1 281 ? 5.565 14.056 16.825 1.00 95.62 281 ALA A O 1
ATOM 2097 N N . LEU A 1 282 ? 5.839 15.606 15.228 1.00 95.06 282 LEU A N 1
ATOM 2098 C CA . LEU A 1 282 ? 6.906 14.907 14.514 1.00 95.06 282 LEU A CA 1
ATOM 2099 C C . LEU A 1 282 ? 8.233 15.287 15.177 1.00 95.06 282 LEU A C 1
ATOM 2101 O O . LEU A 1 282 ? 8.767 16.368 14.931 1.00 95.06 282 LEU A O 1
ATOM 2105 N N . VAL A 1 283 ? 8.720 14.439 16.080 1.00 91.38 283 VAL A N 1
ATOM 2106 C CA . VAL A 1 283 ? 9.801 14.804 17.011 1.00 91.38 283 VAL A CA 1
ATOM 2107 C C . VAL A 1 283 ? 11.197 14.450 16.504 1.00 91.38 283 VAL A C 1
ATOM 2109 O O . VAL A 1 283 ? 12.186 15.011 16.972 1.00 91.38 283 VAL A O 1
ATOM 2112 N N . GLY A 1 284 ? 11.294 13.549 15.532 1.00 86.88 284 GLY A N 1
ATOM 2113 C CA . GLY A 1 284 ? 12.562 13.150 14.941 1.00 86.88 284 GLY A CA 1
ATOM 2114 C C . GLY A 1 284 ? 12.362 12.187 13.785 1.00 86.88 284 GLY A C 1
ATOM 2115 O O . GLY A 1 284 ? 11.273 11.666 13.590 1.00 86.88 284 GLY A O 1
ATOM 2116 N N . GLY A 1 285 ? 13.425 11.946 13.039 1.00 86.62 285 GLY A N 1
ATOM 2117 C CA . GLY A 1 285 ? 13.433 10.969 11.969 1.00 86.62 285 GLY A CA 1
ATOM 2118 C C . GLY A 1 285 ? 14.834 10.799 11.410 1.00 86.62 285 GLY A C 1
ATOM 2119 O O . GLY A 1 285 ? 15.734 11.570 11.749 1.00 86.62 285 GLY A O 1
ATOM 2120 N N . GLU A 1 286 ? 15.015 9.782 10.580 1.00 87.19 286 GLU A N 1
ATOM 2121 C CA . GLU A 1 286 ? 16.292 9.474 9.943 1.00 87.19 286 GLU A CA 1
ATOM 2122 C C . GLU A 1 286 ? 16.109 9.346 8.431 1.00 87.19 286 GLU A C 1
ATOM 2124 O O . GLU A 1 286 ? 15.104 8.816 7.957 1.00 87.19 286 GLU A O 1
ATOM 2129 N N . THR A 1 287 ? 17.087 9.833 7.668 1.00 89.56 287 THR A N 1
ATOM 2130 C CA . THR A 1 287 ? 17.120 9.682 6.208 1.00 89.56 287 THR A CA 1
ATOM 2131 C C . THR A 1 287 ? 18.399 8.963 5.807 1.00 89.56 287 THR A C 1
ATOM 2133 O O . THR A 1 287 ? 19.490 9.526 5.882 1.00 89.56 287 THR A O 1
ATOM 2136 N N . ALA A 1 288 ? 18.263 7.719 5.352 1.00 87.75 288 ALA A N 1
ATOM 2137 C CA . ALA A 1 288 ? 19.383 6.860 5.000 1.00 87.75 288 ALA A CA 1
ATOM 2138 C C . ALA A 1 288 ? 19.464 6.627 3.485 1.00 87.75 288 ALA A C 1
ATOM 2140 O O . ALA A 1 288 ? 18.566 6.045 2.877 1.00 87.75 288 ALA A O 1
ATOM 2141 N N . GLU A 1 289 ? 20.582 7.024 2.878 1.00 88.12 289 GLU A N 1
ATOM 2142 C CA . GLU A 1 289 ? 20.943 6.614 1.520 1.00 88.12 289 GLU A CA 1
ATOM 2143 C C . GLU A 1 289 ? 21.776 5.325 1.607 1.00 88.12 289 GLU A C 1
ATOM 2145 O O . GLU A 1 289 ? 22.855 5.309 2.201 1.00 88.12 289 GLU A O 1
ATOM 2150 N N . MET A 1 290 ? 21.252 4.219 1.074 1.00 86.81 290 MET A N 1
ATOM 2151 C CA . MET A 1 290 ? 21.847 2.878 1.176 1.00 86.81 290 MET A CA 1
ATOM 2152 C C . MET A 1 290 ? 22.074 2.241 -0.207 1.00 86.81 290 MET A C 1
ATOM 2154 O O . MET A 1 290 ? 21.457 1.216 -0.542 1.00 86.81 290 MET A O 1
ATOM 2158 N N . PRO A 1 291 ? 22.972 2.821 -1.026 1.00 77.25 291 PRO A N 1
ATOM 2159 C CA . PRO A 1 291 ? 23.339 2.268 -2.323 1.00 77.25 291 PRO A CA 1
ATOM 2160 C C . PRO A 1 291 ? 23.971 0.882 -2.136 1.00 77.25 291 PRO A C 1
ATOM 2162 O O . PRO A 1 291 ? 24.904 0.694 -1.357 1.00 77.25 291 PRO A O 1
ATOM 2165 N N . GLY A 1 292 ? 23.433 -0.112 -2.842 1.00 77.12 292 GLY A N 1
ATOM 2166 C CA . GLY A 1 292 ? 23.838 -1.519 -2.720 1.00 77.12 292 GLY A CA 1
ATOM 2167 C C . GLY A 1 292 ? 22.883 -2.385 -1.894 1.00 77.12 292 GLY A C 1
ATOM 2168 O O . GLY A 1 292 ? 22.904 -3.602 -2.058 1.00 77.12 292 GLY A O 1
ATOM 2169 N N . VAL A 1 293 ? 22.006 -1.776 -1.084 1.00 87.81 293 VAL A N 1
ATOM 2170 C CA . VAL A 1 293 ? 20.827 -2.451 -0.508 1.00 87.81 293 VAL A CA 1
ATOM 2171 C C . VAL A 1 293 ? 19.599 -2.157 -1.367 1.00 87.81 293 VAL A C 1
ATOM 2173 O O . VAL A 1 293 ? 18.906 -3.077 -1.796 1.00 87.81 293 VAL A O 1
ATOM 2176 N N . TYR A 1 294 ? 19.378 -0.878 -1.677 1.00 84.56 294 TYR A N 1
ATOM 2177 C CA . TYR A 1 294 ? 18.291 -0.415 -2.536 1.00 84.56 294 TYR A CA 1
ATOM 2178 C C . TYR A 1 294 ? 18.831 0.005 -3.905 1.00 84.56 294 TYR A C 1
ATOM 2180 O O . TYR A 1 294 ? 19.921 0.575 -4.018 1.00 84.56 294 TYR A O 1
ATOM 2188 N N . ASN A 1 295 ? 18.068 -0.268 -4.967 1.00 86.75 295 ASN A N 1
ATOM 2189 C CA . ASN A 1 295 ? 18.380 0.279 -6.288 1.00 86.75 295 ASN A CA 1
ATOM 2190 C C . ASN A 1 295 ? 18.158 1.805 -6.299 1.00 86.75 295 ASN A C 1
ATOM 2192 O O . ASN A 1 295 ? 17.328 2.287 -5.534 1.00 86.75 295 ASN A O 1
ATOM 2196 N N . PRO A 1 296 ? 18.805 2.578 -7.195 1.00 80.38 296 PRO A N 1
ATOM 2197 C CA . PRO A 1 296 ? 18.747 4.047 -7.173 1.00 80.38 296 PRO A CA 1
ATOM 2198 C C . PRO A 1 296 ? 17.353 4.695 -7.235 1.00 80.38 296 PRO A C 1
ATOM 2200 O O . PRO A 1 296 ? 17.237 5.871 -6.936 1.00 80.38 296 PRO A O 1
ATOM 2203 N N . GLY A 1 297 ? 16.317 3.972 -7.663 1.00 81.38 297 GLY A N 1
ATOM 2204 C CA . GLY A 1 297 ? 14.933 4.463 -7.678 1.00 81.38 297 GLY A CA 1
ATOM 2205 C C . GLY A 1 297 ? 14.012 3.755 -6.686 1.00 81.38 297 GLY A C 1
ATOM 2206 O O . GLY A 1 297 ? 12.808 3.882 -6.818 1.00 81.38 297 GLY A O 1
ATOM 2207 N N . GLN A 1 298 ? 14.554 2.946 -5.773 1.00 88.94 298 GLN A N 1
ATOM 2208 C CA . GLN A 1 298 ? 13.784 2.249 -4.745 1.00 88.94 298 GLN A CA 1
ATOM 2209 C C . GLN A 1 298 ? 13.993 2.920 -3.398 1.00 88.94 298 GLN A C 1
ATOM 2211 O O . GLN A 1 298 ? 15.128 3.213 -3.013 1.00 88.94 298 GLN A O 1
ATOM 2216 N N . TRP A 1 299 ? 12.900 3.079 -2.670 1.00 94.19 299 TRP A N 1
ATOM 2217 C CA . TRP A 1 299 ? 12.887 3.646 -1.336 1.00 94.19 299 TRP A CA 1
ATOM 2218 C C . TRP A 1 299 ? 11.759 3.028 -0.507 1.00 94.19 299 TRP A C 1
ATOM 2220 O O . TRP A 1 299 ? 10.855 2.383 -1.043 1.00 94.19 299 TRP A O 1
ATOM 2230 N N . ASP A 1 300 ? 11.852 3.190 0.805 1.00 96.25 300 ASP A N 1
ATOM 2231 C CA . ASP A 1 300 ? 10.838 2.764 1.761 1.00 96.25 300 ASP A CA 1
ATOM 2232 C C . ASP A 1 300 ? 10.746 3.775 2.908 1.00 96.25 300 ASP A C 1
ATOM 2234 O O . ASP A 1 300 ? 11.650 4.592 3.120 1.00 96.25 300 ASP A O 1
ATOM 2238 N N . VAL A 1 301 ? 9.638 3.733 3.641 1.00 97.00 301 VAL A N 1
ATOM 2239 C CA . VAL A 1 301 ? 9.425 4.583 4.807 1.00 97.00 301 VAL A CA 1
ATOM 2240 C C . VAL A 1 301 ? 8.700 3.825 5.914 1.00 97.00 301 VAL A C 1
ATOM 2242 O O . VAL A 1 301 ? 7.653 3.210 5.697 1.00 97.00 301 VAL A O 1
ATOM 2245 N N . ALA A 1 302 ? 9.257 3.906 7.119 1.00 97.69 302 ALA A N 1
ATOM 2246 C CA . ALA A 1 302 ? 8.666 3.383 8.343 1.00 97.69 302 ALA A CA 1
ATOM 2247 C C . ALA A 1 302 ? 8.362 4.522 9.320 1.00 97.69 302 ALA A C 1
ATOM 2249 O O . ALA A 1 302 ? 8.995 5.576 9.287 1.00 97.69 302 ALA A O 1
ATOM 2250 N N . GLY A 1 303 ? 7.378 4.312 10.187 1.00 97.81 303 GLY A N 1
ATOM 2251 C CA . GLY A 1 303 ? 6.871 5.312 11.111 1.00 97.81 303 GLY A CA 1
ATOM 2252 C C . GLY A 1 303 ? 6.637 4.700 12.479 1.00 97.81 303 GLY A C 1
ATOM 2253 O O . GLY A 1 303 ? 6.136 3.585 12.588 1.00 97.81 303 GLY A O 1
ATOM 2254 N N . CYS A 1 304 ? 6.979 5.429 13.531 1.00 98.12 304 CYS A N 1
ATOM 2255 C CA . CYS A 1 304 ? 6.814 5.018 14.917 1.00 98.12 304 CYS A CA 1
ATOM 2256 C C . CYS A 1 304 ? 5.983 6.066 15.656 1.00 98.12 304 CYS A C 1
ATOM 2258 O O . CYS A 1 304 ? 6.396 7.216 15.793 1.00 98.12 304 CYS A O 1
ATOM 2260 N N . CYS A 1 305 ? 4.812 5.666 16.140 1.00 98.44 305 CYS A N 1
ATOM 2261 C CA . CYS A 1 305 ? 3.948 6.484 16.973 1.00 98.44 305 CYS A CA 1
ATOM 2262 C C . CYS A 1 305 ? 4.142 6.122 18.445 1.00 98.44 305 CYS A C 1
ATOM 2264 O O . CYS A 1 305 ? 3.995 4.967 18.845 1.00 98.44 305 CYS A O 1
ATOM 2266 N N . ILE A 1 306 ? 4.377 7.142 19.264 1.00 97.75 306 ILE A N 1
ATOM 2267 C CA . ILE A 1 306 ? 4.320 7.068 20.719 1.00 97.75 306 ILE A CA 1
ATOM 2268 C C . ILE A 1 306 ? 3.012 7.730 21.144 1.00 97.75 306 ILE A C 1
ATOM 2270 O O . ILE A 1 306 ? 2.807 8.928 20.940 1.00 97.75 306 ILE A O 1
ATOM 2274 N N . GLY A 1 307 ? 2.118 6.943 21.727 1.00 97.75 307 GLY A N 1
ATOM 2275 C CA . GLY A 1 307 ? 0.907 7.408 22.385 1.00 97.75 307 GLY A CA 1
ATOM 2276 C C . GLY A 1 307 ? 1.006 7.329 23.899 1.00 97.75 307 GLY A C 1
ATOM 2277 O O . GLY A 1 307 ? 1.785 6.558 24.457 1.00 97.75 307 GLY A O 1
ATOM 2278 N N . ALA A 1 308 ? 0.172 8.117 24.562 1.00 97.88 308 ALA A N 1
ATOM 2279 C CA . ALA A 1 308 ? 0.013 8.105 26.003 1.00 97.88 308 ALA A CA 1
ATOM 2280 C C . ALA A 1 308 ? -1.469 8.019 26.380 1.00 97.88 308 ALA A C 1
ATOM 2282 O O . ALA A 1 308 ? -2.345 8.589 25.719 1.00 97.88 308 ALA A O 1
ATOM 2283 N N . ARG A 1 309 ? -1.748 7.303 27.466 1.00 97.38 309 ARG A N 1
ATOM 2284 C CA . ARG A 1 309 ? -3.052 7.288 28.134 1.00 97.38 309 ARG A CA 1
ATOM 2285 C C . ARG A 1 309 ? -2.893 7.471 29.627 1.00 97.38 309 ARG A C 1
ATOM 2287 O O . ARG A 1 309 ? -1.865 7.100 30.184 1.00 97.38 309 ARG A O 1
ATOM 2294 N N . GLU A 1 310 ? -3.922 7.989 30.280 1.00 97.50 310 GLU A N 1
ATOM 2295 C CA . GLU A 1 310 ? -3.984 7.922 31.738 1.00 97.50 310 GLU A CA 1
ATOM 2296 C C . GLU A 1 310 ? -4.285 6.495 32.191 1.00 97.50 310 GLU A C 1
ATOM 2298 O O . GLU A 1 310 ? -5.099 5.792 31.582 1.00 97.50 310 GLU A O 1
ATOM 2303 N N . ALA A 1 311 ? -3.692 6.099 33.318 1.00 95.75 311 ALA A N 1
ATOM 2304 C CA . ALA A 1 311 ? -4.016 4.837 33.976 1.00 95.75 311 ALA A CA 1
ATOM 2305 C C . ALA A 1 311 ? -5.515 4.719 34.334 1.00 95.75 311 ALA A C 1
ATOM 2307 O O . ALA A 1 311 ? -6.038 3.611 34.411 1.00 95.75 311 ALA A O 1
ATOM 2308 N N . SER A 1 312 ? -6.209 5.851 34.519 1.00 95.81 312 SER A N 1
ATOM 2309 C CA . SER A 1 312 ? -7.650 5.914 34.800 1.00 95.81 312 SER A CA 1
ATOM 2310 C C . SER A 1 312 ? -8.548 5.728 33.573 1.00 95.81 312 SER A C 1
ATOM 2312 O O . SER A 1 312 ? -9.738 5.470 33.736 1.00 95.81 312 SER A O 1
ATOM 2314 N N . TRP A 1 313 ? -8.020 5.869 32.352 1.00 97.12 313 TRP A N 1
ATOM 2315 C CA . TRP A 1 313 ? -8.800 5.621 31.135 1.00 97.12 313 TRP A CA 1
ATOM 2316 C C . TRP A 1 313 ? -9.024 4.117 30.943 1.00 97.12 313 TRP A C 1
ATOM 2318 O O . TRP A 1 313 ? -8.258 3.324 31.489 1.00 97.12 313 TRP A O 1
ATOM 2328 N N . PRO A 1 314 ? -10.020 3.684 30.159 1.00 96.38 314 PRO A N 1
ATOM 2329 C CA . PRO A 1 314 ? -10.196 2.268 29.850 1.00 96.38 314 PRO A CA 1
ATOM 2330 C C . PRO A 1 314 ? -8.959 1.671 29.166 1.00 96.38 314 PRO A C 1
ATOM 2332 O O . PRO A 1 314 ? -8.403 2.264 28.244 1.00 96.38 314 PRO A O 1
ATOM 2335 N N . GLN A 1 315 ? -8.532 0.482 29.595 1.00 94.94 315 GLN A N 1
ATOM 2336 C CA . GLN A 1 315 ? -7.492 -0.279 28.905 1.00 94.94 315 GLN A CA 1
ATOM 2337 C C . GLN A 1 315 ? -8.148 -1.202 27.879 1.00 94.94 315 GLN A C 1
ATOM 2339 O O . GLN A 1 315 ? -8.628 -2.277 28.226 1.00 94.94 315 GLN A O 1
ATOM 2344 N N . LEU A 1 316 ? -8.196 -0.759 26.626 1.00 96.75 316 LEU A N 1
ATOM 2345 C CA . LEU A 1 316 ? -8.812 -1.523 25.545 1.00 96.75 316 LEU A CA 1
ATOM 2346 C C . LEU A 1 316 ? -7.821 -2.527 24.915 1.00 96.75 316 LEU A C 1
ATOM 2348 O O . LEU A 1 316 ? -6.617 -2.241 24.852 1.00 96.75 316 LEU A O 1
ATOM 2352 N N . PRO A 1 317 ? -8.319 -3.679 24.426 1.00 97.31 317 PRO A N 1
ATOM 2353 C CA . PRO A 1 317 ? -9.704 -4.156 24.540 1.00 97.31 317 PRO A CA 1
ATOM 2354 C C . PRO A 1 317 ? -10.047 -4.675 25.950 1.00 97.31 317 PRO A C 1
ATOM 2356 O O . PRO A 1 317 ? -9.235 -5.321 26.606 1.00 97.31 317 PRO A O 1
ATOM 2359 N N . LEU A 1 318 ? -11.288 -4.454 26.393 1.00 96.38 318 LEU A N 1
ATOM 2360 C CA . LEU A 1 318 ? -11.879 -5.094 27.574 1.00 96.38 318 LEU A CA 1
ATOM 2361 C C . LEU A 1 318 ? -12.448 -6.465 27.175 1.00 96.38 318 LEU A C 1
ATOM 2363 O O . LEU A 1 318 ? -13.659 -6.682 27.244 1.00 96.38 318 LEU A O 1
ATOM 2367 N N . THR A 1 319 ? -11.583 -7.367 26.707 1.00 92.94 319 THR A N 1
ATOM 2368 C CA . THR A 1 319 ? -11.951 -8.629 26.038 1.00 92.94 319 THR A CA 1
ATOM 2369 C C . THR A 1 319 ? -12.995 -9.443 26.808 1.00 92.94 319 THR A C 1
ATOM 2371 O O . THR A 1 319 ? -13.998 -9.847 26.228 1.00 92.94 319 THR A O 1
ATOM 2374 N N . ASP A 1 320 ? -12.835 -9.601 28.123 1.00 92.94 320 ASP A N 1
ATOM 2375 C CA . ASP A 1 320 ? -13.757 -10.391 28.958 1.00 92.94 320 ASP A CA 1
ATOM 2376 C C . ASP A 1 320 ? -15.156 -9.766 29.105 1.00 92.94 320 ASP A C 1
ATOM 2378 O O . ASP A 1 320 ? -16.105 -10.437 29.505 1.00 92.94 320 ASP A O 1
ATOM 2382 N N . SER A 1 321 ? -15.300 -8.474 28.792 1.00 95.56 321 SER A N 1
ATOM 2383 C CA . SER A 1 321 ? -16.590 -7.776 28.818 1.00 95.56 321 SER A CA 1
ATOM 2384 C C . SER A 1 321 ? -17.379 -7.916 27.517 1.00 95.56 321 SER A C 1
ATOM 2386 O O . SER A 1 321 ? -18.564 -7.570 27.490 1.00 95.56 321 SER A O 1
ATOM 2388 N N . VAL A 1 322 ? -16.741 -8.388 26.440 1.00 97.94 322 VAL A N 1
ATOM 2389 C CA . VAL A 1 322 ? -17.390 -8.590 25.144 1.00 97.94 322 VAL A CA 1
ATOM 2390 C C . VAL A 1 322 ? -18.266 -9.836 25.215 1.00 97.94 322 VAL A C 1
ATOM 2392 O O . VAL A 1 322 ? -17.792 -10.941 25.471 1.00 97.94 322 VAL A O 1
ATOM 2395 N N . SER A 1 323 ? -19.560 -9.658 24.976 1.00 97.31 323 SER A N 1
ATOM 2396 C CA . SER A 1 323 ? -20.572 -10.690 25.178 1.00 97.31 323 SER A CA 1
ATOM 2397 C C . SER A 1 323 ? -21.598 -10.714 24.051 1.00 97.31 323 SER A C 1
ATOM 2399 O O . SER A 1 323 ? -21.772 -9.743 23.315 1.00 97.31 323 SER A O 1
ATOM 2401 N N . GLU A 1 324 ? -22.318 -11.829 23.941 1.00 97.81 324 GLU A N 1
ATOM 2402 C CA . GLU A 1 324 ? -23.461 -11.954 23.035 1.00 97.81 324 GLU A CA 1
ATOM 2403 C C . GLU A 1 324 ? -24.449 -10.786 23.213 1.00 97.81 324 GLU A C 1
ATOM 2405 O O . GLU A 1 324 ? -24.768 -10.390 24.335 1.00 97.81 324 GLU A O 1
ATOM 2410 N N . GLY A 1 325 ? -24.909 -10.220 22.096 1.00 97.69 325 GLY A N 1
ATOM 2411 C CA . GLY A 1 325 ? -25.803 -9.060 22.064 1.00 97.69 325 GLY A CA 1
ATOM 2412 C C . GLY A 1 325 ? -25.096 -7.708 21.942 1.00 97.69 325 GLY A C 1
ATOM 2413 O O . GLY A 1 325 ? -25.752 -6.725 21.588 1.00 97.69 325 GLY A O 1
ATOM 2414 N N . ASP A 1 326 ? -23.775 -7.643 22.144 1.00 98.75 326 ASP A N 1
ATOM 2415 C CA . ASP A 1 326 ? -23.008 -6.428 21.856 1.00 98.75 326 ASP A CA 1
ATOM 2416 C C . ASP A 1 326 ? -23.127 -6.039 20.376 1.00 98.75 326 ASP A C 1
ATOM 2418 O O . ASP A 1 326 ? -23.350 -6.867 19.489 1.00 98.75 326 ASP A O 1
ATOM 2422 N N . VAL A 1 327 ? -23.026 -4.744 20.107 1.00 98.81 327 VAL A N 1
ATOM 2423 C CA . VAL A 1 327 ? -23.222 -4.125 18.800 1.00 98.81 327 VAL A CA 1
ATOM 2424 C C . VAL A 1 327 ? -21.873 -3.782 18.185 1.00 98.81 327 VAL A C 1
ATOM 2426 O O . VAL A 1 327 ? -20.980 -3.269 18.860 1.00 98.81 327 VAL A O 1
ATOM 2429 N N . LEU A 1 328 ? -21.752 -4.038 16.883 1.00 98.81 328 LEU A N 1
ATOM 2430 C CA . LEU A 1 328 ? -20.585 -3.693 16.080 1.00 98.81 328 LEU A CA 1
ATOM 2431 C C . LEU A 1 328 ? -20.874 -2.409 15.294 1.00 98.81 328 LEU A C 1
ATOM 2433 O O . LEU A 1 328 ? -21.714 -2.405 14.389 1.00 98.81 328 LEU A O 1
ATOM 2437 N N . LEU A 1 329 ? -20.190 -1.321 15.647 1.00 98.81 329 LEU A N 1
ATOM 2438 C CA . LEU A 1 329 ? -20.294 -0.016 14.993 1.00 98.81 329 LEU A CA 1
ATOM 2439 C C . LEU A 1 329 ? -19.072 0.224 14.105 1.00 98.81 329 LEU A C 1
ATOM 2441 O O . LEU A 1 329 ? -17.949 0.253 14.592 1.00 98.81 329 LEU A O 1
ATOM 2445 N N . ALA A 1 330 ? -19.283 0.413 12.809 1.00 98.62 330 ALA A N 1
ATOM 2446 C CA . ALA A 1 330 ? -18.235 0.666 11.832 1.00 98.62 330 ALA A CA 1
ATOM 2447 C C . ALA A 1 330 ? -18.117 2.147 11.481 1.00 98.62 330 ALA A C 1
ATOM 2449 O O . ALA A 1 330 ? -19.126 2.813 11.226 1.00 98.62 330 ALA A O 1
ATOM 2450 N N . LEU A 1 331 ? -16.877 2.621 11.368 1.00 98.62 331 LEU A N 1
ATOM 2451 C CA . LEU A 1 331 ? -16.555 3.937 10.826 1.00 98.62 331 LEU A CA 1
ATOM 2452 C C . LEU A 1 331 ? -16.041 3.798 9.386 1.00 98.62 331 LEU A C 1
ATOM 2454 O O . LEU A 1 331 ? -15.240 2.898 9.096 1.00 98.62 331 LEU A O 1
ATOM 2458 N N . PRO A 1 332 ? -16.466 4.688 8.473 1.00 98.12 332 PRO A N 1
ATOM 2459 C CA . PRO A 1 332 ? -16.107 4.600 7.068 1.00 98.12 332 PRO A CA 1
ATOM 2460 C C . PRO A 1 332 ? -14.633 4.936 6.831 1.00 98.12 332 PRO A C 1
ATOM 2462 O O . PRO A 1 332 ? -14.121 5.935 7.342 1.00 98.12 332 PRO A O 1
ATOM 2465 N N . SER A 1 333 ? -13.990 4.131 5.986 1.00 97.81 333 SER A N 1
ATOM 2466 C CA . SER A 1 333 ? -12.668 4.374 5.397 1.00 97.81 333 SER A CA 1
ATOM 2467 C C . SER A 1 333 ? -12.712 5.429 4.278 1.00 97.81 333 SER A C 1
ATOM 2469 O O . SER A 1 333 ? -13.768 5.726 3.721 1.00 97.81 333 SER A O 1
ATOM 2471 N N . ASN A 1 334 ? -11.540 5.945 3.892 1.00 94.44 334 ASN A N 1
ATOM 2472 C CA . ASN A 1 334 ? -11.377 6.875 2.763 1.00 94.44 334 ASN A CA 1
ATOM 2473 C C . ASN A 1 334 ? -11.020 6.161 1.441 1.00 94.44 334 ASN A C 1
ATOM 2475 O O . ASN A 1 334 ? -10.589 6.811 0.490 1.00 94.44 334 ASN A O 1
ATOM 2479 N N . GLY A 1 335 ? -11.177 4.835 1.380 1.00 95.38 335 GLY A N 1
ATOM 2480 C CA . GLY A 1 335 ? -10.723 3.988 0.277 1.00 95.38 335 GLY A CA 1
ATOM 2481 C C . GLY A 1 335 ? -9.928 2.799 0.808 1.00 95.38 335 GLY A C 1
ATOM 2482 O O . GLY A 1 335 ? -10.197 2.305 1.898 1.00 95.38 335 GLY A O 1
ATOM 2483 N N . LEU A 1 336 ? -8.914 2.355 0.065 1.00 96.69 336 LEU A N 1
ATOM 2484 C CA . LEU A 1 336 ? -8.107 1.183 0.431 1.00 96.69 336 LEU A CA 1
ATOM 2485 C C . LEU A 1 336 ? -7.202 1.374 1.656 1.00 96.69 336 LEU A C 1
ATOM 2487 O O . LEU A 1 336 ? -6.666 0.390 2.168 1.00 96.69 336 LEU A O 1
ATOM 2491 N N . HIS A 1 337 ? -7.002 2.622 2.093 1.00 97.69 337 HIS A N 1
ATOM 2492 C CA . HIS A 1 337 ? -5.958 2.988 3.057 1.00 97.69 337 HIS A CA 1
ATOM 2493 C C . HIS A 1 337 ? -4.578 2.547 2.548 1.00 97.69 337 HIS A C 1
ATOM 2495 O O . HIS A 1 337 ? -4.237 2.910 1.421 1.00 97.69 337 HIS A O 1
ATOM 2501 N N . SER A 1 338 ? -3.805 1.783 3.327 1.00 96.31 338 SER A N 1
ATOM 2502 C CA . SER A 1 338 ? -2.444 1.350 2.971 1.00 96.31 338 SER A CA 1
ATOM 2503 C C . SER A 1 338 ? -2.288 -0.162 2.732 1.00 96.31 338 SER A C 1
ATOM 2505 O O . SER A 1 338 ? -1.175 -0.672 2.671 1.00 96.31 338 SER A O 1
ATOM 2507 N N . ASN A 1 339 ? -3.389 -0.907 2.558 1.00 95.44 339 ASN A N 1
ATOM 2508 C CA . ASN A 1 339 ? -3.372 -2.378 2.506 1.00 95.44 339 ASN A CA 1
ATOM 2509 C C . ASN A 1 339 ? -3.878 -2.954 1.172 1.00 95.44 339 ASN A C 1
ATOM 2511 O O . ASN A 1 339 ? -4.645 -2.327 0.445 1.00 95.44 339 ASN A O 1
ATOM 2515 N N . GLY A 1 340 ? -3.424 -4.165 0.825 1.00 94.62 340 GLY A N 1
ATOM 2516 C CA . GLY A 1 340 ? -3.871 -4.897 -0.372 1.00 94.62 340 GLY A CA 1
ATOM 2517 C C . GLY A 1 340 ? -3.311 -4.391 -1.713 1.00 94.62 340 GLY A C 1
ATOM 2518 O O . GLY A 1 340 ? -3.664 -4.917 -2.771 1.00 94.62 340 GLY A O 1
ATOM 2519 N N . PHE A 1 341 ? -2.392 -3.417 -1.704 1.00 97.19 341 PHE A N 1
ATOM 2520 C CA . PHE A 1 341 ? -1.871 -2.781 -2.924 1.00 97.19 341 PHE A CA 1
ATOM 2521 C C . PHE A 1 341 ? -1.098 -3.717 -3.860 1.00 97.19 341 PHE A C 1
ATOM 2523 O O . PHE A 1 341 ? -1.045 -3.470 -5.063 1.00 97.19 341 PHE A O 1
ATOM 2530 N N . SER A 1 342 ? -0.561 -4.831 -3.362 1.00 94.62 342 SER A N 1
ATOM 2531 C CA . SER A 1 342 ? 0.044 -5.859 -4.218 1.00 94.62 342 SER A CA 1
ATOM 2532 C C . SER A 1 342 ? -0.989 -6.491 -5.156 1.00 94.62 342 SER A C 1
ATOM 2534 O O . SER A 1 342 ? -0.733 -6.631 -6.353 1.00 94.62 342 SER A O 1
ATOM 2536 N N . LEU A 1 343 ? -2.184 -6.800 -4.639 1.00 93.56 343 LEU A N 1
ATOM 2537 C CA . LEU A 1 343 ? -3.292 -7.323 -5.437 1.00 93.56 343 LEU A CA 1
ATOM 2538 C C . LEU A 1 343 ? -3.857 -6.250 -6.375 1.00 93.56 343 LEU A C 1
ATOM 2540 O O . LEU A 1 343 ? -4.088 -6.526 -7.548 1.00 93.56 343 LEU A O 1
ATOM 2544 N N . VAL A 1 344 ? -4.002 -5.011 -5.896 1.00 95.75 344 VAL A N 1
ATOM 2545 C CA . VAL A 1 344 ? -4.448 -3.869 -6.717 1.00 95.75 344 VAL A CA 1
ATOM 2546 C C . VAL A 1 344 ? -3.543 -3.676 -7.927 1.00 95.75 344 VAL A C 1
ATOM 2548 O O . VAL A 1 344 ? -4.020 -3.636 -9.057 1.00 95.75 344 VAL A O 1
ATOM 2551 N N . ARG A 1 345 ? -2.225 -3.607 -7.709 1.00 95.31 345 ARG A N 1
ATOM 2552 C CA . ARG A 1 345 ? -1.232 -3.450 -8.779 1.00 95.31 345 ARG A CA 1
ATOM 2553 C C . ARG A 1 345 ? -1.300 -4.594 -9.781 1.00 95.31 345 ARG A C 1
ATOM 2555 O O . ARG A 1 345 ? -1.192 -4.354 -10.981 1.00 95.31 345 ARG A O 1
ATOM 2562 N N . LYS A 1 346 ? -1.495 -5.824 -9.298 1.00 89.94 346 LYS A N 1
ATOM 2563 C CA . LYS A 1 346 ? -1.685 -6.996 -10.153 1.00 89.94 346 LYS A CA 1
ATOM 2564 C C . LYS A 1 346 ? -2.944 -6.862 -11.012 1.00 89.94 346 LYS A C 1
ATOM 2566 O O . LYS A 1 346 ? -2.849 -7.048 -12.216 1.00 89.94 346 LYS A O 1
ATOM 2571 N N . ILE A 1 347 ? -4.082 -6.465 -10.438 1.00 87.56 347 ILE A N 1
ATOM 2572 C CA . ILE A 1 347 ? -5.337 -6.249 -11.180 1.00 87.56 347 ILE A CA 1
ATOM 2573 C C . ILE A 1 347 ? -5.180 -5.139 -12.227 1.00 87.56 347 ILE A C 1
ATOM 2575 O O . ILE A 1 347 ? -5.603 -5.322 -13.366 1.00 87.56 347 ILE A O 1
ATOM 2579 N N . VAL A 1 348 ? -4.547 -4.017 -11.872 1.00 88.00 348 VAL A N 1
ATOM 2580 C CA . VAL A 1 348 ? -4.259 -2.912 -12.804 1.00 88.00 348 VAL A CA 1
ATOM 2581 C C . VAL A 1 348 ? -3.407 -3.407 -13.975 1.00 88.00 348 VAL A C 1
ATOM 2583 O O . VAL A 1 348 ? -3.775 -3.221 -15.133 1.00 88.00 348 VAL A O 1
ATOM 2586 N N . SER A 1 349 ? -2.297 -4.085 -13.672 1.00 86.31 349 SER A N 1
ATOM 2587 C CA . SER A 1 349 ? -1.353 -4.586 -14.672 1.00 86.31 349 SER A CA 1
ATOM 2588 C C . SER A 1 349 ? -1.964 -5.662 -15.572 1.00 86.31 349 SER A C 1
ATOM 2590 O O . SER A 1 349 ? -1.847 -5.571 -16.792 1.00 86.31 349 SER A O 1
ATOM 2592 N N . ASP A 1 350 ? -2.623 -6.669 -14.994 1.00 83.19 350 ASP A N 1
ATOM 2593 C CA . ASP A 1 350 ? -3.171 -7.820 -15.725 1.00 83.19 350 ASP A CA 1
ATOM 2594 C C . ASP A 1 350 ? -4.305 -7.403 -16.681 1.00 83.19 350 ASP A C 1
ATOM 2596 O O . ASP A 1 350 ? -4.505 -8.032 -17.720 1.00 83.19 350 ASP A O 1
ATOM 2600 N N . ASN A 1 351 ? -5.013 -6.311 -16.371 1.00 79.94 351 ASN A N 1
ATOM 2601 C CA . ASN A 1 351 ? -6.059 -5.745 -17.226 1.00 79.94 351 ASN A CA 1
ATOM 2602 C C . ASN A 1 351 ? -5.560 -4.624 -18.160 1.00 79.94 351 ASN A C 1
ATOM 2604 O O . ASN A 1 351 ? -6.346 -4.087 -18.940 1.00 79.94 351 ASN A O 1
ATOM 2608 N N . GLY A 1 352 ? -4.268 -4.278 -18.119 1.00 82.31 352 GLY A N 1
ATOM 2609 C CA . GLY A 1 352 ? -3.673 -3.260 -18.991 1.00 82.31 352 GLY A CA 1
ATOM 2610 C C . GLY A 1 352 ? -4.119 -1.826 -18.693 1.00 82.31 352 GLY A C 1
ATOM 2611 O O . GLY A 1 352 ? -4.067 -0.979 -19.585 1.00 82.31 352 GLY A O 1
ATOM 2612 N N . PHE A 1 353 ? -4.561 -1.554 -17.465 1.00 85.44 353 PHE A N 1
ATOM 2613 C CA . PHE A 1 353 ? -4.975 -0.225 -17.027 1.00 85.44 353 PHE A CA 1
ATOM 2614 C C . PHE A 1 353 ? -3.776 0.699 -16.805 1.00 85.44 353 PHE A C 1
ATOM 2616 O O . PHE A 1 353 ? -2.729 0.285 -16.300 1.00 85.44 353 PHE A O 1
ATOM 2623 N N . SER A 1 354 ? -3.936 1.978 -17.143 1.00 91.06 354 SER A N 1
ATOM 2624 C CA . SER A 1 354 ? -2.970 3.021 -16.803 1.00 91.06 354 SER A CA 1
ATOM 2625 C C . SER A 1 354 ? -3.418 3.776 -15.558 1.00 91.06 354 SER A C 1
ATOM 2627 O O . SER A 1 354 ? -4.552 4.226 -15.489 1.00 91.06 354 SER A O 1
ATOM 2629 N N . TYR A 1 355 ? -2.519 4.054 -14.609 1.00 94.69 355 TYR A N 1
ATOM 2630 C CA . TYR A 1 355 ? -2.868 4.912 -13.465 1.00 94.69 355 TYR A CA 1
ATOM 2631 C C . TYR A 1 355 ? -3.284 6.334 -13.859 1.00 94.69 355 TYR A C 1
ATOM 2633 O O . TYR A 1 355 ? -3.891 7.024 -13.051 1.00 94.69 355 TYR A O 1
ATOM 2641 N N . LYS A 1 356 ? -2.955 6.781 -15.078 1.00 93.75 356 LYS A N 1
ATOM 2642 C CA . LYS A 1 356 ? -3.288 8.122 -15.578 1.00 93.75 356 LYS A CA 1
ATOM 2643 C C . LYS A 1 356 ? -4.657 8.197 -16.250 1.00 93.75 356 LYS A C 1
ATOM 2645 O O . LYS A 1 356 ? -5.097 9.292 -16.589 1.00 93.75 356 LYS A O 1
ATOM 2650 N N . GLU A 1 357 ? -5.305 7.065 -16.509 1.00 90.94 357 GLU A N 1
ATOM 2651 C CA . GLU A 1 357 ? -6.636 7.079 -17.110 1.00 90.94 357 GLU A CA 1
ATOM 2652 C C . GLU A 1 357 ? -7.701 7.464 -16.066 1.00 90.94 357 GLU A C 1
ATOM 2654 O O . GLU A 1 357 ? -7.494 7.222 -14.871 1.00 90.94 357 GLU A O 1
ATOM 2659 N N . PRO A 1 358 ? -8.832 8.061 -16.483 1.00 90.75 358 PRO A N 1
ATOM 2660 C CA . PRO A 1 358 ? -9.919 8.402 -15.570 1.00 90.75 358 PRO A CA 1
ATOM 2661 C C . PRO A 1 358 ? -10.446 7.172 -14.826 1.00 90.75 358 PRO A C 1
ATOM 2663 O O . PRO A 1 358 ? -10.690 6.133 -15.443 1.00 90.75 358 PRO A O 1
ATOM 2666 N N . ALA A 1 359 ? -10.678 7.295 -13.518 1.00 88.19 359 ALA A N 1
ATOM 2667 C CA . ALA A 1 359 ? -11.261 6.225 -12.725 1.00 88.19 359 ALA A CA 1
ATOM 2668 C C . ALA A 1 359 ? -12.679 5.913 -13.240 1.00 88.19 359 ALA A C 1
ATOM 2670 O O . ALA A 1 359 ? -13.531 6.805 -13.271 1.00 88.19 359 ALA A O 1
ATOM 2671 N N . PRO A 1 360 ? -12.994 4.658 -13.615 1.00 80.75 360 PRO A N 1
ATOM 2672 C CA . PRO A 1 360 ? -14.297 4.329 -14.197 1.00 80.75 360 PRO A CA 1
ATOM 2673 C C . PRO A 1 360 ? -15.513 4.652 -13.316 1.00 80.75 360 PRO A C 1
ATOM 2675 O O . PRO A 1 360 ? -16.620 4.791 -13.833 1.00 80.75 360 PRO A O 1
ATOM 2678 N N . TRP A 1 361 ? -15.321 4.751 -11.998 1.00 81.69 361 TRP A N 1
ATOM 2679 C CA . TRP A 1 361 ? -16.358 5.113 -11.027 1.00 81.69 361 TRP A CA 1
ATOM 2680 C C . TRP A 1 361 ? -16.361 6.595 -10.639 1.00 81.69 361 TRP A C 1
ATOM 2682 O O . TRP A 1 361 ? -17.342 7.068 -10.070 1.00 81.69 361 TRP A O 1
ATOM 2692 N N . ASN A 1 362 ? -15.289 7.325 -10.945 1.00 84.44 362 ASN A N 1
ATOM 2693 C CA . ASN A 1 362 ? -15.154 8.749 -10.675 1.00 84.44 362 ASN A CA 1
ATOM 2694 C C . ASN A 1 362 ? -14.345 9.405 -11.810 1.00 84.44 362 ASN A C 1
ATOM 2696 O O . ASN A 1 362 ? -13.144 9.619 -11.665 1.00 84.44 362 ASN A O 1
ATOM 2700 N N . PRO A 1 363 ? -14.975 9.730 -12.955 1.00 82.50 363 PRO A N 1
ATOM 2701 C CA . PRO A 1 363 ? -14.256 10.178 -14.150 1.00 82.50 363 PRO A CA 1
ATOM 2702 C C . PRO A 1 363 ? -13.598 11.561 -14.006 1.00 82.50 363 PRO A C 1
ATOM 2704 O O . PRO A 1 363 ? -12.950 12.019 -14.944 1.00 82.50 363 PRO A O 1
ATOM 2707 N N . LEU A 1 364 ? -13.783 12.242 -12.869 1.00 90.31 364 LEU A N 1
ATOM 2708 C CA . LEU A 1 364 ? -13.164 13.534 -12.563 1.00 90.31 364 LEU A CA 1
ATOM 2709 C C . LEU A 1 364 ? -11.704 13.411 -12.110 1.00 90.31 364 LEU A C 1
ATOM 2711 O O . LEU A 1 364 ? -10.992 14.410 -12.103 1.00 90.31 364 LEU A O 1
ATOM 2715 N N . VAL A 1 365 ? -11.279 12.211 -11.726 1.00 92.81 365 VAL A N 1
ATOM 2716 C CA . VAL A 1 365 ? -9.938 11.913 -11.216 1.00 92.81 365 VAL A CA 1
ATOM 2717 C C . VAL A 1 365 ? -9.417 10.644 -11.876 1.00 92.81 365 VAL A C 1
ATOM 2719 O O . VAL A 1 365 ? -10.176 9.844 -12.427 1.00 92.81 365 VAL A O 1
ATOM 2722 N N . SER A 1 366 ? -8.108 10.458 -11.855 1.00 95.06 366 SER A N 1
ATOM 2723 C CA . SER A 1 366 ? -7.454 9.272 -12.394 1.00 95.06 366 SER A CA 1
ATOM 2724 C C . SER A 1 366 ? -7.570 8.061 -11.460 1.00 95.06 366 SER A C 1
ATOM 2726 O O . SER A 1 366 ? -7.806 8.195 -10.257 1.00 95.06 366 SER A O 1
ATOM 2728 N N . ILE A 1 367 ? -7.362 6.854 -12.001 1.00 94.31 367 ILE A N 1
ATOM 2729 C CA . ILE A 1 367 ? -7.243 5.628 -11.191 1.00 94.31 367 ILE A CA 1
ATOM 2730 C C . ILE A 1 367 ? -6.153 5.799 -10.127 1.00 94.31 367 ILE A C 1
ATOM 2732 O O . ILE A 1 367 ? -6.351 5.416 -8.977 1.00 94.31 367 ILE A O 1
ATOM 2736 N N . GLY A 1 368 ? -5.011 6.382 -10.500 1.00 96.50 368 GLY A N 1
ATOM 2737 C CA . GLY A 1 368 ? -3.904 6.648 -9.588 1.00 96.50 368 GLY A CA 1
ATOM 2738 C C . GLY A 1 368 ? -4.318 7.516 -8.403 1.00 96.50 368 GLY A C 1
ATOM 2739 O O . GLY A 1 368 ? -4.056 7.140 -7.267 1.00 96.50 368 GLY A O 1
ATOM 2740 N N . GLU A 1 369 ? -5.015 8.626 -8.651 1.00 95.50 369 GLU A N 1
ATOM 2741 C CA . GLU A 1 369 ? -5.487 9.534 -7.596 1.00 95.50 369 GLU A CA 1
ATOM 2742 C C . GLU A 1 369 ? -6.505 8.870 -6.656 1.00 95.50 369 GLU A C 1
ATOM 2744 O O . GLU A 1 369 ? -6.403 9.025 -5.440 1.00 95.50 369 GLU A O 1
ATOM 2749 N N . GLU A 1 370 ? -7.450 8.077 -7.176 1.00 95.12 370 GLU A N 1
ATOM 2750 C CA . GLU A 1 370 ? -8.405 7.336 -6.333 1.00 95.12 370 GLU A CA 1
ATOM 2751 C C . GLU A 1 370 ? -7.718 6.268 -5.475 1.00 95.12 370 GLU A C 1
ATOM 2753 O O . GLU A 1 370 ? -8.043 6.108 -4.297 1.00 95.12 370 GLU A O 1
ATOM 2758 N N . LEU A 1 371 ? -6.745 5.549 -6.041 1.00 96.69 371 LEU A N 1
ATOM 2759 C CA . LEU A 1 371 ? -5.960 4.564 -5.299 1.00 96.69 371 LEU A CA 1
ATOM 2760 C C . LEU A 1 371 ? -5.052 5.227 -4.255 1.00 96.69 371 LEU A C 1
ATOM 2762 O O . LEU A 1 371 ? -4.818 4.651 -3.197 1.00 96.69 371 LEU A O 1
ATOM 2766 N N . LEU A 1 372 ? -4.562 6.438 -4.515 1.00 97.56 372 LEU A N 1
ATOM 2767 C CA . LEU A 1 372 ? -3.701 7.192 -3.602 1.00 97.56 372 LEU A CA 1
ATOM 2768 C C . LEU A 1 372 ? -4.466 8.044 -2.587 1.00 97.56 372 LEU A C 1
ATOM 2770 O O . LEU A 1 372 ? -3.839 8.803 -1.847 1.00 97.56 372 LEU A O 1
ATOM 2774 N N . ARG A 1 373 ? -5.794 7.885 -2.475 1.00 97.00 373 ARG A N 1
ATOM 2775 C CA . ARG A 1 373 ? -6.564 8.543 -1.414 1.00 97.00 373 ARG A CA 1
ATOM 2776 C C . ARG A 1 373 ? -5.942 8.241 -0.040 1.00 97.00 373 ARG A C 1
ATOM 2778 O O . ARG A 1 373 ? -5.725 7.062 0.274 1.00 97.00 373 ARG A O 1
ATOM 2785 N N . PRO A 1 374 ? -5.645 9.276 0.767 1.00 97.94 374 PRO A N 1
ATOM 2786 C CA . PRO A 1 374 ? -4.997 9.106 2.061 1.00 97.94 374 PRO A CA 1
ATOM 2787 C C . PRO A 1 374 ? -5.788 8.242 3.043 1.00 97.94 374 PRO A C 1
ATOM 2789 O O . PRO A 1 374 ? -7.023 8.311 3.104 1.00 97.94 374 PRO A O 1
ATOM 2792 N N . THR A 1 375 ? -5.072 7.480 3.868 1.00 98.44 375 THR A N 1
ATOM 2793 C CA . THR A 1 375 ? -5.641 6.806 5.040 1.00 98.44 375 THR A CA 1
ATOM 2794 C C . THR A 1 375 ? -6.315 7.817 5.966 1.00 98.44 375 THR A C 1
ATOM 2796 O O . THR A 1 375 ? -5.831 8.929 6.175 1.00 98.44 375 THR A O 1
ATOM 2799 N N . LYS A 1 376 ? -7.488 7.446 6.490 1.00 98.19 376 LYS A N 1
ATOM 2800 C CA . LYS A 1 376 ? -8.268 8.312 7.381 1.00 98.19 376 LYS A CA 1
ATOM 2801 C C . LYS A 1 376 ? -7.676 8.273 8.791 1.00 98.19 376 LYS A C 1
ATOM 2803 O O . LYS A 1 376 ? -7.362 7.196 9.295 1.00 98.19 376 LYS A O 1
ATOM 2808 N N . LEU A 1 377 ? -7.564 9.439 9.419 1.00 98.50 377 LEU A N 1
ATOM 2809 C CA . LEU A 1 377 ? -7.110 9.593 10.799 1.00 98.50 377 LEU A CA 1
ATOM 2810 C C . LEU A 1 377 ? -8.336 9.661 11.715 1.00 98.50 377 LEU A C 1
ATOM 2812 O O . LEU A 1 377 ? -9.150 10.571 11.576 1.00 98.50 377 LEU A O 1
ATOM 2816 N N . TYR A 1 378 ? -8.480 8.714 12.642 1.00 98.50 378 TYR A N 1
ATOM 2817 C CA . TYR A 1 378 ? -9.672 8.622 13.505 1.00 98.50 378 TYR A CA 1
ATOM 2818 C C . TYR A 1 378 ? -9.459 9.156 14.922 1.00 98.50 378 TYR A C 1
ATOM 2820 O O . TYR A 1 378 ? -10.383 9.197 15.728 1.00 98.50 378 TYR A O 1
ATOM 2828 N N . VAL A 1 379 ? -8.232 9.566 15.246 1.00 98.00 379 VAL A N 1
ATOM 2829 C CA . VAL A 1 379 ? -7.829 9.944 16.607 1.00 98.00 379 VAL A CA 1
ATOM 2830 C C . VAL A 1 379 ? -8.769 10.989 17.204 1.00 98.00 379 VAL A C 1
ATOM 2832 O O . VAL A 1 379 ? -9.301 10.781 18.290 1.00 98.00 379 VAL A O 1
ATOM 2835 N N . LYS A 1 380 ? -9.008 12.093 16.486 1.00 96.81 380 LYS A N 1
ATOM 2836 C CA . LYS A 1 380 ? -9.836 13.207 16.974 1.00 96.81 380 LYS A CA 1
ATOM 2837 C C . LYS A 1 380 ? -11.292 12.822 17.198 1.00 96.81 380 LYS A C 1
ATOM 2839 O O . LYS A 1 380 ? -11.880 13.269 18.176 1.00 96.81 380 LYS A O 1
ATOM 2844 N N . SER A 1 381 ? -11.85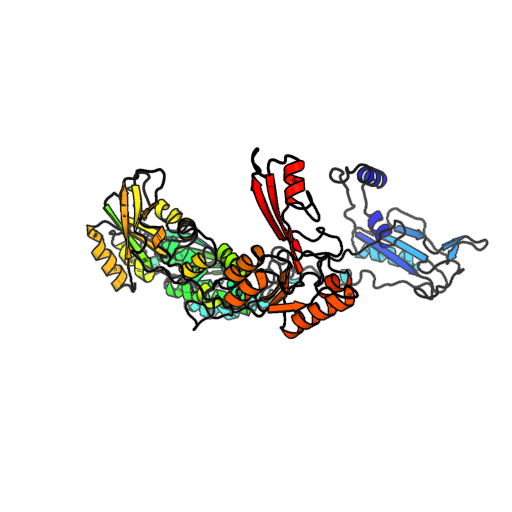4 12.026 16.297 1.00 97.00 381 SER A N 1
ATOM 2845 C CA . SER A 1 381 ? -13.276 11.706 16.312 1.00 97.00 381 SER A CA 1
ATOM 2846 C C . SER A 1 381 ? -13.630 10.587 17.289 1.00 97.00 381 SER A C 1
ATOM 2848 O O . SER A 1 381 ? -14.759 10.525 17.764 1.00 97.00 381 SER A O 1
ATOM 2850 N N . VAL A 1 382 ? -12.672 9.720 17.629 1.00 98.31 382 VAL A N 1
ATOM 2851 C CA . VAL A 1 382 ? -12.933 8.503 18.413 1.00 98.31 382 VAL A CA 1
ATOM 2852 C C . VAL A 1 382 ? -12.447 8.598 19.861 1.00 98.31 382 VAL A C 1
ATOM 2854 O O . VAL A 1 382 ? -13.061 7.994 20.740 1.00 98.31 382 VAL A O 1
ATOM 2857 N N . ILE A 1 383 ? -11.374 9.344 20.154 1.00 97.94 383 ILE A N 1
ATOM 2858 C CA . ILE A 1 383 ? -10.701 9.283 21.465 1.00 97.94 383 ILE A CA 1
ATOM 2859 C C . ILE A 1 383 ? -11.620 9.610 22.657 1.00 97.94 383 ILE A C 1
ATOM 2861 O O . ILE A 1 383 ? -11.524 8.952 23.693 1.00 97.94 383 ILE A O 1
ATOM 2865 N N . GLU A 1 384 ? -12.537 10.571 22.522 1.00 97.81 384 GLU A N 1
ATOM 2866 C CA . GLU A 1 384 ? -13.461 10.941 23.606 1.00 97.81 384 GLU A CA 1
ATOM 2867 C C . GLU A 1 384 ? -14.520 9.857 23.858 1.00 97.81 384 GLU A C 1
ATOM 2869 O O . GLU A 1 384 ? -14.821 9.535 25.012 1.00 97.81 384 GLU A O 1
ATOM 2874 N N . ALA A 1 385 ? -14.996 9.192 22.801 1.00 98.19 385 ALA A N 1
ATOM 2875 C CA . ALA A 1 385 ? -15.882 8.041 22.934 1.00 98.19 385 ALA A CA 1
ATOM 2876 C C . ALA A 1 385 ? -15.191 6.882 23.676 1.00 98.19 385 ALA A C 1
ATOM 2878 O O . ALA A 1 385 ? -15.817 6.243 24.525 1.00 98.19 385 ALA A O 1
ATOM 2879 N N . LEU A 1 386 ? -13.895 6.642 23.432 1.00 98.38 386 LEU A N 1
ATOM 2880 C CA . LEU A 1 386 ? -13.130 5.608 24.145 1.00 98.38 386 LEU A CA 1
ATOM 2881 C C . LEU A 1 386 ? -12.965 5.946 25.631 1.00 98.38 386 LEU A C 1
ATOM 2883 O O . LEU A 1 386 ? -13.245 5.108 26.488 1.00 98.38 386 LEU A O 1
ATOM 2887 N N . LYS A 1 387 ? -12.584 7.189 25.948 1.00 97.62 387 LYS A N 1
ATOM 2888 C CA . LYS A 1 387 ? -12.402 7.662 27.331 1.00 97.62 387 LYS A CA 1
ATOM 2889 C C . LYS A 1 387 ? -13.672 7.575 28.175 1.00 97.62 387 LYS A C 1
ATOM 2891 O O . LYS A 1 387 ? -13.573 7.450 29.393 1.00 97.62 387 LYS A O 1
ATOM 2896 N N . SER A 1 388 ? -14.851 7.607 27.549 1.00 96.75 388 SER A N 1
ATOM 2897 C CA . SER A 1 388 ? -16.141 7.512 28.244 1.00 96.75 388 SER A CA 1
ATOM 2898 C C . SER A 1 388 ? -16.363 6.190 28.997 1.00 96.75 388 SER A C 1
ATOM 2900 O O . SER A 1 388 ? -17.269 6.112 29.826 1.00 96.75 388 SER A O 1
ATOM 2902 N N . GLY A 1 389 ? -15.588 5.137 28.697 1.00 96.25 389 GLY A N 1
ATOM 2903 C CA . GLY A 1 389 ? -15.764 3.804 29.288 1.00 96.25 389 GLY A CA 1
ATOM 2904 C C . GLY A 1 389 ? -16.930 2.998 28.713 1.00 96.25 389 GLY A C 1
ATOM 2905 O O . GLY A 1 389 ? -17.195 1.894 29.178 1.00 96.25 389 GLY A O 1
ATOM 2906 N N . LYS A 1 390 ? -17.624 3.524 27.697 1.00 98.00 390 LYS A N 1
ATOM 2907 C CA . LYS A 1 390 ? -18.776 2.869 27.056 1.00 98.00 390 LYS A CA 1
ATOM 2908 C C . LYS A 1 390 ? -18.395 1.925 25.913 1.00 98.00 390 LYS A C 1
ATOM 2910 O O . LYS A 1 390 ? -19.209 1.100 25.497 1.00 98.00 390 LYS A O 1
ATOM 2915 N N . VAL A 1 391 ? -17.170 2.048 25.402 1.00 98.62 391 VAL A N 1
ATOM 2916 C CA . VAL A 1 391 ? -16.615 1.185 24.354 1.00 98.62 391 VAL A CA 1
ATOM 2917 C C . VAL A 1 391 ? -15.887 0.019 25.008 1.00 98.62 391 VAL A C 1
ATOM 2919 O O . VAL A 1 391 ? -15.021 0.226 25.852 1.00 98.62 391 VAL A O 1
ATOM 2922 N N . LYS A 1 392 ? -16.239 -1.208 24.618 1.00 98.56 392 LYS A N 1
ATOM 2923 C CA . LYS A 1 392 ? -15.637 -2.438 25.150 1.00 98.56 392 LYS A CA 1
ATOM 2924 C C . LYS A 1 392 ? -14.382 -2.831 24.384 1.00 98.56 392 LYS A C 1
ATOM 2926 O O . LYS A 1 392 ? -13.408 -3.286 24.973 1.00 98.56 392 LYS A O 1
ATOM 2931 N N . ALA A 1 393 ? -14.393 -2.647 23.070 1.00 98.50 393 ALA A N 1
ATOM 2932 C CA . ALA A 1 393 ? -13.258 -2.940 22.210 1.00 98.50 393 ALA A CA 1
ATOM 2933 C C . ALA A 1 393 ? -13.293 -2.104 20.929 1.00 98.50 393 ALA A C 1
ATOM 2935 O O . ALA A 1 393 ? -14.328 -1.551 20.557 1.00 98.50 393 ALA A O 1
ATOM 2936 N N . ILE A 1 394 ? -12.153 -2.031 20.253 1.00 98.62 394 ILE A N 1
ATOM 2937 C CA . ILE A 1 394 ? -11.964 -1.308 18.998 1.00 98.62 394 ILE A CA 1
ATOM 2938 C C . ILE A 1 394 ? -10.950 -2.070 18.144 1.00 98.62 394 ILE A C 1
ATOM 2940 O O . ILE A 1 394 ? -9.938 -2.538 18.658 1.00 98.62 394 ILE A O 1
ATOM 2944 N N . ALA A 1 395 ? -11.229 -2.208 16.852 1.00 98.56 395 ALA A N 1
ATOM 2945 C CA . ALA A 1 395 ? -10.357 -2.873 15.895 1.00 98.56 395 ALA A CA 1
ATOM 2946 C C . ALA A 1 395 ? -10.111 -1.973 14.682 1.00 98.56 395 ALA A C 1
ATOM 2948 O O . ALA A 1 395 ? -11.059 -1.576 13.997 1.00 98.56 395 ALA A O 1
ATOM 2949 N N . HIS A 1 396 ? -8.839 -1.682 14.407 1.00 98.62 396 HIS A N 1
ATOM 2950 C CA . HIS A 1 396 ? -8.387 -1.040 13.175 1.00 98.62 396 HIS A CA 1
ATOM 2951 C C . HIS A 1 396 ? -8.365 -2.055 12.033 1.00 98.62 396 HIS A C 1
ATOM 2953 O O . HIS A 1 396 ? -7.767 -3.124 12.137 1.00 98.62 396 HIS A O 1
ATOM 2959 N N . ILE A 1 397 ? -9.086 -1.749 10.954 1.00 98.44 397 ILE A N 1
ATOM 2960 C CA . ILE A 1 397 ? -9.292 -2.676 9.844 1.00 98.44 397 ILE A CA 1
ATOM 2961 C C . ILE A 1 397 ? -8.228 -2.427 8.773 1.00 98.44 397 ILE A C 1
ATOM 2963 O O . ILE A 1 397 ? -8.366 -1.549 7.920 1.00 98.44 397 ILE A O 1
ATOM 2967 N N . THR A 1 398 ? -7.166 -3.229 8.826 1.00 96.44 398 THR A N 1
ATOM 2968 C CA . THR A 1 398 ? -5.979 -3.131 7.965 1.00 96.44 398 THR A CA 1
ATOM 2969 C C . THR A 1 398 ? -5.856 -4.364 7.055 1.00 96.44 398 THR A C 1
ATOM 2971 O O . THR A 1 398 ? -6.862 -4.852 6.527 1.00 96.44 398 THR A O 1
ATOM 2974 N N . GLY A 1 399 ? -4.640 -4.870 6.814 1.00 93.25 399 GLY A N 1
ATOM 2975 C CA . GLY A 1 399 ? -4.426 -6.147 6.135 1.00 93.25 399 GLY A CA 1
ATOM 2976 C C . GLY A 1 399 ? -5.144 -7.272 6.881 1.00 93.25 399 GLY A C 1
ATOM 2977 O O . GLY A 1 399 ? -5.179 -7.281 8.111 1.00 93.25 399 GLY A O 1
ATOM 2978 N N . GLY A 1 400 ? -5.785 -8.181 6.145 1.00 93.75 400 GLY A N 1
ATOM 2979 C CA . GLY A 1 400 ? -6.647 -9.200 6.750 1.00 93.75 400 GLY A CA 1
ATOM 2980 C C . GLY A 1 400 ? -8.118 -8.771 6.916 1.00 93.75 400 GLY A C 1
ATOM 2981 O O . GLY A 1 400 ? -8.977 -9.595 7.251 1.00 93.75 400 GLY A O 1
ATOM 2982 N N . GLY A 1 401 ? -8.434 -7.497 6.633 1.00 96.56 401 GLY A N 1
ATOM 2983 C CA . GLY A 1 401 ? -9.798 -6.969 6.613 1.00 96.56 401 GLY A CA 1
ATOM 2984 C C . GLY A 1 401 ? -10.527 -7.153 7.946 1.00 96.56 401 GLY A C 1
ATOM 2985 O O . GLY A 1 401 ? -9.901 -7.262 9.002 1.00 96.56 401 GLY A O 1
ATOM 2986 N N . ILE A 1 402 ? -11.863 -7.187 7.926 1.00 96.81 402 ILE A N 1
ATOM 2987 C CA . ILE A 1 402 ? -12.648 -7.436 9.152 1.00 96.81 402 ILE A CA 1
ATOM 2988 C C . ILE A 1 402 ? -12.380 -8.858 9.669 1.00 96.81 402 ILE A C 1
ATOM 2990 O O . ILE A 1 402 ? -12.316 -9.075 10.878 1.00 96.81 402 ILE A O 1
ATOM 2994 N N . THR A 1 403 ? -12.152 -9.798 8.746 1.00 95.69 403 THR A N 1
ATOM 2995 C CA . THR A 1 403 ? -11.968 -11.228 9.014 1.00 95.69 403 THR A CA 1
ATOM 2996 C C . THR A 1 403 ? -10.816 -11.517 9.973 1.00 95.69 403 THR A C 1
ATOM 2998 O O . THR A 1 403 ? -10.969 -12.377 10.832 1.00 95.69 403 THR A O 1
ATOM 3001 N N . GLU A 1 404 ? -9.678 -10.829 9.850 1.00 96.25 404 GLU A N 1
ATOM 3002 C CA . GLU A 1 404 ? -8.497 -11.099 10.687 1.00 96.25 404 GLU A CA 1
ATOM 3003 C C . GLU A 1 404 ? -8.261 -10.061 11.789 1.00 96.25 404 GLU A C 1
ATOM 3005 O O . GLU A 1 404 ? -7.570 -10.366 12.763 1.00 96.25 404 GLU A O 1
ATOM 3010 N N . ASN A 1 405 ? -8.801 -8.844 11.659 1.00 98.12 405 ASN A N 1
ATOM 3011 C CA . ASN A 1 405 ? -8.556 -7.778 12.635 1.00 98.12 405 ASN A CA 1
ATOM 3012 C C . ASN A 1 405 ? -9.567 -7.786 13.784 1.00 98.12 405 ASN A C 1
ATOM 3014 O O . ASN A 1 405 ? -9.169 -7.691 14.943 1.00 98.12 405 ASN A O 1
ATOM 3018 N N . LEU A 1 406 ? -10.863 -7.953 13.498 1.00 97.31 406 LEU A N 1
ATOM 3019 C CA . LEU A 1 406 ? -11.897 -7.914 14.534 1.00 97.31 406 LEU A CA 1
ATOM 3020 C C . LEU A 1 406 ? -11.809 -9.079 15.548 1.00 97.31 406 LEU A C 1
ATOM 3022 O O . LEU A 1 406 ? -12.004 -8.830 16.735 1.00 97.31 406 LEU A O 1
ATOM 3026 N N . PRO A 1 407 ? -11.438 -10.321 15.172 1.00 96.75 407 PRO A N 1
ATOM 3027 C CA . PRO A 1 407 ? -11.260 -11.403 16.147 1.00 96.75 407 PRO A CA 1
ATOM 3028 C C . PRO A 1 407 ? -10.213 -11.144 17.228 1.00 96.75 407 PRO A C 1
ATOM 3030 O O . PRO A 1 407 ? -10.316 -11.708 18.313 1.00 96.75 407 PRO A O 1
ATOM 3033 N N . ARG A 1 408 ? -9.221 -10.282 16.961 1.00 96.69 408 ARG A N 1
ATOM 3034 C CA . ARG A 1 408 ? -8.123 -9.985 17.899 1.00 96.69 408 ARG A CA 1
ATOM 3035 C C . ARG A 1 408 ? -8.607 -9.331 19.194 1.00 96.69 408 ARG A C 1
ATOM 3037 O O . ARG A 1 408 ? -7.866 -9.313 20.171 1.00 96.69 408 ARG A O 1
ATOM 3044 N N . VAL A 1 409 ? -9.828 -8.794 19.197 1.00 97.00 409 VAL A N 1
ATOM 3045 C CA . VAL A 1 409 ? -10.438 -8.141 20.361 1.00 97.00 409 VAL A CA 1
ATOM 3046 C C . VAL A 1 409 ? -11.586 -8.936 20.986 1.00 97.00 409 VAL A C 1
ATOM 3048 O O . VAL A 1 409 ? -12.250 -8.440 21.895 1.00 97.00 409 VAL A O 1
ATOM 3051 N N . PHE A 1 410 ? -11.836 -10.157 20.507 1.00 97.06 410 PHE A N 1
ATOM 3052 C CA . PHE A 1 410 ? -12.886 -11.032 21.023 1.00 97.06 410 PHE A CA 1
ATOM 3053 C C . PHE A 1 410 ? -12.331 -12.116 21.954 1.00 97.06 410 PHE A C 1
ATOM 3055 O O . PHE A 1 410 ? -11.261 -12.667 21.686 1.00 97.06 410 PHE A O 1
ATOM 3062 N N . PRO A 1 411 ? -13.076 -12.493 23.007 1.00 96.25 411 PRO A N 1
ATOM 3063 C CA . PRO A 1 411 ? -12.802 -13.716 23.745 1.00 96.25 411 PRO A CA 1
ATOM 3064 C C . PRO A 1 411 ? -13.127 -14.947 22.880 1.00 96.25 411 PRO A C 1
ATOM 3066 O O . PRO A 1 411 ? -13.872 -14.876 21.899 1.00 96.25 411 PRO A O 1
ATOM 3069 N N . GLU A 1 412 ? -12.578 -16.109 23.237 1.00 93.88 412 GLU A N 1
ATOM 3070 C CA . GLU A 1 412 ? -12.685 -17.319 22.408 1.00 93.88 412 GLU A CA 1
ATOM 3071 C C . GLU A 1 412 ? -14.128 -17.808 22.194 1.00 93.88 412 GLU A C 1
ATOM 3073 O O . GLU A 1 412 ? -14.407 -18.499 21.212 1.00 93.88 412 GLU A O 1
ATOM 3078 N N . GLN A 1 413 ? -15.045 -17.478 23.109 1.00 95.50 413 GLN A N 1
ATOM 3079 C CA . GLN A 1 413 ? -16.405 -18.024 23.154 1.00 95.50 413 GLN A CA 1
ATOM 3080 C C . GLN A 1 413 ? -17.409 -17.258 22.281 1.00 95.50 413 GLN A C 1
ATOM 3082 O O . GLN A 1 413 ? -18.548 -17.712 22.118 1.00 95.50 413 GLN A O 1
ATOM 3087 N N . VAL A 1 414 ? -17.014 -16.116 21.716 1.00 97.38 414 VAL A N 1
ATOM 3088 C CA . VAL A 1 414 ? -17.888 -15.271 20.894 1.00 97.38 414 VAL A CA 1
ATOM 3089 C C . VAL A 1 414 ? -17.378 -15.151 19.461 1.00 97.38 414 VAL A C 1
ATOM 3091 O O . VAL A 1 414 ? -16.214 -15.420 19.153 1.00 97.38 414 VAL A O 1
ATOM 3094 N N . ALA A 1 415 ? -18.285 -14.764 18.574 1.00 97.88 415 ALA A N 1
ATOM 3095 C CA . ALA A 1 415 ? -18.016 -14.456 17.182 1.00 97.88 415 ALA A CA 1
ATOM 3096 C C . ALA A 1 415 ? -18.721 -13.149 16.794 1.00 97.88 415 ALA A C 1
ATOM 3098 O O . ALA A 1 415 ? -19.730 -12.776 17.387 1.00 97.88 415 ALA A O 1
ATOM 3099 N N . GLY A 1 416 ? -18.202 -12.456 15.787 1.00 97.94 416 GLY A N 1
ATOM 3100 C CA . GLY A 1 416 ? -18.859 -11.312 15.167 1.00 97.94 416 GLY A CA 1
ATOM 3101 C C . GLY A 1 416 ? -19.725 -11.777 14.007 1.00 97.94 416 GLY A C 1
ATOM 3102 O O . GLY A 1 416 ? -19.212 -12.334 13.038 1.00 97.94 416 GLY A O 1
ATOM 3103 N N . GLU A 1 417 ? -21.028 -11.539 14.086 1.00 97.75 417 GLU A N 1
ATOM 3104 C CA . GLU A 1 417 ? -21.931 -11.715 12.956 1.00 97.75 417 GLU A CA 1
ATOM 3105 C C . GLU A 1 417 ? -22.020 -10.397 12.182 1.00 97.75 417 GLU A C 1
ATOM 3107 O O . GLU A 1 417 ? -22.521 -9.399 12.700 1.00 97.75 417 GLU A O 1
ATOM 3112 N N . ILE A 1 418 ? -21.508 -10.384 10.950 1.00 97.31 418 ILE A N 1
ATOM 3113 C CA . ILE A 1 418 ? -21.423 -9.195 10.099 1.00 97.31 418 ILE A CA 1
ATOM 3114 C C . ILE A 1 418 ? -22.513 -9.253 9.034 1.00 97.31 418 ILE A C 1
ATOM 3116 O O . ILE A 1 418 ? -22.539 -10.150 8.192 1.00 97.31 418 ILE A O 1
ATOM 3120 N N . GLN A 1 419 ? -23.397 -8.264 9.035 1.00 96.12 419 GLN A N 1
ATOM 3121 C CA . GLN A 1 419 ? -24.443 -8.101 8.040 1.00 96.12 419 GLN A CA 1
ATOM 3122 C C . GLN A 1 419 ? -23.886 -7.356 6.824 1.00 96.12 419 GLN A C 1
ATOM 3124 O O . GLN A 1 419 ? -23.800 -6.127 6.834 1.00 96.12 419 GLN A O 1
ATOM 3129 N N . CYS A 1 420 ? -23.525 -8.071 5.756 1.00 92.81 420 CYS A N 1
ATOM 3130 C CA . CYS A 1 420 ? -23.106 -7.428 4.511 1.00 92.81 420 CYS A CA 1
ATOM 3131 C C . CYS A 1 420 ? -24.248 -6.572 3.931 1.00 92.81 420 CYS A C 1
ATOM 3133 O O . CYS A 1 420 ? -25.425 -6.927 4.030 1.00 92.81 420 CYS A O 1
ATOM 3135 N N . GLY A 1 421 ? -23.897 -5.420 3.353 1.00 90.62 421 GLY A N 1
ATOM 3136 C CA . GLY A 1 421 ? -24.855 -4.439 2.828 1.00 90.62 421 GLY A CA 1
ATOM 3137 C C . GLY A 1 421 ? -25.398 -3.437 3.857 1.00 90.62 421 GLY A C 1
ATOM 3138 O O . GLY A 1 421 ? -26.187 -2.570 3.489 1.00 90.62 421 GLY A O 1
ATOM 3139 N N . SER A 1 422 ? -24.972 -3.516 5.122 1.00 94.44 422 SER A N 1
ATOM 3140 C CA . SER A 1 422 ? -25.339 -2.553 6.176 1.00 94.44 422 SER A CA 1
ATOM 3141 C C . SER A 1 422 ? -24.525 -1.249 6.149 1.00 94.44 422 SER A C 1
ATOM 3143 O O . SER A 1 422 ? -24.883 -0.286 6.826 1.00 94.44 422 SER A O 1
ATOM 3145 N N . TRP A 1 423 ? -23.466 -1.186 5.338 1.00 94.75 423 TRP A N 1
ATOM 3146 C CA . TRP A 1 423 ? -22.698 0.024 5.044 1.00 94.75 423 TRP A CA 1
ATOM 3147 C C . TRP A 1 423 ? -22.504 0.173 3.525 1.00 94.75 423 TRP A C 1
ATOM 3149 O O . TRP A 1 423 ? -22.550 -0.821 2.790 1.00 94.75 423 TRP A O 1
ATOM 3159 N N . PRO A 1 424 ? -22.284 1.398 3.018 1.00 92.94 424 PRO A N 1
ATOM 3160 C CA . PRO A 1 424 ? -21.950 1.610 1.621 1.00 92.94 424 PRO A CA 1
ATOM 3161 C C . PRO A 1 424 ? -20.510 1.166 1.355 1.00 92.94 424 PRO A C 1
ATOM 3163 O O . PRO A 1 424 ? -19.563 1.719 1.913 1.00 92.94 424 PRO A O 1
ATOM 3166 N N . VAL A 1 425 ? -20.342 0.196 0.461 1.00 93.75 425 VAL A N 1
ATOM 3167 C CA . VAL A 1 425 ? -19.027 -0.201 -0.050 1.00 93.75 425 VAL A CA 1
ATOM 3168 C C . VAL A 1 425 ? -18.569 0.833 -1.091 1.00 93.75 425 VAL A C 1
ATOM 3170 O O . VAL A 1 425 ? -19.297 1.074 -2.057 1.00 93.75 425 VAL A O 1
ATOM 3173 N N . PRO A 1 426 ? -17.392 1.470 -0.926 1.00 93.44 426 PRO A N 1
ATOM 3174 C CA . PRO A 1 426 ? -16.857 2.382 -1.930 1.00 93.44 426 PRO A CA 1
ATOM 3175 C C . PRO A 1 426 ? -16.639 1.703 -3.285 1.00 93.44 426 PRO A C 1
ATOM 3177 O O . PRO A 1 426 ? -16.153 0.577 -3.371 1.00 93.44 426 PRO A O 1
ATOM 3180 N N . GLU A 1 427 ? -16.923 2.438 -4.356 1.00 91.12 427 GLU A N 1
ATOM 3181 C CA . GLU A 1 427 ? -16.926 1.939 -5.739 1.00 91.12 427 GLU A CA 1
ATOM 3182 C C . GLU A 1 427 ? -15.591 1.348 -6.212 1.00 91.12 427 GLU A C 1
ATOM 3184 O O . GLU A 1 427 ? -15.566 0.489 -7.093 1.00 91.12 427 GLU A O 1
ATOM 3189 N N . VAL A 1 428 ? -14.473 1.764 -5.612 1.00 92.62 428 VAL A N 1
ATOM 3190 C CA . VAL A 1 428 ? -13.160 1.175 -5.894 1.00 92.62 428 VAL A CA 1
ATOM 3191 C C . VAL A 1 428 ? -13.120 -0.323 -5.567 1.00 92.62 428 VAL A C 1
ATOM 3193 O O . VAL A 1 428 ? -12.488 -1.087 -6.291 1.00 92.62 428 VAL A O 1
ATOM 3196 N N . PHE A 1 429 ? -13.834 -0.781 -4.533 1.00 93.62 429 PHE A N 1
ATOM 3197 C CA . PHE A 1 429 ? -13.892 -2.202 -4.183 1.00 93.62 429 PHE A CA 1
ATOM 3198 C C . PHE A 1 429 ? -14.795 -2.984 -5.138 1.00 93.62 429 PHE A C 1
ATOM 3200 O O . PHE A 1 429 ? -14.424 -4.083 -5.544 1.00 93.62 429 PHE A O 1
ATOM 3207 N N . ASP A 1 430 ? -15.919 -2.400 -5.568 1.00 88.56 430 ASP A N 1
ATOM 3208 C CA . ASP A 1 430 ? -16.756 -2.972 -6.631 1.00 88.56 430 ASP A CA 1
ATOM 3209 C C . ASP A 1 430 ? -15.959 -3.108 -7.938 1.00 88.56 430 ASP A C 1
ATOM 3211 O O . ASP A 1 430 ? -16.042 -4.126 -8.632 1.00 88.56 430 ASP A O 1
ATOM 3215 N N . TRP A 1 431 ? -15.126 -2.112 -8.259 1.00 88.38 431 TRP A N 1
ATOM 3216 C CA . TRP A 1 431 ? -14.235 -2.154 -9.413 1.00 88.38 431 TRP A CA 1
ATOM 3217 C C . TRP A 1 431 ? -13.154 -3.235 -9.280 1.00 88.38 431 TRP A C 1
ATOM 3219 O O . TRP A 1 431 ? -12.959 -4.001 -10.225 1.00 88.38 431 TRP A O 1
ATOM 3229 N N . LEU A 1 432 ? -12.490 -3.351 -8.126 1.00 89.69 432 LEU A N 1
ATOM 3230 C CA . LEU A 1 432 ? -11.489 -4.397 -7.876 1.00 89.69 432 LEU A CA 1
ATOM 3231 C C . LEU A 1 432 ? -12.102 -5.798 -7.954 1.00 89.69 432 LEU A C 1
ATOM 3233 O O . LEU A 1 432 ? -11.546 -6.662 -8.626 1.00 89.69 432 LEU A O 1
ATOM 3237 N N . HIS A 1 433 ? -13.272 -6.000 -7.345 1.00 87.69 433 HIS A N 1
ATOM 3238 C CA . HIS A 1 433 ? -14.019 -7.255 -7.417 1.00 87.69 433 HIS A CA 1
ATOM 3239 C C . HIS A 1 433 ? -14.465 -7.594 -8.850 1.00 87.69 433 HIS A C 1
ATOM 3241 O O . HIS A 1 433 ? -14.530 -8.760 -9.226 1.00 87.69 433 HIS A O 1
ATOM 3247 N N . SER A 1 434 ? -14.775 -6.585 -9.671 1.00 82.25 434 SER A N 1
ATOM 3248 C CA . SER A 1 434 ? -15.230 -6.802 -11.050 1.00 82.25 434 SER A CA 1
ATOM 3249 C C . SER A 1 434 ? -14.081 -7.078 -12.030 1.00 82.25 434 SER A C 1
ATOM 3251 O O . SER A 1 434 ? -14.284 -7.808 -13.004 1.00 82.25 434 SER A O 1
ATOM 3253 N N . ASN A 1 435 ? -12.896 -6.496 -11.800 1.00 78.06 435 ASN A N 1
ATOM 3254 C CA . ASN A 1 435 ? -11.738 -6.583 -12.706 1.00 78.06 435 ASN A CA 1
ATOM 3255 C C . ASN A 1 435 ? -10.674 -7.597 -12.261 1.00 78.06 435 ASN A C 1
ATOM 3257 O O . ASN A 1 435 ? -9.888 -8.062 -13.085 1.00 78.06 435 ASN A O 1
ATOM 3261 N N . GLY A 1 436 ? -10.635 -7.972 -10.986 1.00 71.25 436 GLY A N 1
ATOM 3262 C CA . GLY A 1 436 ? -9.947 -9.173 -10.528 1.00 71.25 436 GLY A CA 1
ATOM 3263 C C . GLY A 1 436 ? -10.979 -10.279 -10.324 1.00 71.25 436 GLY A C 1
ATOM 3264 O O . GLY A 1 436 ? -12.023 -9.996 -9.751 1.00 71.25 436 GLY A O 1
ATOM 3265 N N . PRO A 1 437 ? -10.751 -11.538 -10.734 1.00 65.50 437 PRO A N 1
ATOM 3266 C CA . PRO A 1 437 ? -11.616 -12.652 -10.341 1.00 65.50 437 PRO A CA 1
ATOM 3267 C C . PRO A 1 437 ? -11.437 -12.978 -8.840 1.00 65.50 437 PRO A C 1
ATOM 3269 O O . PRO A 1 437 ? -11.038 -14.080 -8.477 1.00 65.50 437 PRO A O 1
ATOM 3272 N N . VAL A 1 438 ? -11.676 -12.002 -7.958 1.00 80.00 438 VAL A N 1
ATOM 3273 C CA . VAL A 1 438 ? -11.489 -12.094 -6.506 1.00 80.00 438 VAL A CA 1
ATOM 3274 C C . VAL A 1 438 ? -12.842 -12.382 -5.873 1.00 80.00 438 VAL A C 1
ATOM 3276 O O . VAL A 1 438 ? -13.774 -11.586 -5.990 1.00 80.00 438 VAL A O 1
ATOM 3279 N N . ALA A 1 439 ? -12.968 -13.530 -5.211 1.00 86.19 439 ALA A N 1
ATOM 3280 C CA . ALA A 1 439 ? -14.203 -13.907 -4.534 1.00 86.19 439 ALA A CA 1
ATOM 3281 C C . ALA A 1 439 ? -14.569 -12.886 -3.430 1.00 86.19 439 ALA A C 1
ATOM 3283 O O . ALA A 1 439 ? -13.666 -12.348 -2.788 1.00 86.19 439 ALA A O 1
ATOM 3284 N N . PRO A 1 440 ? -15.862 -12.647 -3.138 1.00 88.88 440 PRO A N 1
ATOM 3285 C CA . PRO A 1 440 ? -16.273 -11.699 -2.096 1.00 88.88 440 PRO A CA 1
ATOM 3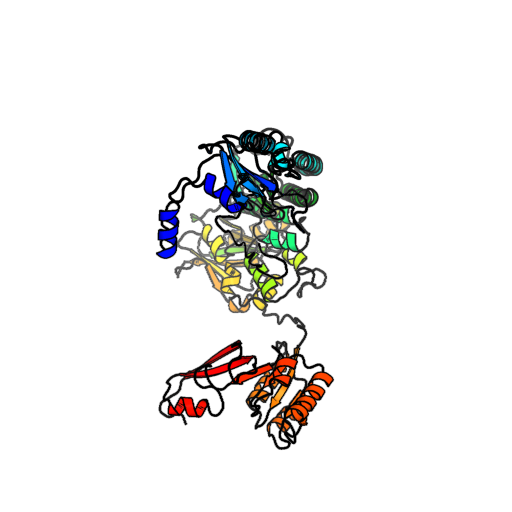286 C C . PRO A 1 440 ? -15.646 -11.952 -0.714 1.00 88.88 440 PRO A C 1
ATOM 3288 O O . PRO A 1 440 ? -15.257 -11.008 -0.032 1.00 88.88 440 PRO A O 1
ATOM 3291 N N . ALA A 1 441 ? -15.491 -13.218 -0.315 1.00 87.31 441 ALA A N 1
ATOM 3292 C CA . ALA A 1 441 ? -14.826 -13.572 0.940 1.00 87.31 441 ALA A CA 1
ATOM 3293 C C . ALA A 1 441 ? -13.345 -13.148 0.952 1.00 87.31 441 ALA A C 1
ATOM 3295 O O . ALA A 1 441 ? -12.856 -12.629 1.953 1.00 87.31 441 ALA A O 1
ATOM 3296 N N . GLU A 1 442 ? -12.651 -13.299 -0.179 1.00 89.25 442 GLU A N 1
ATOM 3297 C CA . GLU A 1 442 ? -11.258 -12.872 -0.326 1.00 89.25 442 GLU A CA 1
ATOM 3298 C C . GLU A 1 442 ? -11.139 -11.343 -0.347 1.00 89.25 442 GLU A C 1
ATOM 3300 O O . GLU A 1 442 ? -10.198 -10.794 0.220 1.00 89.25 442 GLU A O 1
ATOM 3305 N N . MET A 1 443 ? -12.123 -10.635 -0.917 1.00 93.25 443 MET A N 1
ATOM 3306 C CA . MET A 1 443 ? -12.200 -9.172 -0.831 1.00 93.25 443 MET A CA 1
ATOM 3307 C C . MET A 1 443 ? -12.299 -8.706 0.627 1.00 93.25 443 MET A C 1
ATOM 3309 O O . MET A 1 443 ? -11.506 -7.869 1.046 1.00 93.25 443 MET A O 1
ATOM 3313 N N . LEU A 1 444 ? -13.219 -9.285 1.408 1.00 93.69 444 LEU A N 1
ATOM 3314 C CA . LEU A 1 444 ? -13.438 -8.954 2.825 1.00 93.69 444 LEU A CA 1
ATOM 3315 C C . LEU A 1 444 ? -12.271 -9.353 3.739 1.00 93.69 444 LEU A C 1
ATOM 3317 O O . LEU A 1 444 ? -12.111 -8.785 4.819 1.00 93.69 444 LEU A O 1
ATOM 3321 N N . LYS A 1 445 ? -11.466 -10.335 3.319 1.00 92.56 445 LYS A N 1
ATOM 3322 C CA . LYS A 1 445 ? -10.230 -10.741 3.992 1.00 92.56 445 LYS A CA 1
ATOM 3323 C C . LYS A 1 445 ? -9.020 -9.912 3.552 1.00 92.56 445 LYS A C 1
ATOM 3325 O O . LYS A 1 445 ? -8.096 -9.730 4.323 1.00 92.56 445 LYS A O 1
ATOM 3330 N N . THR A 1 446 ? -8.978 -9.398 2.331 1.00 92.81 446 THR A N 1
ATOM 3331 C CA . THR A 1 446 ? -7.808 -8.641 1.854 1.00 92.81 446 THR A CA 1
ATOM 3332 C C . THR A 1 446 ? -7.928 -7.154 2.162 1.00 92.81 446 THR A C 1
ATOM 3334 O O . THR A 1 446 ? -6.943 -6.502 2.507 1.00 92.81 446 THR A O 1
ATOM 3337 N N . PHE A 1 447 ? -9.134 -6.611 2.013 1.00 96.94 447 PHE A N 1
ATOM 3338 C CA . PHE A 1 447 ? -9.403 -5.184 2.049 1.00 96.94 447 PHE A CA 1
ATOM 3339 C C . PHE A 1 447 ? -10.367 -4.818 3.173 1.00 96.94 447 PHE A C 1
ATOM 3341 O O . PHE A 1 447 ? -11.207 -5.604 3.602 1.00 96.94 447 PHE A O 1
ATOM 3348 N N . ASN A 1 448 ? -10.313 -3.550 3.562 1.00 97.50 448 ASN A N 1
ATOM 3349 C CA . ASN A 1 448 ? -11.221 -2.957 4.537 1.00 97.50 448 ASN A CA 1
ATOM 3350 C C . ASN A 1 448 ? -12.674 -2.817 4.009 1.00 97.50 448 ASN A C 1
ATOM 3352 O O . ASN A 1 448 ? -13.619 -2.671 4.781 1.00 97.50 448 ASN A O 1
ATOM 3356 N N . CYS A 1 449 ? -12.859 -2.889 2.683 1.00 96.69 449 CYS A N 1
ATOM 3357 C CA . CYS A 1 449 ? -14.145 -2.846 1.978 1.00 96.69 449 CYS A CA 1
ATOM 3358 C C . CYS A 1 449 ? -15.066 -1.683 2.386 1.00 96.69 449 CYS A C 1
ATOM 3360 O O . CYS A 1 449 ? -16.291 -1.808 2.352 1.00 96.69 449 CYS A O 1
ATOM 3362 N N . GLY A 1 450 ? -14.492 -0.541 2.764 1.00 96.81 450 GLY A N 1
ATOM 3363 C CA . GLY A 1 450 ? -15.240 0.638 3.182 1.00 96.81 450 GLY A CA 1
ATOM 3364 C C . GLY A 1 450 ? -15.253 0.884 4.684 1.00 96.81 450 GLY A C 1
ATOM 3365 O O . GLY A 1 450 ? -15.585 1.997 5.074 1.00 96.81 450 GLY A O 1
ATOM 3366 N N . VAL A 1 451 ? -14.835 -0.069 5.516 1.00 98.25 451 VAL A N 1
ATOM 3367 C CA . VAL A 1 451 ? -14.819 0.054 6.982 1.00 98.25 451 VAL A CA 1
ATOM 3368 C C . VAL A 1 451 ? -13.389 0.220 7.469 1.00 98.25 451 VAL A C 1
ATOM 3370 O O . VAL A 1 451 ? -12.601 -0.691 7.292 1.00 98.25 451 VAL A O 1
ATOM 3373 N N . GLY A 1 452 ? -13.034 1.342 8.096 1.00 98.19 452 GLY A N 1
ATOM 3374 C CA . GLY A 1 452 ? -11.673 1.537 8.615 1.00 98.19 452 GLY A CA 1
ATOM 3375 C C . GLY A 1 452 ? -11.499 1.229 10.102 1.00 98.19 452 GLY A C 1
ATOM 3376 O O . GLY A 1 452 ? -10.420 0.815 10.507 1.00 98.19 452 GLY A O 1
ATOM 3377 N N . LEU A 1 453 ? -12.547 1.386 10.912 1.00 98.50 453 LEU A N 1
ATOM 3378 C CA . LEU A 1 453 ? -12.560 0.985 12.324 1.00 98.50 453 LEU A CA 1
ATOM 3379 C C . LEU A 1 453 ? -13.872 0.288 12.659 1.00 98.50 453 LEU A C 1
ATOM 3381 O O . LEU A 1 453 ? -14.915 0.642 12.108 1.00 98.50 453 LEU A O 1
ATOM 3385 N N . VAL A 1 454 ? -13.822 -0.643 13.609 1.00 98.81 454 VAL A N 1
ATOM 3386 C CA . VAL A 1 454 ? -15.005 -1.243 14.236 1.00 98.81 454 VAL A CA 1
ATOM 3387 C C . VAL A 1 454 ? -14.913 -1.076 15.749 1.00 98.81 454 VAL A C 1
ATOM 3389 O O . VAL A 1 454 ? -13.922 -1.478 16.349 1.00 98.81 454 VAL A O 1
ATOM 3392 N N . LEU A 1 455 ? -15.946 -0.505 16.365 1.00 98.81 455 LEU A N 1
ATOM 3393 C CA . LEU A 1 455 ? -16.113 -0.405 17.812 1.00 98.81 455 LEU A CA 1
ATOM 3394 C C . LEU A 1 455 ? -17.132 -1.446 18.279 1.00 98.81 455 LEU A C 1
ATOM 3396 O O . LEU A 1 455 ? -18.170 -1.645 17.648 1.00 98.81 455 LEU A O 1
ATOM 3400 N N . VAL A 1 456 ? -16.844 -2.075 19.414 1.00 98.81 456 VAL A N 1
ATOM 3401 C CA . VAL A 1 456 ? -17.722 -3.028 20.095 1.00 98.81 456 VAL A CA 1
ATOM 3402 C C . VAL A 1 456 ? -18.307 -2.338 21.319 1.00 98.81 456 VAL A C 1
ATOM 3404 O O . VAL A 1 456 ? -17.568 -1.888 22.199 1.00 98.81 456 VAL A O 1
ATOM 3407 N N . VAL A 1 457 ? -19.631 -2.237 21.375 1.00 98.75 457 VAL A N 1
ATOM 3408 C CA . VAL A 1 457 ? -20.364 -1.530 22.438 1.00 98.75 457 VAL A CA 1
ATOM 3409 C C . VAL A 1 457 ? -21.542 -2.371 22.914 1.00 98.75 457 VAL A C 1
ATOM 3411 O O . VAL A 1 457 ? -22.063 -3.183 22.156 1.00 98.75 457 VAL A O 1
ATOM 3414 N N . SER A 1 458 ? -22.009 -2.174 24.147 1.00 98.50 458 SER A N 1
ATOM 3415 C CA . SER A 1 458 ? -23.286 -2.773 24.556 1.00 98.50 458 SER A CA 1
ATOM 3416 C C . SER A 1 458 ? -24.456 -2.120 23.817 1.00 98.50 458 SER A C 1
ATOM 3418 O O . SER A 1 458 ? -24.378 -0.956 23.418 1.00 98.50 458 SER A O 1
ATOM 3420 N N . ALA A 1 459 ? -25.568 -2.846 23.674 1.00 97.75 459 ALA A N 1
ATOM 3421 C CA . ALA A 1 459 ? -26.785 -2.310 23.058 1.00 97.75 459 ALA A CA 1
ATOM 3422 C C . ALA A 1 459 ? -27.278 -1.021 23.747 1.00 97.75 459 ALA A C 1
ATOM 3424 O O . ALA A 1 459 ? -27.695 -0.085 23.074 1.00 97.75 459 ALA A O 1
ATOM 3425 N N . GLU A 1 460 ? -27.158 -0.947 25.075 1.00 98.06 460 GLU A N 1
ATOM 3426 C CA . GLU A 1 460 ? -27.537 0.222 25.882 1.00 98.06 460 GLU A CA 1
ATOM 3427 C C . GLU A 1 460 ? -26.661 1.453 25.609 1.00 98.06 460 GLU A C 1
ATOM 3429 O O . GLU A 1 460 ? -27.134 2.583 25.671 1.00 98.06 460 GLU A O 1
ATOM 3434 N N . ASN A 1 461 ? -25.381 1.245 25.291 1.00 98.31 461 ASN A N 1
ATOM 3435 C CA . ASN A 1 461 ? -24.429 2.328 25.049 1.00 98.31 461 ASN A CA 1
ATOM 3436 C C . ASN A 1 461 ? -24.341 2.745 23.573 1.00 98.31 461 ASN A C 1
ATOM 3438 O O . ASN A 1 461 ? -23.651 3.716 23.261 1.00 98.31 461 ASN A O 1
ATOM 3442 N N . GLN A 1 462 ? -25.019 2.033 22.669 1.00 98.19 462 GLN A N 1
ATOM 3443 C CA . GLN A 1 462 ? -24.925 2.237 21.223 1.00 98.19 462 GLN A CA 1
ATOM 3444 C C . GLN A 1 462 ? -25.232 3.683 20.805 1.00 98.19 462 GLN A C 1
ATOM 3446 O O . GLN A 1 462 ? -24.466 4.276 20.046 1.00 98.19 462 GLN A O 1
ATOM 3451 N N . GLU A 1 463 ? -26.343 4.239 21.288 1.00 98.19 463 GLU A N 1
ATOM 3452 C CA . GLU A 1 463 ? -26.784 5.598 20.954 1.00 98.19 463 GLU A CA 1
ATOM 3453 C C . GLU A 1 463 ? -25.787 6.634 21.480 1.00 98.19 463 GLU A C 1
ATOM 3455 O O . GLU A 1 463 ? -25.220 7.388 20.699 1.00 98.19 463 GLU A O 1
ATOM 3460 N N . ALA A 1 464 ? -25.427 6.558 22.766 1.00 98.38 464 ALA A N 1
ATOM 3461 C CA . ALA A 1 464 ? -24.497 7.511 23.369 1.00 98.38 464 ALA A CA 1
ATOM 3462 C C . ALA A 1 464 ? -23.095 7.504 22.730 1.00 98.38 464 ALA A C 1
ATOM 3464 O O . ALA A 1 464 ? -22.444 8.545 22.663 1.00 98.38 464 ALA A O 1
ATOM 3465 N N . VAL A 1 465 ? -22.602 6.340 22.288 1.00 98.56 465 VAL A N 1
ATOM 3466 C CA . VAL A 1 465 ? -21.325 6.265 21.559 1.00 98.56 465 VAL A CA 1
ATOM 3467 C C . VAL A 1 465 ? -21.477 6.853 20.158 1.00 98.56 465 VAL A C 1
ATOM 3469 O O . VAL A 1 465 ? -20.599 7.589 19.719 1.00 98.56 465 VAL A O 1
ATOM 3472 N N . THR A 1 466 ? -22.588 6.578 19.473 1.00 98.44 466 THR A N 1
ATOM 3473 C CA . THR A 1 466 ? -22.861 7.130 18.138 1.00 98.44 466 THR A CA 1
ATOM 3474 C C . THR A 1 466 ? -22.935 8.657 18.184 1.00 98.44 466 THR A C 1
ATOM 3476 O O . THR A 1 466 ? -22.267 9.308 17.385 1.00 98.44 466 THR A O 1
ATOM 3479 N N . ASP A 1 467 ? -23.659 9.227 19.150 1.00 98.00 467 ASP A N 1
ATOM 3480 C CA . ASP A 1 467 ? -23.781 10.678 19.323 1.00 98.00 467 ASP A CA 1
ATOM 3481 C C . ASP A 1 467 ? -22.418 11.323 19.578 1.00 98.00 467 ASP A C 1
ATOM 3483 O O . ASP A 1 467 ? -22.057 12.293 18.916 1.00 98.00 467 ASP A O 1
ATOM 3487 N N . SER A 1 468 ? -21.603 10.722 20.453 1.00 98.25 468 SER A N 1
ATOM 3488 C CA . SER A 1 468 ? -20.245 11.205 20.719 1.00 98.25 468 SER A CA 1
ATOM 3489 C C . SER A 1 468 ? -19.379 11.220 19.453 1.00 98.25 468 SER A C 1
ATOM 3491 O O . SER A 1 468 ? -18.684 12.205 19.206 1.00 98.25 468 SER A O 1
ATOM 3493 N N . LEU A 1 469 ? -19.440 10.177 18.618 1.00 98.44 469 LEU A N 1
ATOM 3494 C CA . LEU A 1 469 ? -18.687 10.121 17.358 1.00 98.44 469 LEU A CA 1
ATOM 3495 C C . LEU A 1 469 ? -19.147 11.199 16.360 1.00 98.44 469 LEU A C 1
ATOM 3497 O O . LEU A 1 469 ? -18.309 11.833 15.715 1.00 98.44 469 LEU A O 1
ATOM 3501 N N . LEU A 1 470 ? -20.460 11.430 16.249 1.00 97.69 470 LEU A N 1
ATOM 3502 C CA . LEU A 1 470 ? -21.036 12.468 15.385 1.00 97.69 470 LEU A CA 1
ATOM 3503 C C . LEU A 1 470 ? -20.634 13.876 15.849 1.00 97.69 470 LEU A C 1
ATOM 3505 O O . LEU A 1 470 ? -20.205 14.697 15.038 1.00 97.69 470 LEU A O 1
ATOM 3509 N N . GLU A 1 471 ? -20.713 14.144 17.155 1.00 97.50 471 GLU A N 1
ATOM 3510 C CA . GLU A 1 471 ? -20.304 15.419 17.760 1.00 97.50 471 GLU A CA 1
ATOM 3511 C C . GLU A 1 471 ? -18.824 15.740 17.506 1.00 97.50 471 GLU A C 1
ATOM 3513 O O . GLU A 1 471 ? -18.464 16.905 17.325 1.00 97.50 471 GLU A O 1
ATOM 3518 N N . HIS A 1 472 ? -17.970 14.714 17.437 1.00 96.69 472 HIS A N 1
ATOM 3519 C CA . HIS A 1 472 ? -16.529 14.856 17.208 1.00 96.69 472 HIS A CA 1
ATOM 3520 C C . HIS A 1 472 ? -16.119 14.701 15.732 1.00 96.69 472 HIS A C 1
ATOM 3522 O O . HIS A 1 472 ? -14.930 14.597 15.421 1.00 96.69 472 HIS A O 1
ATOM 3528 N N . GLY A 1 473 ? -17.083 14.759 14.807 1.00 94.06 473 GLY A N 1
ATOM 3529 C CA . GLY A 1 473 ? -16.826 14.976 13.382 1.00 94.06 473 GLY A CA 1
ATOM 3530 C C . GLY A 1 473 ? -16.900 13.742 12.484 1.00 94.06 473 GLY A C 1
ATOM 3531 O O . GLY A 1 473 ? -16.584 13.862 11.297 1.00 94.06 473 GLY A O 1
ATOM 3532 N N . GLU A 1 474 ? -17.335 12.578 12.980 1.00 96.44 474 GLU A N 1
ATOM 3533 C CA . GLU A 1 474 ? -17.738 11.500 12.071 1.00 96.44 474 GLU A CA 1
ATOM 3534 C C . GLU A 1 474 ? -19.022 11.880 11.331 1.00 96.44 474 GLU A C 1
ATOM 3536 O O . GLU A 1 474 ? -19.996 12.336 11.920 1.00 96.44 474 GLU A O 1
ATOM 3541 N N . SER A 1 475 ? -19.044 11.673 10.015 1.00 91.00 475 SER A N 1
ATOM 3542 C CA . SER A 1 475 ? -20.214 11.973 9.180 1.00 91.00 475 SER A CA 1
ATOM 3543 C C . SER A 1 475 ? -21.171 10.792 9.030 1.00 91.00 475 SER A C 1
ATOM 3545 O O . SER A 1 475 ? -22.315 10.974 8.616 1.00 91.00 475 SER A O 1
ATOM 3547 N N . ALA A 1 476 ? -20.706 9.579 9.328 1.00 95.12 476 ALA A N 1
ATOM 3548 C CA . ALA A 1 476 ? -21.511 8.373 9.269 1.00 95.12 476 ALA A CA 1
ATOM 3549 C C . ALA A 1 476 ? -20.936 7.291 10.183 1.00 95.12 476 ALA A C 1
ATOM 3551 O O . ALA A 1 476 ? -19.724 7.090 10.239 1.00 95.12 476 ALA A O 1
ATOM 3552 N N . ILE A 1 477 ? -21.833 6.564 10.844 1.00 98.19 477 ILE A N 1
ATOM 3553 C CA . ILE A 1 477 ? -21.538 5.387 11.655 1.00 98.19 477 ILE A CA 1
ATOM 3554 C C . ILE A 1 477 ? -22.545 4.318 11.247 1.00 98.19 477 ILE A C 1
ATOM 3556 O O . ILE A 1 477 ? -23.741 4.593 11.148 1.00 98.19 477 ILE A O 1
ATOM 3560 N N . TYR A 1 478 ? -22.072 3.102 10.997 1.00 98.25 478 TYR A N 1
ATOM 3561 C CA . TYR A 1 478 ? -22.922 2.009 10.535 1.00 98.25 478 TYR A CA 1
ATOM 3562 C C . TYR A 1 478 ? -22.966 0.906 11.579 1.00 98.25 478 TYR A C 1
ATOM 3564 O O . TYR A 1 478 ? -21.929 0.385 11.979 1.00 98.25 478 TYR A O 1
ATOM 3572 N N . LYS A 1 479 ? -24.166 0.496 11.995 1.00 98.25 479 LYS A N 1
ATOM 3573 C CA . LYS A 1 479 ? -24.320 -0.765 12.720 1.00 98.25 479 LYS A CA 1
ATOM 3574 C C . LYS A 1 479 ? -24.130 -1.906 11.725 1.00 98.25 479 LYS A C 1
ATOM 3576 O O . LYS A 1 479 ? -25.025 -2.170 10.925 1.00 98.25 479 LYS A O 1
ATOM 3581 N N . ILE A 1 480 ? -22.980 -2.573 11.791 1.00 97.75 480 ILE A N 1
ATOM 3582 C CA . ILE A 1 480 ? -22.630 -3.632 10.837 1.00 97.75 480 ILE A CA 1
ATOM 3583 C C . ILE A 1 480 ? -23.021 -5.029 11.295 1.00 97.75 480 ILE A C 1
ATOM 3585 O O . ILE A 1 480 ? -22.946 -5.969 10.512 1.00 97.75 480 ILE A O 1
ATOM 3589 N N . GLY A 1 481 ? -23.455 -5.174 12.544 1.00 97.81 481 GLY A N 1
ATOM 3590 C CA . GLY A 1 481 ? -23.919 -6.443 13.076 1.00 97.81 481 GLY A CA 1
ATOM 3591 C C . GLY A 1 481 ? -23.814 -6.513 14.590 1.00 97.81 481 GLY A C 1
ATOM 3592 O O . GLY A 1 481 ? -23.872 -5.488 15.280 1.00 97.81 481 GLY A O 1
ATOM 3593 N N . ASN A 1 482 ? -23.675 -7.732 15.097 1.00 98.50 482 ASN A N 1
ATOM 3594 C CA . ASN A 1 482 ? -23.708 -8.030 16.520 1.00 98.50 482 ASN A CA 1
ATOM 3595 C C . ASN A 1 482 ? -22.683 -9.105 16.893 1.00 98.50 482 ASN A C 1
ATOM 3597 O O . ASN A 1 482 ? -22.303 -9.943 16.077 1.00 98.50 482 ASN A O 1
ATOM 3601 N N . VAL A 1 483 ? -22.259 -9.095 18.152 1.00 98.50 483 VAL A N 1
ATOM 3602 C CA . VAL A 1 483 ? -21.529 -10.205 18.759 1.00 98.50 483 VAL A CA 1
ATOM 3603 C C . VAL A 1 483 ? -22.528 -11.313 19.085 1.00 98.50 483 VAL A C 1
ATOM 3605 O O . VAL A 1 483 ? -23.570 -11.069 19.694 1.00 98.50 483 VAL A O 1
ATOM 3608 N N . VAL A 1 484 ? -22.207 -12.536 18.682 1.00 98.00 484 VAL A N 1
ATOM 3609 C CA . VAL A 1 484 ? -23.017 -13.741 18.873 1.00 98.00 484 VAL A CA 1
ATOM 3610 C C . VAL A 1 484 ? -22.191 -14.827 19.551 1.00 98.00 484 VAL A C 1
ATOM 3612 O O . VAL A 1 484 ? -20.958 -14.780 19.569 1.00 98.00 484 VAL A O 1
ATOM 3615 N N . LYS A 1 485 ? -22.853 -15.848 20.095 1.00 96.69 485 LYS A N 1
ATOM 3616 C CA . LYS A 1 485 ? -22.149 -17.030 20.593 1.00 96.69 485 LYS A CA 1
ATOM 3617 C C . LYS A 1 485 ? -21.429 -17.749 19.449 1.00 96.69 485 LYS A C 1
ATOM 3619 O O . LYS A 1 485 ? -22.017 -18.012 18.397 1.00 96.69 485 LYS A O 1
ATOM 3624 N N . LYS A 1 486 ? -20.166 -18.121 19.664 1.00 95.75 486 LYS A N 1
ATOM 3625 C CA . LYS A 1 486 ? -19.393 -18.884 18.681 1.00 95.75 486 LYS A CA 1
ATOM 3626 C C . LYS A 1 486 ? -19.974 -20.294 18.536 1.00 95.75 486 LYS A C 1
ATOM 3628 O O . LYS A 1 486 ? -20.075 -21.037 19.511 1.00 95.75 486 LYS A O 1
ATOM 3633 N N . THR A 1 487 ? -20.370 -20.657 17.316 1.00 90.19 487 THR A N 1
ATOM 3634 C CA . THR A 1 487 ? -20.961 -21.972 16.982 1.00 90.19 487 THR A CA 1
ATOM 3635 C C . THR A 1 487 ? -20.128 -22.779 15.986 1.00 90.19 487 THR A C 1
ATOM 3637 O O . THR A 1 487 ? -20.326 -23.985 15.856 1.00 90.19 487 THR A O 1
ATOM 3640 N N . THR A 1 488 ? -19.176 -22.137 15.309 1.00 89.94 488 THR A N 1
ATOM 3641 C CA . THR A 1 488 ? -18.239 -22.746 14.359 1.00 89.94 488 THR A CA 1
ATOM 3642 C C . THR A 1 488 ? -16.801 -22.438 14.785 1.00 89.94 488 THR A C 1
ATOM 3644 O O . THR A 1 488 ? -16.570 -21.730 15.764 1.00 89.94 488 THR A O 1
ATOM 3647 N N . ASN A 1 489 ? -15.804 -22.951 14.061 1.00 89.00 489 ASN A N 1
ATOM 3648 C CA . ASN A 1 489 ? -14.406 -22.591 14.327 1.00 89.00 489 ASN A CA 1
ATOM 3649 C C . ASN A 1 489 ? -14.076 -21.137 13.942 1.00 89.00 489 ASN A C 1
ATOM 3651 O O . ASN A 1 489 ? -13.065 -20.605 14.400 1.00 89.00 489 ASN A O 1
ATOM 3655 N N . GLU A 1 490 ? -14.929 -20.484 13.154 1.00 90.69 490 GLU A N 1
ATOM 3656 C CA . GLU A 1 490 ? -14.737 -19.113 12.687 1.00 90.69 490 GLU A CA 1
ATOM 3657 C C . GLU A 1 490 ? -15.201 -18.102 13.746 1.00 90.69 490 GLU A C 1
ATOM 3659 O O . GLU A 1 490 ? -16.241 -18.275 14.381 1.00 90.69 490 GLU A O 1
ATOM 3664 N N . GLN A 1 491 ? -14.422 -17.036 13.954 1.00 94.00 491 GLN A N 1
ATOM 3665 C CA . GLN A 1 491 ? -14.803 -15.925 14.841 1.00 94.00 491 GLN A CA 1
ATOM 3666 C C . GLN A 1 491 ? -15.523 -14.790 14.109 1.00 94.00 491 GLN A C 1
ATOM 3668 O O . GLN A 1 491 ? -16.040 -13.897 14.771 1.00 94.00 491 GLN A O 1
ATOM 3673 N N . ILE A 1 492 ? -15.584 -14.813 12.776 1.00 96.88 492 ILE A N 1
ATOM 3674 C CA . ILE A 1 492 ? -16.358 -13.862 11.972 1.00 96.88 492 ILE A CA 1
ATOM 3675 C C . ILE A 1 492 ? -17.270 -14.653 11.052 1.00 96.88 492 ILE A C 1
ATOM 3677 O O . ILE A 1 492 ? -16.801 -15.495 10.294 1.00 96.88 492 ILE A O 1
ATOM 3681 N N . VAL A 1 493 ? -18.564 -14.360 11.115 1.00 95.19 493 VAL A N 1
ATOM 3682 C CA . VAL A 1 493 ? -19.586 -14.970 10.267 1.00 95.19 493 VAL A CA 1
ATOM 3683 C C . VAL A 1 493 ? -20.242 -13.865 9.460 1.00 95.19 493 VAL A C 1
ATOM 3685 O O . VAL A 1 493 ? -20.923 -13.002 10.008 1.00 95.19 493 VAL A O 1
ATOM 3688 N N . TYR A 1 494 ? -20.061 -13.895 8.146 1.00 94.62 494 TYR A N 1
ATOM 3689 C CA . TYR A 1 494 ? -20.705 -12.935 7.259 1.00 94.62 494 TYR A CA 1
ATOM 3690 C C . TYR A 1 494 ? -22.084 -13.431 6.813 1.00 94.62 494 TYR A C 1
ATOM 3692 O O . TYR A 1 494 ? -22.247 -14.580 6.397 1.00 94.62 494 TYR A O 1
ATOM 3700 N N . LYS A 1 495 ? -23.085 -12.552 6.849 1.00 93.75 495 LYS A N 1
ATOM 3701 C CA . LYS A 1 495 ? -24.418 -12.782 6.282 1.00 93.75 495 LYS A CA 1
ATOM 3702 C C . LYS A 1 495 ? -24.539 -12.090 4.937 1.00 93.75 495 LYS A C 1
ATOM 3704 O O . LYS A 1 495 ? -24.133 -10.939 4.799 1.00 93.75 495 LYS A O 1
ATOM 3709 N N . THR A 1 496 ? -25.175 -12.757 3.971 1.00 85.62 496 THR A N 1
ATOM 3710 C CA . THR A 1 496 ? -25.469 -12.214 2.627 1.00 85.62 496 THR A CA 1
ATOM 3711 C C . THR A 1 496 ? -24.229 -11.741 1.857 1.00 85.62 496 THR A C 1
ATOM 3713 O O . THR A 1 496 ? -24.250 -10.703 1.196 1.00 85.62 496 THR A O 1
ATOM 3716 N N . VAL A 1 497 ? -23.140 -12.510 1.942 1.00 84.88 497 VAL A N 1
ATOM 3717 C CA . VAL A 1 497 ? -21.837 -12.196 1.330 1.00 84.88 497 VAL A CA 1
ATOM 3718 C C . VAL A 1 497 ? -21.951 -11.948 -0.173 1.00 84.88 497 VAL A C 1
ATOM 3720 O O . VAL A 1 497 ? -21.307 -11.043 -0.705 1.00 84.88 497 VAL A O 1
ATOM 3723 N N . GLU A 1 498 ? -22.799 -12.713 -0.854 1.00 76.06 498 GLU A N 1
ATOM 3724 C CA . GLU A 1 498 ? -22.996 -12.670 -2.304 1.00 76.06 498 GLU A CA 1
ATOM 3725 C C . GLU A 1 498 ? -23.530 -11.316 -2.789 1.00 76.06 498 GLU A C 1
ATOM 3727 O O . GLU A 1 498 ? -23.327 -10.957 -3.946 1.00 76.06 498 GLU A O 1
ATOM 3732 N N . ASN A 1 499 ? -24.164 -10.545 -1.901 1.00 72.44 499 ASN A N 1
ATOM 3733 C CA . ASN A 1 499 ? -24.746 -9.239 -2.208 1.00 72.44 499 ASN A CA 1
ATOM 3734 C C . ASN A 1 499 ? -23.855 -8.063 -1.774 1.00 72.44 499 ASN A C 1
ATOM 3736 O O . ASN A 1 499 ? -24.269 -6.912 -1.907 1.00 72.44 499 ASN A O 1
ATOM 3740 N N . THR A 1 500 ? -22.659 -8.330 -1.235 1.00 81.19 500 THR A N 1
ATOM 3741 C CA . THR A 1 500 ? -21.770 -7.288 -0.685 1.00 81.19 500 THR A CA 1
ATOM 3742 C C . THR A 1 500 ? -21.273 -6.335 -1.763 1.00 81.19 500 THR A C 1
ATOM 3744 O O . THR A 1 500 ? -21.289 -5.122 -1.569 1.00 81.19 500 THR A O 1
ATOM 3747 N N . PHE A 1 501 ? -20.832 -6.890 -2.892 1.00 84.38 501 PHE A N 1
ATOM 3748 C CA . PHE A 1 501 ? -20.230 -6.133 -3.982 1.00 84.38 501 PHE A CA 1
ATOM 3749 C C . PHE A 1 501 ? -21.187 -6.080 -5.160 1.00 84.38 501 PHE A C 1
ATOM 3751 O O . PHE A 1 501 ? -21.758 -7.093 -5.575 1.00 84.38 501 PHE A O 1
ATOM 3758 N N . LYS A 1 502 ? -21.356 -4.893 -5.732 1.00 76.31 502 LYS A N 1
ATOM 3759 C CA . LYS A 1 502 ? -22.150 -4.731 -6.945 1.00 76.31 502 LYS A CA 1
ATOM 3760 C C . LYS A 1 502 ? -21.252 -5.064 -8.120 1.00 76.31 502 LYS A C 1
ATOM 3762 O O . LYS A 1 502 ? -20.322 -4.325 -8.430 1.00 76.31 502 LYS A O 1
ATOM 3767 N N . TYR A 1 503 ? -21.559 -6.154 -8.819 1.00 59.00 503 TYR A N 1
ATOM 3768 C CA . TYR A 1 503 ? -20.878 -6.452 -10.073 1.00 59.00 503 TYR A CA 1
ATOM 3769 C C . TYR A 1 503 ? -21.180 -5.342 -11.084 1.00 59.00 503 TYR A C 1
ATOM 3771 O O . TYR A 1 503 ? -22.268 -5.275 -11.665 1.00 59.00 503 TYR A O 1
ATOM 3779 N N . ARG A 1 504 ? -20.216 -4.446 -11.296 1.00 54.56 504 ARG A N 1
ATOM 3780 C CA . ARG A 1 504 ? -20.304 -3.423 -12.329 1.00 54.56 504 ARG A CA 1
ATOM 3781 C C . ARG A 1 504 ? -19.580 -3.950 -13.548 1.00 54.56 504 ARG A C 1
ATOM 3783 O O . ARG A 1 504 ? -18.375 -4.170 -13.536 1.00 54.56 504 ARG A O 1
ATOM 3790 N N . PHE A 1 505 ? -20.326 -4.125 -14.636 1.00 46.16 505 PHE A N 1
ATOM 3791 C CA . PHE A 1 505 ? -19.730 -4.271 -15.957 1.00 46.16 505 PHE A CA 1
ATOM 3792 C C . PHE A 1 505 ? -19.026 -2.954 -16.286 1.00 46.16 505 PHE A C 1
ATOM 3794 O O . PHE A 1 505 ? -19.622 -2.049 -16.871 1.00 46.16 505 PHE A O 1
ATOM 3801 N N . VAL A 1 506 ? -17.773 -2.819 -15.860 1.00 42.66 506 VAL A N 1
ATOM 3802 C CA . VAL A 1 506 ? -16.937 -1.697 -16.255 1.00 42.66 506 VAL A CA 1
ATOM 3803 C C . VAL A 1 506 ? -16.789 -1.807 -17.762 1.00 42.66 506 VAL A C 1
ATOM 3805 O O . VAL A 1 506 ? -16.266 -2.782 -18.296 1.00 42.66 506 VAL A O 1
ATOM 3808 N N . LYS A 1 507 ? -17.357 -0.821 -18.451 1.00 41.34 507 LYS A N 1
ATOM 3809 C CA . LYS A 1 507 ? -17.320 -0.649 -19.899 1.00 41.34 507 LYS A CA 1
ATOM 3810 C C . LYS A 1 507 ? -15.899 -0.230 -20.289 1.00 41.34 507 LYS A C 1
ATOM 3812 O O . LYS A 1 507 ? -15.680 0.885 -20.746 1.00 41.34 507 LYS A O 1
ATOM 3817 N N . THR A 1 508 ? -14.911 -1.094 -20.092 1.00 43.41 508 THR A N 1
ATOM 3818 C CA . THR A 1 508 ? -13.627 -0.908 -20.754 1.00 43.41 508 THR A CA 1
ATOM 3819 C C . THR A 1 508 ? -13.876 -1.142 -22.233 1.00 43.41 508 THR A C 1
ATOM 3821 O O . THR A 1 508 ? -14.088 -2.263 -22.689 1.00 43.41 508 THR A O 1
ATOM 3824 N N . GLN A 1 509 ? -13.944 -0.054 -23.001 1.00 47.84 509 GLN A N 1
ATOM 3825 C CA . GLN A 1 509 ? -13.815 -0.124 -24.451 1.00 47.84 509 GLN A CA 1
ATOM 3826 C C . GLN A 1 509 ? -12.376 -0.542 -24.761 1.00 47.84 509 GLN A C 1
ATOM 3828 O O . GLN A 1 509 ? -11.554 0.263 -25.187 1.00 47.84 509 GLN A O 1
ATOM 3833 N N . SER A 1 510 ? -12.048 -1.808 -24.522 1.00 54.84 510 SER A N 1
ATOM 3834 C CA . SER A 1 510 ? -10.893 -2.409 -25.159 1.00 54.84 510 SER A CA 1
ATOM 3835 C C . SER A 1 510 ? -11.082 -2.241 -26.669 1.00 54.84 510 SER A C 1
ATOM 3837 O O . SER A 1 510 ? -12.164 -2.476 -27.225 1.00 54.84 510 SER A O 1
ATOM 3839 N N . ARG A 1 511 ? -10.042 -1.760 -27.356 1.00 67.94 511 ARG A N 1
ATOM 3840 C CA . ARG A 1 511 ? -10.040 -1.707 -28.819 1.00 67.94 511 ARG A CA 1
ATOM 3841 C C . ARG A 1 511 ? -10.332 -3.118 -29.329 1.00 67.94 511 ARG A C 1
ATOM 3843 O O . ARG A 1 511 ? -9.526 -4.024 -29.131 1.00 67.94 511 ARG A O 1
ATOM 3850 N N . LYS A 1 512 ? -11.473 -3.298 -29.997 1.00 80.88 512 LYS A N 1
ATOM 3851 C CA . LYS A 1 512 ? -11.816 -4.585 -30.602 1.00 80.88 512 LYS A CA 1
ATOM 3852 C C . LYS A 1 512 ? -10.887 -4.865 -31.780 1.00 80.88 512 LYS A C 1
ATOM 3854 O O . LYS A 1 512 ? -10.788 -4.046 -32.689 1.00 80.88 512 LYS A O 1
ATOM 3859 N N . ILE A 1 513 ? -10.264 -6.037 -31.770 1.00 91.19 513 ILE A N 1
ATOM 3860 C CA . ILE A 1 513 ? -9.445 -6.557 -32.864 1.00 91.19 513 ILE A CA 1
ATOM 3861 C C . ILE A 1 513 ? -10.366 -6.968 -34.015 1.00 91.19 513 ILE A C 1
ATOM 3863 O O . ILE A 1 513 ? -11.319 -7.727 -33.811 1.00 91.19 513 ILE A O 1
ATOM 3867 N N . ASN A 1 514 ? -10.087 -6.494 -35.227 1.00 95.19 514 ASN A N 1
ATOM 3868 C CA . ASN A 1 514 ? -10.830 -6.899 -36.420 1.00 95.19 514 ASN A CA 1
ATOM 3869 C C . ASN A 1 514 ? -10.449 -8.331 -36.836 1.00 95.19 514 ASN A C 1
ATOM 3871 O O . ASN A 1 514 ? -9.298 -8.598 -37.181 1.00 95.19 514 ASN A O 1
ATOM 3875 N N . VAL A 1 515 ? -11.416 -9.250 -36.845 1.00 97.38 515 VAL A N 1
ATOM 3876 C CA . VAL A 1 515 ? -11.204 -10.670 -37.163 1.00 97.38 515 VAL A CA 1
ATOM 3877 C C . VAL A 1 515 ? -11.819 -11.032 -38.513 1.00 97.38 515 VAL A C 1
ATOM 3879 O O . VAL A 1 515 ? -12.978 -10.708 -38.782 1.00 97.38 515 VAL A O 1
ATOM 3882 N N . GLY A 1 516 ? -11.052 -11.733 -39.348 1.00 97.88 516 GLY A N 1
ATOM 3883 C CA . GLY A 1 516 ? -11.535 -12.404 -40.555 1.00 97.88 516 GLY A CA 1
ATOM 3884 C C . GLY A 1 516 ? -11.613 -13.912 -40.325 1.00 97.88 516 GLY A C 1
ATOM 3885 O O . GLY A 1 516 ? -10.664 -14.501 -39.813 1.00 97.88 516 GLY A O 1
ATOM 3886 N N . ILE A 1 517 ? -12.726 -14.553 -40.683 1.00 97.94 517 ILE A N 1
ATOM 3887 C CA . ILE A 1 517 ? -12.886 -16.008 -40.522 1.00 97.94 517 ILE A CA 1
ATOM 3888 C C . ILE A 1 517 ? -12.858 -16.688 -41.891 1.00 97.94 517 ILE A C 1
ATOM 3890 O O . ILE A 1 517 ? -13.618 -16.306 -42.780 1.00 97.94 517 ILE A O 1
ATOM 3894 N N . LEU A 1 518 ? -12.018 -17.713 -42.056 1.00 97.62 518 LEU A N 1
ATOM 3895 C CA . LEU A 1 518 ? -11.983 -18.547 -43.261 1.00 97.62 518 LEU A CA 1
ATOM 3896 C C . LEU A 1 518 ? -12.738 -19.863 -43.022 1.00 97.62 518 LEU A C 1
ATOM 3898 O O . LEU A 1 518 ? -12.521 -20.524 -42.001 1.00 97.62 518 LEU A O 1
ATOM 3902 N N . ILE A 1 519 ? -13.616 -20.252 -43.956 1.00 96.62 519 ILE A N 1
ATOM 3903 C CA . ILE A 1 519 ? -14.458 -21.460 -43.844 1.00 96.62 519 ILE A CA 1
ATOM 3904 C C . ILE A 1 519 ? -14.581 -22.246 -45.158 1.00 96.62 519 ILE A C 1
ATOM 3906 O O . ILE A 1 519 ? -14.572 -21.668 -46.245 1.00 96.62 519 ILE A O 1
ATOM 3910 N N . SER A 1 520 ? -14.799 -23.562 -45.062 1.00 93.88 520 SER A N 1
ATOM 3911 C CA . SER A 1 520 ? -15.092 -24.428 -46.222 1.00 93.88 520 SER A CA 1
ATOM 3912 C C . SER A 1 520 ? -16.397 -25.225 -46.128 1.00 93.88 520 SER A C 1
ATOM 3914 O O . SER A 1 520 ? -16.721 -25.956 -47.065 1.00 93.88 520 SER A O 1
ATOM 3916 N N . GLY A 1 521 ? -17.121 -25.151 -45.007 1.00 90.56 521 GLY A N 1
ATOM 3917 C CA . GLY A 1 521 ? -18.234 -26.059 -44.709 1.00 90.56 521 GLY A CA 1
ATOM 3918 C C . GLY A 1 521 ? -19.412 -25.407 -43.983 1.00 90.56 521 GLY A C 1
ATOM 3919 O O . GLY A 1 521 ? -19.685 -24.219 -44.142 1.00 90.56 521 GLY A O 1
ATOM 3920 N N . ALA A 1 522 ? -20.117 -26.205 -43.175 1.00 89.38 522 ALA A N 1
ATOM 3921 C CA . ALA A 1 522 ? -21.368 -25.820 -42.514 1.00 89.38 522 ALA A CA 1
ATOM 3922 C C . ALA A 1 522 ? -21.237 -24.648 -41.518 1.00 89.38 522 ALA A C 1
ATOM 3924 O O . ALA A 1 522 ? -22.228 -23.992 -41.220 1.00 89.38 522 ALA A O 1
ATOM 3925 N N . GLY A 1 523 ? -20.029 -24.356 -41.020 1.00 88.69 523 GLY A N 1
ATOM 3926 C CA . GLY A 1 523 ? -19.755 -23.150 -40.232 1.00 88.69 523 GLY A CA 1
ATOM 3927 C C . GLY A 1 523 ? -20.147 -23.216 -38.752 1.00 88.69 523 GLY A C 1
ATOM 3928 O O . GLY A 1 523 ? -20.302 -22.167 -38.134 1.00 88.69 523 GLY A O 1
ATOM 3929 N N . SER A 1 524 ? -20.280 -24.404 -38.151 1.00 88.38 524 SER A N 1
ATOM 3930 C CA . SER A 1 524 ? -20.591 -24.564 -36.717 1.00 88.38 524 SER A CA 1
ATOM 3931 C C . SER A 1 524 ? -19.586 -23.845 -35.800 1.00 88.38 524 SER A C 1
ATOM 3933 O O . SER A 1 524 ? -19.992 -23.082 -34.923 1.00 88.38 524 SER A O 1
ATOM 3935 N N . ASN A 1 525 ? -18.281 -24.006 -36.051 1.00 89.50 525 ASN A N 1
ATOM 3936 C CA . ASN A 1 525 ? -17.218 -23.319 -35.304 1.00 89.50 525 ASN A CA 1
ATOM 3937 C C . ASN A 1 525 ? -17.261 -21.800 -35.522 1.00 89.50 525 ASN A C 1
ATOM 3939 O O . ASN A 1 525 ? -17.213 -21.025 -34.569 1.00 89.50 525 ASN A O 1
ATOM 3943 N N . MET A 1 526 ? -17.421 -21.367 -36.775 1.00 94.19 526 MET A N 1
ATOM 3944 C CA . MET A 1 526 ? -17.551 -19.951 -37.132 1.00 94.19 526 MET A CA 1
ATOM 3945 C C . MET A 1 526 ? -18.749 -19.305 -36.427 1.00 94.19 526 MET A C 1
ATOM 3947 O O . MET A 1 526 ? -18.606 -18.219 -35.874 1.00 94.19 526 MET A O 1
ATOM 3951 N N . LYS A 1 527 ? -19.908 -19.974 -36.392 1.00 92.31 527 LYS A N 1
ATOM 3952 C CA . LYS A 1 527 ? -21.102 -19.490 -35.689 1.00 92.31 527 LYS A CA 1
ATOM 3953 C C . LYS A 1 527 ? -20.787 -19.187 -34.227 1.00 92.31 527 LYS A C 1
ATOM 3955 O O . LYS A 1 527 ? -21.127 -18.110 -33.753 1.00 92.31 527 LYS A O 1
ATOM 3960 N N . LYS A 1 528 ? -20.084 -20.088 -33.535 1.00 90.44 528 LYS A N 1
ATOM 3961 C CA . LYS A 1 528 ? -19.690 -19.887 -32.132 1.00 90.44 528 LYS A CA 1
ATOM 3962 C C . LYS A 1 528 ? -18.731 -18.712 -31.955 1.00 90.44 528 LYS A C 1
ATOM 3964 O O . LYS A 1 528 ? -18.891 -17.951 -31.004 1.00 90.44 528 LYS A O 1
ATOM 3969 N N . LEU A 1 529 ? -17.788 -18.520 -32.879 1.00 91.19 529 LEU A N 1
ATOM 3970 C CA . LEU A 1 529 ? -16.892 -17.358 -32.874 1.00 91.19 529 LEU A CA 1
ATOM 3971 C C . LEU A 1 529 ? -17.654 -16.043 -33.093 1.00 91.19 529 LEU A C 1
ATOM 3973 O O . LEU A 1 529 ? -17.413 -15.076 -32.373 1.00 91.19 529 LEU A O 1
ATOM 3977 N N . ILE A 1 530 ? -18.604 -16.013 -34.033 1.00 91.44 530 ILE A N 1
ATOM 3978 C CA . ILE A 1 530 ? -19.455 -14.843 -34.289 1.00 91.44 530 ILE A CA 1
ATOM 3979 C C . ILE A 1 530 ? -20.322 -14.547 -33.065 1.00 91.44 530 ILE A C 1
ATOM 3981 O O . ILE A 1 530 ? -20.263 -13.431 -32.555 1.00 91.44 530 ILE A O 1
ATOM 3985 N N . GLU A 1 531 ? -21.049 -15.539 -32.540 1.00 86.81 531 GLU A N 1
ATOM 3986 C CA . GLU A 1 531 ? -21.848 -15.405 -31.315 1.00 86.81 531 GLU A CA 1
ATOM 3987 C C . GLU A 1 531 ? -20.999 -14.825 -30.180 1.00 86.81 531 GLU A C 1
ATOM 3989 O O . GLU A 1 531 ? -21.404 -13.852 -29.550 1.00 86.81 531 GLU A O 1
ATOM 3994 N N . LYS A 1 532 ? -19.786 -15.359 -29.968 1.00 85.75 532 LYS A N 1
ATOM 3995 C CA . LYS A 1 532 ? -18.859 -14.867 -28.942 1.00 85.75 532 LYS A CA 1
ATOM 3996 C C . LYS A 1 532 ? -18.375 -13.440 -29.199 1.00 85.75 532 LYS A C 1
ATOM 3998 O O . LYS A 1 532 ? -18.264 -12.676 -28.245 1.00 85.75 532 LYS A O 1
ATOM 4003 N N . SER A 1 533 ? -18.169 -13.043 -30.453 1.00 85.62 533 SER A N 1
ATOM 4004 C CA . SER A 1 533 ? -17.768 -11.673 -30.809 1.00 85.62 533 SER A CA 1
ATOM 4005 C C . SER A 1 533 ? -18.836 -10.609 -30.528 1.00 85.62 533 SER A C 1
ATOM 4007 O O . SER A 1 533 ? -18.506 -9.449 -30.269 1.00 85.62 533 SER A O 1
ATOM 4009 N N . LEU A 1 534 ? -20.113 -11.008 -30.532 1.00 78.81 534 LEU A N 1
ATOM 4010 C CA . LEU A 1 534 ? -21.249 -10.117 -30.293 1.00 78.81 534 LEU A CA 1
ATOM 4011 C C . LEU A 1 534 ? -21.476 -9.812 -28.807 1.00 78.81 534 LEU A C 1
ATOM 4013 O O . LEU A 1 534 ? -22.172 -8.851 -28.486 1.00 78.81 534 LEU A O 1
ATOM 4017 N N . TYR A 1 535 ? -20.877 -10.575 -27.886 1.00 73.88 535 TYR A N 1
ATOM 4018 C CA . TYR A 1 535 ? -20.947 -10.238 -26.465 1.00 73.88 535 TYR A CA 1
ATOM 4019 C C . TYR A 1 535 ? -20.197 -8.930 -26.192 1.00 73.88 535 TYR A C 1
ATOM 4021 O O . TYR A 1 535 ? -19.085 -8.710 -26.677 1.00 73.88 535 TYR A O 1
ATOM 4029 N N . ASN A 1 536 ? -20.769 -8.089 -25.327 1.00 53.97 536 ASN A N 1
ATOM 4030 C CA . ASN A 1 536 ? -20.177 -6.802 -24.940 1.00 53.97 536 ASN A CA 1
ATOM 4031 C C . ASN A 1 536 ? -18.772 -6.924 -24.317 1.00 53.97 536 ASN A C 1
ATOM 4033 O O . ASN A 1 536 ? -18.014 -5.967 -24.381 1.00 53.97 536 ASN A O 1
ATOM 4037 N N . LYS A 1 537 ? -18.420 -8.093 -23.761 1.00 59.53 537 LYS A N 1
ATOM 4038 C CA . LYS A 1 537 ? -17.099 -8.410 -23.185 1.00 59.53 537 LYS A CA 1
ATOM 4039 C C . LYS A 1 537 ? -16.054 -8.874 -24.212 1.00 59.53 537 LYS A C 1
ATOM 4041 O O . LYS A 1 537 ? -14.923 -9.155 -23.835 1.00 59.53 537 LYS A O 1
ATOM 4046 N N . SER A 1 538 ? -16.425 -9.045 -25.483 1.00 74.00 538 SER A N 1
ATOM 4047 C CA . SER A 1 538 ? -15.488 -9.556 -26.481 1.00 74.00 538 SER A CA 1
ATOM 4048 C C . SER A 1 538 ? -14.551 -8.467 -26.994 1.00 74.00 538 SER A C 1
ATOM 4050 O O . SER A 1 538 ? -15.002 -7.448 -27.520 1.00 74.00 538 SER A O 1
ATOM 4052 N N . ASN A 1 539 ? -13.250 -8.751 -26.943 1.00 82.31 539 ASN A N 1
ATOM 4053 C CA . ASN A 1 539 ? -12.191 -7.926 -27.529 1.00 82.31 539 ASN A CA 1
ATOM 4054 C C . ASN A 1 539 ? -12.038 -8.155 -29.043 1.00 82.31 539 ASN A C 1
ATOM 4056 O O . ASN A 1 539 ? -11.078 -7.674 -29.639 1.00 82.31 539 ASN A O 1
ATOM 4060 N N . CYS A 1 540 ? -12.944 -8.899 -29.682 1.00 88.00 540 CYS A N 1
ATOM 4061 C CA . CYS A 1 540 ? -12.923 -9.137 -31.121 1.00 88.00 540 CYS A CA 1
ATOM 4062 C C . CYS A 1 540 ? -14.183 -8.611 -31.812 1.00 88.00 540 CYS A C 1
ATOM 4064 O O . CYS A 1 540 ? -15.278 -8.585 -31.249 1.00 88.00 540 CYS A O 1
ATOM 4066 N N . SER A 1 541 ? -14.008 -8.194 -33.060 1.00 91.62 541 SER A N 1
ATOM 4067 C CA . SER A 1 541 ? -15.074 -7.793 -33.968 1.00 91.62 541 SER A CA 1
ATOM 4068 C C . SER A 1 541 ? -14.901 -8.565 -35.267 1.00 91.62 541 SER A C 1
ATOM 4070 O O . SER A 1 541 ? -13.948 -8.324 -36.008 1.00 91.62 541 SER A O 1
ATOM 4072 N N . VAL A 1 542 ? -15.784 -9.529 -35.536 1.00 95.94 542 VAL A N 1
ATOM 4073 C CA . VAL A 1 542 ? -15.747 -10.266 -36.804 1.00 95.94 542 VAL A CA 1
ATOM 4074 C C . VAL A 1 542 ? -16.210 -9.325 -37.911 1.00 95.94 542 VAL A C 1
ATOM 4076 O O . VAL A 1 542 ? -17.327 -8.817 -37.872 1.00 95.94 542 VAL A O 1
ATOM 4079 N N . ARG A 1 543 ? -15.340 -9.062 -38.887 1.00 96.38 543 ARG A N 1
ATOM 4080 C CA . ARG A 1 543 ? -15.621 -8.122 -39.983 1.00 96.38 543 ARG A CA 1
ATOM 4081 C C . ARG A 1 543 ? -16.004 -8.816 -41.276 1.00 96.38 543 ARG A C 1
ATOM 4083 O O . ARG A 1 543 ? -16.792 -8.268 -42.035 1.00 96.38 543 ARG A O 1
ATOM 4090 N N . VAL A 1 544 ? -15.447 -9.998 -41.527 1.00 97.75 544 VAL A N 1
ATOM 4091 C CA . VAL A 1 544 ? -15.699 -10.741 -42.762 1.00 97.75 544 VAL A CA 1
ATOM 4092 C C . VAL A 1 544 ? -15.593 -12.241 -42.536 1.00 97.75 544 VAL A C 1
ATOM 4094 O O . VAL A 1 544 ? -14.745 -12.716 -41.776 1.00 97.75 544 VAL A O 1
ATOM 4097 N N . VAL A 1 545 ? -16.437 -12.987 -43.239 1.00 97.94 545 VAL A N 1
ATOM 4098 C CA . VAL A 1 545 ? -16.295 -14.429 -43.434 1.00 97.94 545 VAL A CA 1
ATOM 4099 C C . VAL A 1 545 ? -15.961 -14.682 -44.898 1.00 97.94 545 VAL A C 1
ATOM 4101 O O . VAL A 1 545 ? -16.735 -14.328 -45.786 1.00 97.94 545 VAL A O 1
ATOM 4104 N N . ILE A 1 546 ? -14.816 -15.303 -45.164 1.00 97.75 546 ILE A N 1
ATOM 4105 C CA . ILE A 1 546 ? -14.402 -15.666 -46.519 1.00 97.75 546 ILE A CA 1
ATOM 4106 C C . ILE A 1 546 ? -14.549 -17.175 -46.679 1.00 97.75 546 ILE A C 1
ATOM 4108 O O . ILE A 1 546 ? -14.004 -17.953 -45.893 1.00 97.75 546 ILE A O 1
ATOM 4112 N N . SER A 1 547 ? -15.283 -17.599 -47.705 1.00 96.62 547 SER A N 1
ATOM 4113 C CA . SER A 1 547 ? -15.403 -19.012 -48.045 1.00 96.62 547 SER A CA 1
ATOM 4114 C C . SER A 1 547 ? -14.758 -19.338 -49.378 1.00 96.62 547 SER A C 1
ATOM 4116 O O . SER A 1 547 ? -14.839 -18.567 -50.333 1.00 96.62 547 SER A O 1
ATOM 4118 N N . ASN A 1 548 ? -14.159 -20.527 -49.450 1.00 94.06 548 ASN A N 1
ATOM 4119 C CA . ASN A 1 548 ? -13.643 -21.081 -50.695 1.00 94.06 548 ASN A CA 1
ATOM 4120 C C . ASN A 1 548 ? -14.692 -21.810 -51.547 1.00 94.06 548 ASN A C 1
ATOM 4122 O O . ASN A 1 548 ? -14.364 -22.284 -52.635 1.00 94.06 548 ASN A O 1
ATOM 4126 N N . LYS A 1 549 ? -15.930 -21.925 -51.051 1.00 92.94 549 LYS A N 1
ATOM 4127 C CA . LYS A 1 549 ? -17.050 -22.578 -51.732 1.00 92.94 549 LYS A CA 1
ATOM 4128 C C . LYS A 1 549 ? -18.274 -21.669 -51.719 1.00 92.94 549 LYS A C 1
ATOM 4130 O O . LYS A 1 549 ? -18.627 -21.130 -50.675 1.00 92.94 549 LYS A O 1
ATOM 4135 N N . ALA A 1 550 ? -18.928 -21.509 -52.866 1.00 91.12 550 ALA A N 1
ATOM 4136 C CA . ALA A 1 550 ? -20.099 -20.638 -52.993 1.00 91.12 550 ALA A CA 1
ATOM 4137 C C . ALA A 1 550 ? -21.338 -21.181 -52.257 1.00 91.12 550 ALA A C 1
ATOM 4139 O O . ALA A 1 550 ? -22.181 -20.407 -51.814 1.00 91.12 550 ALA A O 1
ATOM 4140 N N . ASP A 1 551 ? -21.424 -22.502 -52.111 1.00 91.31 551 ASP A N 1
ATOM 4141 C CA . ASP A 1 551 ? -22.517 -23.252 -51.491 1.00 91.31 551 ASP A CA 1
ATOM 4142 C C . ASP A 1 551 ? -22.252 -23.606 -50.014 1.00 91.31 551 ASP A C 1
ATOM 4144 O O . ASP A 1 551 ? -23.001 -24.374 -49.408 1.00 91.31 551 ASP A O 1
ATOM 4148 N N . ALA A 1 552 ? -21.201 -23.053 -49.394 1.00 92.25 552 ALA A N 1
ATOM 4149 C CA . ALA A 1 552 ? -20.907 -23.308 -47.987 1.00 92.25 552 ALA A CA 1
ATOM 4150 C C . ALA A 1 552 ? -22.045 -22.807 -47.081 1.00 92.25 552 ALA A C 1
ATOM 4152 O O . ALA A 1 552 ? -22.301 -21.604 -46.991 1.00 92.25 552 ALA A O 1
ATOM 4153 N N . GLY A 1 553 ? -22.674 -23.720 -46.330 1.00 89.38 553 GLY A N 1
ATOM 4154 C CA . GLY A 1 553 ? -23.775 -23.393 -45.413 1.00 89.38 553 GLY A CA 1
ATOM 4155 C C . GLY A 1 553 ? -23.438 -22.301 -44.387 1.00 89.38 553 GLY A C 1
ATOM 4156 O O . GLY A 1 553 ? -24.312 -21.524 -44.002 1.00 89.38 553 GLY A O 1
ATOM 4157 N N . GLY A 1 554 ? -22.159 -22.159 -44.014 1.00 93.06 554 GLY A N 1
ATOM 4158 C CA . GLY A 1 554 ? -21.697 -21.088 -43.128 1.00 93.06 554 GLY A CA 1
ATOM 4159 C C . GLY A 1 554 ? -21.909 -19.669 -43.678 1.00 93.06 554 GLY A C 1
ATOM 4160 O O . GLY A 1 554 ? -22.033 -18.739 -42.888 1.00 93.06 554 GLY A O 1
ATOM 4161 N N . ILE A 1 555 ? -22.024 -19.478 -44.998 1.00 94.62 555 ILE A N 1
ATOM 4162 C CA . ILE A 1 555 ? -22.271 -18.158 -45.607 1.00 94.62 555 ILE A CA 1
ATOM 4163 C C . ILE A 1 555 ? -23.639 -17.613 -45.185 1.00 94.62 555 ILE A C 1
ATOM 4165 O O . ILE A 1 555 ? -23.740 -16.468 -44.745 1.00 94.62 555 ILE A O 1
ATOM 4169 N N . ALA A 1 556 ? -24.692 -18.429 -45.293 1.00 91.88 556 ALA A N 1
ATOM 4170 C CA . ALA A 1 556 ? -26.042 -18.023 -44.905 1.00 91.88 556 ALA A CA 1
ATOM 4171 C C . ALA A 1 556 ? -26.114 -17.694 -43.405 1.00 91.88 556 ALA A C 1
ATOM 4173 O O . ALA A 1 556 ? -26.730 -16.702 -43.020 1.00 91.88 556 ALA A O 1
ATOM 4174 N N . ILE A 1 557 ? -25.410 -18.476 -42.578 1.00 91.75 557 ILE A N 1
ATOM 4175 C CA . ILE A 1 557 ? -25.301 -18.240 -41.134 1.00 91.75 557 ILE A CA 1
ATOM 4176 C C . ILE A 1 557 ? -24.594 -16.909 -40.858 1.00 91.75 557 ILE A C 1
ATOM 4178 O O . ILE A 1 557 ? -25.109 -16.093 -40.109 1.00 91.75 557 ILE A O 1
ATOM 4182 N N . ALA A 1 558 ? -23.438 -16.637 -41.466 1.00 93.75 558 ALA A N 1
ATOM 4183 C CA . ALA A 1 558 ? -22.722 -15.378 -41.243 1.00 93.75 558 ALA A CA 1
ATOM 4184 C C . ALA A 1 558 ? -23.582 -14.152 -41.603 1.00 93.75 558 ALA A C 1
ATOM 4186 O O . ALA A 1 558 ? -23.672 -13.203 -40.821 1.00 93.75 558 ALA A O 1
ATOM 4187 N N . ARG A 1 559 ? -24.299 -14.217 -42.734 1.00 94.00 559 ARG A N 1
ATOM 4188 C CA . ARG A 1 559 ? -25.231 -13.164 -43.162 1.00 94.00 559 ARG A CA 1
ATOM 4189 C C . ARG A 1 559 ? -26.385 -12.960 -42.184 1.00 94.00 559 ARG A C 1
ATOM 4191 O O . ARG A 1 559 ? -26.769 -11.817 -41.963 1.00 94.00 559 ARG A O 1
ATOM 4198 N N . SER A 1 560 ? -26.908 -14.020 -41.555 1.00 90.31 560 SER A N 1
ATOM 4199 C CA . SER A 1 560 ? -27.982 -13.878 -40.558 1.00 90.31 560 SER A CA 1
ATOM 4200 C C . SER A 1 560 ? -27.539 -13.138 -39.291 1.00 90.31 560 SER A C 1
ATOM 4202 O O . SER A 1 560 ? -28.383 -12.604 -38.581 1.00 90.31 560 SER A O 1
ATOM 4204 N N . TYR A 1 561 ? -26.231 -13.074 -39.014 1.00 88.69 561 TYR A N 1
ATOM 4205 C CA . TYR A 1 561 ? -25.650 -12.252 -37.942 1.00 88.69 561 TYR A CA 1
ATOM 4206 C C . TYR A 1 561 ? -25.192 -10.862 -38.425 1.00 88.69 561 TYR A C 1
ATOM 4208 O O . TYR A 1 561 ? -24.531 -10.143 -37.678 1.00 88.69 561 TYR A O 1
ATOM 4216 N N . GLY A 1 562 ? -25.511 -10.475 -39.666 1.00 92.19 562 GLY A N 1
ATOM 4217 C CA . GLY A 1 562 ? -25.108 -9.191 -40.245 1.00 92.19 562 GLY A CA 1
ATOM 4218 C C . GLY A 1 562 ? -23.619 -9.097 -40.598 1.00 92.19 562 GLY A C 1
ATOM 4219 O O . GLY A 1 562 ? -23.106 -7.994 -40.768 1.00 92.19 562 GLY A O 1
ATOM 4220 N N . ILE A 1 563 ? -22.915 -10.229 -40.698 1.00 95.50 563 ILE A N 1
ATOM 4221 C CA . ILE A 1 563 ? -21.492 -10.264 -41.050 1.00 95.50 563 ILE A CA 1
ATOM 4222 C C . ILE A 1 563 ? -21.335 -10.310 -42.571 1.00 95.50 563 ILE A C 1
ATOM 4224 O O . ILE A 1 563 ? -22.001 -11.090 -43.257 1.00 95.50 563 ILE A O 1
ATOM 4228 N N . GLU A 1 564 ? -20.424 -9.494 -43.101 1.00 96.44 564 GLU A N 1
ATOM 4229 C CA . GLU A 1 564 ? -20.095 -9.497 -44.524 1.00 96.44 564 GLU A CA 1
ATOM 4230 C C . GLU A 1 564 ? -19.478 -10.843 -44.939 1.00 96.44 564 GLU A C 1
ATOM 4232 O O . GLU A 1 564 ? -18.644 -11.414 -44.233 1.00 96.44 564 GLU A O 1
ATOM 4237 N N . THR A 1 565 ? -19.868 -11.351 -46.109 1.00 97.12 565 THR A N 1
ATOM 4238 C CA . THR A 1 565 ? -19.354 -12.619 -46.640 1.00 97.12 565 THR A CA 1
ATOM 4239 C C . THR A 1 565 ? -18.759 -12.437 -48.023 1.00 97.12 565 THR A C 1
ATOM 4241 O O . THR A 1 565 ? -19.419 -11.849 -48.881 1.00 97.12 565 THR A O 1
ATOM 4244 N N . VAL A 1 566 ? -17.598 -13.034 -48.274 1.00 96.69 566 VAL A N 1
ATOM 4245 C CA . VAL A 1 566 ? -16.957 -13.052 -49.594 1.00 96.69 566 VAL A CA 1
ATOM 4246 C C . VAL A 1 566 ? -16.714 -14.494 -50.022 1.00 96.69 566 VAL A C 1
ATOM 4248 O O . VAL A 1 566 ? -16.301 -15.331 -49.220 1.00 96.69 566 VAL A O 1
ATOM 4251 N N . VAL A 1 567 ? -16.972 -14.793 -51.293 1.00 96.25 567 VAL A N 1
ATOM 4252 C CA . VAL A 1 567 ? -16.634 -16.088 -51.887 1.00 96.25 567 VAL A CA 1
ATOM 4253 C C . VAL A 1 567 ? -15.413 -15.890 -52.767 1.00 96.25 567 VAL A C 1
ATOM 4255 O O . VAL A 1 567 ? -15.471 -15.149 -53.743 1.00 96.25 567 VAL A O 1
ATOM 4258 N N . VAL A 1 568 ? -14.325 -16.574 -52.432 1.00 94.88 568 VAL A N 1
ATOM 4259 C CA . VAL A 1 568 ? -13.125 -16.650 -53.268 1.00 94.88 568 VAL A CA 1
ATOM 4260 C C . VAL A 1 568 ? -12.985 -18.116 -53.669 1.00 94.88 568 VAL A C 1
ATOM 4262 O O . VAL A 1 568 ? -12.519 -18.910 -52.858 1.00 94.88 568 VAL A O 1
ATOM 4265 N N . PRO A 1 569 ? -13.450 -18.538 -54.856 1.00 88.69 569 PRO A N 1
ATOM 4266 C CA . PRO A 1 569 ? -13.335 -19.930 -55.281 1.00 88.69 569 PRO A CA 1
ATOM 4267 C C . PRO A 1 569 ? -11.868 -20.365 -55.352 1.00 88.69 569 PRO A C 1
ATOM 4269 O O . PRO A 1 569 ? -11.022 -19.620 -55.841 1.00 88.69 569 PRO A O 1
ATOM 4272 N N . SER A 1 570 ? -11.555 -21.577 -54.886 1.00 85.62 570 SER A N 1
ATOM 4273 C CA . SER A 1 570 ? -10.190 -22.123 -54.975 1.00 85.62 570 SER A CA 1
ATOM 4274 C C . SER A 1 570 ? -9.914 -22.654 -56.388 1.00 85.62 570 SER A C 1
ATOM 4276 O O . SER A 1 570 ? -9.924 -23.861 -56.617 1.00 85.62 570 SER A O 1
ATOM 4278 N N . VAL A 1 571 ? -9.732 -21.736 -57.340 1.00 82.31 571 VAL A N 1
ATOM 4279 C CA . VAL A 1 571 ? -9.454 -22.009 -58.759 1.00 82.31 571 VAL A CA 1
ATOM 4280 C C . VAL A 1 571 ? -8.105 -21.389 -59.133 1.00 82.31 571 VAL A C 1
ATOM 4282 O O . VAL A 1 571 ? -7.809 -20.275 -58.709 1.00 82.31 571 VAL A O 1
ATOM 4285 N N . GLY A 1 572 ? -7.310 -22.096 -59.939 1.00 82.19 572 GLY A N 1
ATOM 4286 C CA . GLY A 1 572 ? -5.986 -21.644 -60.383 1.00 82.19 572 GLY A CA 1
ATOM 4287 C C . GLY A 1 572 ? -4.856 -21.968 -59.400 1.00 82.19 572 GLY A C 1
ATOM 4288 O O . GLY A 1 572 ? -4.999 -22.829 -58.528 1.00 82.19 572 GLY A O 1
ATOM 4289 N N . GLU A 1 573 ? -3.722 -21.286 -59.573 1.00 88.06 573 GLU A N 1
ATOM 4290 C CA . GLU A 1 573 ? -2.533 -21.437 -58.726 1.00 88.06 573 GLU A CA 1
ATOM 4291 C C . GLU A 1 573 ? -2.820 -21.019 -57.277 1.00 88.06 573 GLU A C 1
ATOM 4293 O O . GLU A 1 573 ? -3.502 -20.019 -57.020 1.00 88.06 573 GLU A O 1
ATOM 4298 N N . ARG A 1 574 ? -2.286 -21.775 -56.309 1.00 90.00 574 ARG A N 1
ATOM 4299 C CA . ARG A 1 574 ? -2.599 -21.597 -54.877 1.00 90.00 574 ARG A CA 1
ATOM 4300 C C . ARG A 1 574 ? -2.240 -20.201 -54.380 1.00 90.00 574 ARG A C 1
ATOM 4302 O O . ARG A 1 574 ? -3.016 -19.598 -53.647 1.00 90.00 574 ARG A O 1
ATOM 4309 N N . GLU A 1 575 ? -1.106 -19.675 -54.815 1.00 88.62 575 GLU A N 1
ATOM 4310 C CA . GLU A 1 575 ? -0.594 -18.361 -54.444 1.00 88.62 575 GLU A CA 1
ATOM 4311 C C . GLU A 1 575 ? -1.464 -17.232 -55.010 1.00 88.62 575 GLU A C 1
ATOM 4313 O O . GLU A 1 575 ? -1.702 -16.241 -54.324 1.00 88.62 575 GLU A O 1
ATOM 4318 N N . GLN A 1 576 ? -1.984 -17.384 -56.233 1.00 88.00 576 GLN A N 1
ATOM 4319 C CA . GLN A 1 576 ? -2.895 -16.402 -56.836 1.00 88.00 576 GLN A CA 1
ATOM 4320 C C . GLN A 1 576 ? -4.228 -16.373 -56.087 1.00 88.00 576 GLN A C 1
ATOM 4322 O O . GLN A 1 576 ? -4.751 -15.309 -55.759 1.00 88.00 576 GLN A O 1
ATOM 4327 N N . TYR A 1 577 ? -4.742 -17.555 -55.759 1.00 90.12 577 TYR A N 1
ATOM 4328 C CA . TYR A 1 577 ? -5.929 -17.720 -54.934 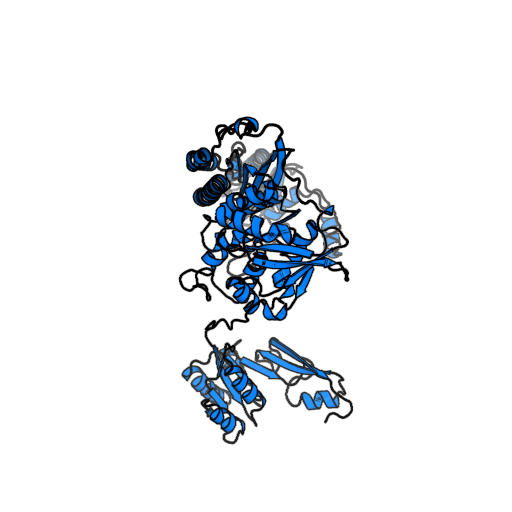1.00 90.12 577 TYR A CA 1
ATOM 4329 C C . TYR A 1 577 ? -5.767 -17.078 -53.540 1.00 90.12 577 TYR A C 1
ATOM 4331 O O . TYR A 1 577 ? -6.616 -16.302 -53.101 1.00 90.12 577 TYR A O 1
ATOM 4339 N N . GLU A 1 578 ? -4.662 -17.350 -52.847 1.00 94.38 578 GLU A N 1
ATOM 4340 C CA . GLU A 1 578 ? -4.377 -16.815 -51.510 1.00 94.38 578 GLU A CA 1
ATOM 4341 C C . GLU A 1 578 ? -4.068 -15.304 -51.514 1.00 94.38 578 GLU A C 1
ATOM 4343 O O . GLU A 1 578 ? -4.351 -14.606 -50.531 1.00 94.38 578 GLU A O 1
ATOM 4348 N N . ALA A 1 579 ? -3.560 -14.765 -52.628 1.00 92.50 579 ALA A N 1
ATOM 4349 C CA . ALA A 1 579 ? -3.406 -13.325 -52.829 1.00 92.50 579 ALA A CA 1
ATOM 4350 C C . ALA A 1 579 ? -4.765 -12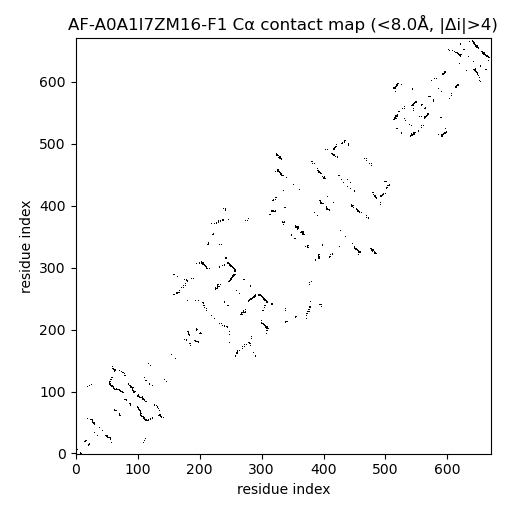.604 -52.871 1.00 92.50 579 ALA A C 1
ATOM 4352 O O . ALA A 1 579 ? -4.906 -11.548 -52.254 1.00 92.50 579 ALA A O 1
ATOM 4353 N N . LEU A 1 580 ? -5.786 -13.195 -53.506 1.00 94.50 580 LEU A N 1
ATOM 4354 C CA . LEU A 1 580 ? -7.152 -12.650 -53.502 1.00 94.50 580 LEU A CA 1
ATOM 4355 C C . LEU A 1 580 ? -7.756 -12.638 -52.091 1.00 94.50 580 LEU A C 1
ATOM 4357 O O . LEU A 1 580 ? -8.373 -11.653 -51.690 1.00 94.50 580 LEU A O 1
ATOM 4361 N N . ILE A 1 581 ? -7.535 -13.695 -51.298 1.00 96.31 581 ILE A N 1
ATOM 4362 C CA . ILE A 1 581 ? -7.947 -13.707 -49.883 1.00 96.31 581 ILE A CA 1
ATOM 4363 C C . ILE A 1 581 ? -7.248 -12.575 -49.125 1.00 96.31 581 ILE A C 1
ATOM 4365 O O . ILE A 1 581 ? -7.897 -11.827 -48.398 1.00 96.31 581 ILE A O 1
ATOM 4369 N N . THR A 1 582 ? -5.933 -12.431 -49.304 1.00 96.38 582 THR A N 1
ATOM 4370 C CA . THR A 1 582 ? -5.145 -11.379 -48.646 1.00 96.38 582 THR A CA 1
ATOM 4371 C C . THR A 1 582 ? -5.672 -9.990 -48.991 1.00 96.38 582 THR A C 1
ATOM 4373 O O . THR A 1 582 ? -5.865 -9.184 -48.086 1.00 96.38 582 THR A O 1
ATOM 4376 N N . GLN A 1 583 ? -5.991 -9.732 -50.261 1.00 96.00 583 GLN A N 1
ATOM 4377 C CA . GLN A 1 583 ? -6.573 -8.465 -50.701 1.00 96.00 583 GLN A CA 1
ATOM 4378 C C . GLN A 1 583 ? -7.893 -8.155 -49.977 1.00 96.00 583 GLN A C 1
ATOM 4380 O O . GLN A 1 583 ? -8.090 -7.040 -49.493 1.00 96.00 583 GLN A O 1
ATOM 4385 N N . GLU A 1 584 ? -8.787 -9.138 -49.852 1.00 97.19 584 GLU A N 1
ATOM 4386 C CA . GLU A 1 584 ? -10.075 -8.959 -49.170 1.00 97.19 584 GLU A CA 1
ATOM 4387 C C . GLU A 1 584 ? -9.920 -8.738 -47.655 1.00 97.19 584 GLU A C 1
ATOM 4389 O O . GLU A 1 584 ? -10.687 -7.972 -47.058 1.00 97.19 584 GLU A O 1
ATOM 4394 N N . LEU A 1 585 ? -8.920 -9.366 -47.032 1.00 97.38 585 LEU A N 1
ATOM 4395 C CA . LEU A 1 585 ? -8.588 -9.173 -45.619 1.00 97.38 585 LEU A CA 1
ATOM 4396 C C . LEU A 1 585 ? -7.956 -7.791 -45.367 1.00 97.38 585 LEU A C 1
ATOM 4398 O O . LEU A 1 585 ? -8.353 -7.084 -44.439 1.00 97.38 585 LEU A O 1
ATOM 4402 N N . GLU A 1 586 ? -7.008 -7.364 -46.201 1.00 95.56 586 GLU A N 1
ATOM 4403 C CA . GLU A 1 586 ? -6.342 -6.059 -46.077 1.00 95.56 586 GLU A CA 1
ATOM 4404 C C . GLU A 1 586 ? -7.311 -4.902 -46.329 1.00 95.56 586 GLU A C 1
ATOM 4406 O O . GLU A 1 586 ? -7.349 -3.953 -45.545 1.00 95.56 586 GLU A O 1
ATOM 4411 N N . LYS A 1 587 ? -8.175 -5.024 -47.346 1.00 95.06 587 LYS A N 1
ATOM 4412 C CA . LYS A 1 587 ? -9.237 -4.052 -47.655 1.00 95.06 587 LYS A CA 1
ATOM 4413 C C . LYS A 1 587 ? -10.128 -3.737 -46.449 1.00 95.06 587 LYS A C 1
ATOM 4415 O O . LYS A 1 587 ? -10.657 -2.634 -46.348 1.00 95.06 587 LYS A O 1
ATOM 4420 N N . ARG A 1 588 ? -10.304 -4.698 -45.536 1.00 95.19 588 ARG A N 1
ATOM 4421 C CA . ARG A 1 588 ? -11.164 -4.581 -44.344 1.00 95.19 588 ARG A CA 1
ATOM 4422 C C . ARG A 1 588 ? -10.386 -4.352 -43.052 1.00 95.19 588 ARG A C 1
ATOM 4424 O O . ARG A 1 588 ? -10.977 -4.406 -41.975 1.00 95.19 588 ARG A O 1
ATOM 4431 N N . GLY A 1 589 ? -9.079 -4.105 -43.148 1.00 95.19 589 GLY A N 1
ATOM 4432 C CA . GLY A 1 589 ? -8.218 -3.870 -41.994 1.00 95.19 589 GLY A CA 1
ATOM 4433 C C . GLY A 1 589 ? -8.249 -5.027 -40.997 1.00 95.19 589 GLY A C 1
ATOM 4434 O O . GLY A 1 589 ? -8.324 -4.785 -39.792 1.00 95.19 589 GLY A O 1
ATOM 4435 N N . ILE A 1 590 ? -8.267 -6.273 -41.490 1.00 97.50 590 ILE A N 1
ATOM 4436 C CA . ILE A 1 590 ? -8.250 -7.455 -40.628 1.00 97.50 590 ILE A CA 1
ATOM 4437 C C . ILE A 1 590 ? -6.927 -7.521 -39.874 1.00 97.50 590 ILE A C 1
ATOM 4439 O O . ILE A 1 590 ? -5.846 -7.412 -40.452 1.00 97.50 590 ILE A O 1
ATOM 4443 N N . GLU A 1 591 ? -7.035 -7.727 -38.567 1.00 95.62 591 GLU A N 1
ATOM 4444 C CA . GLU A 1 591 ? -5.932 -7.807 -37.619 1.00 95.62 591 GLU A CA 1
ATOM 4445 C C . GLU A 1 591 ? -5.585 -9.263 -37.276 1.00 95.62 591 GLU A C 1
ATOM 4447 O O . GLU A 1 591 ? -4.404 -9.574 -37.131 1.00 95.62 591 GLU A O 1
ATOM 4452 N N . LEU A 1 592 ? -6.574 -10.162 -37.253 1.00 96.94 592 LEU A N 1
ATOM 4453 C CA . LEU A 1 592 ? -6.414 -11.580 -36.920 1.00 96.94 592 LEU A CA 1
ATOM 4454 C C . LEU A 1 592 ? -7.276 -12.469 -37.831 1.00 96.94 592 LEU A C 1
ATOM 4456 O O . LEU A 1 592 ? -8.424 -12.137 -38.126 1.00 96.94 592 LEU A O 1
ATOM 4460 N N . ILE A 1 593 ? -6.739 -13.611 -38.252 1.00 98.00 593 ILE A N 1
ATOM 4461 C CA . ILE A 1 593 ? -7.424 -14.605 -39.083 1.00 98.00 593 ILE A CA 1
ATOM 4462 C C . ILE A 1 593 ? -7.752 -15.832 -38.233 1.00 98.00 593 ILE A C 1
ATOM 4464 O O . ILE A 1 593 ? -6.867 -16.389 -37.589 1.00 98.00 593 ILE A O 1
ATOM 4468 N N . CYS A 1 594 ? -8.999 -16.299 -38.281 1.00 97.12 594 CYS A N 1
ATOM 4469 C CA . CYS A 1 594 ? -9.411 -17.560 -37.664 1.00 97.12 594 CYS A CA 1
ATOM 4470 C C . CYS A 1 594 ? -9.785 -18.588 -38.737 1.00 97.12 594 CYS A C 1
ATOM 4472 O O . CYS A 1 594 ? -10.692 -18.359 -39.539 1.00 97.12 594 CYS A O 1
ATOM 4474 N N . LEU A 1 595 ? -9.130 -19.746 -38.726 1.00 96.19 595 LEU A N 1
ATOM 4475 C CA . LEU A 1 595 ? -9.488 -20.893 -39.556 1.00 96.19 595 LEU A CA 1
ATOM 4476 C C . LEU A 1 595 ? -10.525 -21.731 -38.801 1.00 96.19 595 LEU A C 1
ATOM 4478 O O . LEU A 1 595 ? -10.210 -22.434 -37.843 1.00 96.19 595 LEU A O 1
ATOM 4482 N N . ALA A 1 596 ? -11.787 -21.639 -39.220 1.00 91.94 596 ALA A N 1
ATOM 4483 C CA . ALA A 1 596 ? -12.909 -22.296 -38.551 1.00 91.94 596 ALA A CA 1
ATOM 4484 C C . ALA A 1 596 ? -13.476 -23.417 -39.434 1.00 91.94 596 ALA A C 1
ATOM 4486 O O . ALA A 1 596 ? -14.589 -23.322 -39.955 1.00 91.94 596 ALA A O 1
ATOM 4487 N N . GLY A 1 597 ? -12.688 -24.481 -39.624 1.00 86.38 597 GLY A N 1
ATOM 4488 C CA . GLY A 1 597 ? -13.010 -25.553 -40.575 1.00 86.38 597 GLY A CA 1
ATOM 4489 C C . GLY A 1 597 ? -12.699 -25.162 -42.023 1.00 86.38 597 GLY A C 1
ATOM 4490 O O . GLY A 1 597 ? -13.495 -25.409 -42.934 1.00 86.38 597 GLY A O 1
ATOM 4491 N N . PHE A 1 598 ? -11.562 -24.494 -42.226 1.00 91.62 598 PHE A N 1
ATOM 4492 C CA . PHE A 1 598 ? -11.028 -24.179 -43.546 1.00 91.62 598 PHE A CA 1
ATOM 4493 C C . PHE A 1 598 ? -10.210 -25.373 -44.054 1.00 91.62 598 PHE A C 1
ATOM 4495 O O . PHE A 1 598 ? -9.103 -25.624 -43.594 1.00 91.62 598 PHE A O 1
ATOM 4502 N N . MET A 1 599 ? -10.769 -26.145 -44.984 1.00 87.69 599 MET A N 1
ATOM 4503 C CA . MET A 1 599 ? -10.246 -27.451 -45.413 1.00 87.69 599 MET A CA 1
ATOM 4504 C C . MET A 1 599 ? -9.144 -27.316 -46.477 1.00 87.69 599 MET A C 1
ATOM 4506 O O . MET A 1 599 ? -9.175 -27.990 -47.510 1.00 87.69 599 MET A O 1
ATOM 4510 N N . ARG A 1 600 ? -8.203 -26.389 -46.271 1.00 87.62 600 ARG A N 1
ATOM 4511 C CA . ARG A 1 600 ? -7.091 -26.096 -47.185 1.00 87.62 600 ARG A CA 1
ATOM 4512 C C . ARG A 1 600 ? -5.811 -25.870 -46.393 1.00 87.62 600 ARG A C 1
ATOM 4514 O O . ARG A 1 600 ? -5.818 -25.174 -45.384 1.00 87.62 600 ARG A O 1
ATOM 4521 N N . ILE A 1 601 ? -4.713 -26.419 -46.900 1.00 88.44 601 ILE A N 1
ATOM 4522 C CA . ILE A 1 601 ? -3.370 -26.105 -46.411 1.00 88.44 601 ILE A CA 1
ATOM 4523 C C . ILE A 1 601 ? -2.972 -24.760 -47.023 1.00 88.44 601 ILE A C 1
ATOM 4525 O O . ILE A 1 601 ? -3.077 -24.592 -48.241 1.00 88.44 601 ILE A O 1
ATOM 4529 N N . LEU A 1 602 ? -2.533 -23.819 -46.193 1.00 92.12 602 LEU A N 1
ATOM 4530 C CA . LEU A 1 602 ? -2.066 -22.501 -46.631 1.00 92.12 602 LEU A CA 1
ATOM 4531 C C . LEU A 1 602 ? -0.628 -22.595 -47.156 1.00 92.12 602 LEU A C 1
ATOM 4533 O O . LEU A 1 602 ? 0.152 -23.417 -46.672 1.00 92.12 602 LEU A O 1
ATOM 4537 N N . THR A 1 603 ? -0.260 -21.796 -48.159 1.00 93.81 603 THR A N 1
ATOM 4538 C CA . THR A 1 603 ? 1.134 -21.752 -48.630 1.00 93.81 603 THR A CA 1
ATOM 4539 C C . THR A 1 603 ? 2.045 -21.052 -47.619 1.00 93.81 603 THR A C 1
ATOM 4541 O O . THR A 1 603 ? 1.611 -20.221 -46.816 1.00 93.81 603 THR A O 1
ATOM 4544 N N . ALA A 1 604 ? 3.351 -21.327 -47.701 1.00 92.88 604 ALA A N 1
ATOM 4545 C CA . ALA A 1 604 ? 4.353 -20.635 -46.891 1.00 92.88 604 ALA A CA 1
ATOM 4546 C C . ALA A 1 604 ? 4.327 -19.111 -47.107 1.00 92.88 604 ALA A C 1
ATOM 4548 O O . ALA A 1 604 ? 4.572 -18.353 -46.171 1.00 92.88 604 ALA A O 1
ATOM 4549 N N . SER A 1 605 ? 4.004 -18.655 -48.323 1.00 91.94 605 SER A N 1
ATOM 4550 C CA . SER A 1 605 ? 3.868 -17.231 -48.648 1.00 91.94 605 SER A CA 1
ATOM 4551 C C . SER A 1 605 ? 2.773 -16.570 -47.806 1.00 91.94 605 SER A C 1
ATOM 4553 O O . SER A 1 605 ? 3.020 -15.567 -47.132 1.00 91.94 605 SER A O 1
ATOM 4555 N N . PHE A 1 606 ? 1.585 -17.179 -47.762 1.00 95.31 606 PHE A N 1
ATOM 4556 C CA . PHE A 1 606 ? 0.458 -16.654 -46.996 1.00 95.31 606 PHE A CA 1
ATOM 4557 C C . PHE A 1 606 ? 0.710 -16.696 -45.487 1.00 95.31 606 PHE A C 1
ATOM 4559 O O . PHE A 1 606 ? 0.484 -15.699 -44.798 1.00 95.31 606 PHE A O 1
ATOM 4566 N N . VAL A 1 607 ? 1.232 -17.816 -44.973 1.00 94.31 607 VAL A N 1
ATOM 4567 C CA . VAL A 1 607 ? 1.555 -17.949 -43.544 1.00 94.31 607 VAL A CA 1
ATOM 4568 C C . VAL A 1 607 ? 2.604 -16.920 -43.122 1.00 94.31 607 VAL A C 1
ATOM 4570 O O . VAL A 1 607 ? 2.434 -16.265 -42.098 1.00 94.31 607 VAL A O 1
ATOM 4573 N N . ASN A 1 608 ? 3.648 -16.701 -43.926 1.00 91.00 608 ASN A N 1
ATOM 4574 C CA . ASN A 1 608 ? 4.664 -15.691 -43.626 1.00 91.00 608 ASN A CA 1
ATOM 4575 C C . ASN A 1 608 ? 4.114 -14.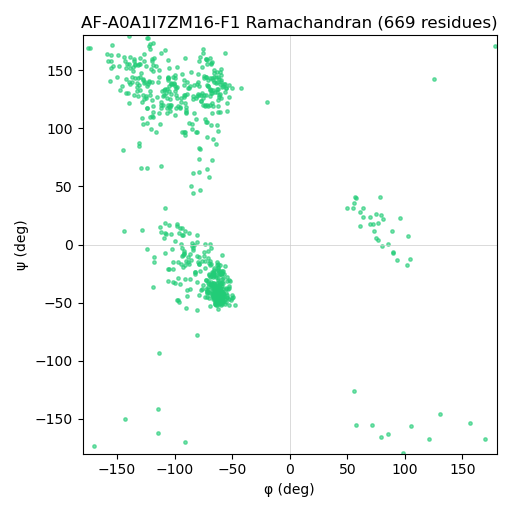259 -43.705 1.00 91.00 608 ASN A C 1
ATOM 4577 O O . ASN A 1 608 ? 4.490 -13.420 -42.886 1.00 91.00 608 ASN A O 1
ATOM 4581 N N . ARG A 1 609 ? 3.201 -13.969 -44.643 1.00 93.69 609 ARG A N 1
ATOM 4582 C CA . ARG A 1 609 ? 2.540 -12.655 -44.745 1.00 93.69 609 ARG A CA 1
ATOM 4583 C C . ARG A 1 609 ? 1.704 -12.333 -43.506 1.00 93.69 609 ARG A C 1
ATOM 4585 O O . ARG A 1 609 ? 1.711 -11.194 -43.045 1.00 93.69 609 ARG A O 1
ATOM 4592 N N . TRP A 1 610 ? 1.021 -13.332 -42.956 1.00 94.56 610 TRP A N 1
ATOM 4593 C CA . TRP A 1 610 ? 0.156 -13.213 -41.780 1.00 94.56 610 TRP A CA 1
ATOM 4594 C C . TRP A 1 610 ? 0.761 -13.880 -40.539 1.00 94.56 610 TRP A C 1
ATOM 4596 O O . TRP A 1 610 ? 0.042 -14.385 -39.672 1.00 94.56 610 TRP A O 1
ATOM 4606 N N . LYS A 1 611 ? 2.095 -13.879 -40.442 1.00 90.69 611 LYS A N 1
ATOM 4607 C CA . LYS A 1 611 ? 2.825 -14.556 -39.370 1.00 90.69 611 LYS A CA 1
ATOM 4608 C C . LYS A 1 611 ? 2.351 -14.080 -37.999 1.00 90.69 611 LYS A C 1
ATOM 4610 O O . LYS A 1 611 ? 2.198 -12.880 -37.776 1.00 90.69 611 LYS A O 1
ATOM 4615 N N . ASN A 1 612 ? 2.122 -15.029 -37.088 1.00 87.94 612 ASN A N 1
ATOM 4616 C CA . ASN A 1 612 ? 1.576 -14.809 -35.739 1.00 87.94 612 ASN A CA 1
ATOM 4617 C C . ASN A 1 612 ? 0.166 -14.186 -35.705 1.00 87.94 612 ASN A C 1
ATOM 4619 O O . ASN A 1 612 ? -0.263 -13.679 -34.671 1.00 87.94 612 ASN A O 1
ATOM 4623 N N . ARG A 1 613 ? -0.563 -14.197 -36.829 1.00 95.56 613 ARG A N 1
ATOM 4624 C CA . ARG A 1 613 ? -1.898 -13.588 -36.962 1.00 95.56 613 ARG A CA 1
ATOM 4625 C C . ARG A 1 613 ? -2.933 -14.550 -37.542 1.00 95.56 613 ARG A C 1
ATOM 4627 O O . ARG A 1 613 ? -4.018 -14.114 -37.915 1.00 95.56 613 ARG A O 1
ATOM 4634 N N . ILE A 1 614 ? -2.620 -15.841 -37.609 1.00 97.38 614 ILE A N 1
ATOM 4635 C CA . ILE A 1 614 ? -3.546 -16.893 -38.033 1.00 97.38 614 ILE A CA 1
ATOM 4636 C C . ILE A 1 614 ? -3.713 -17.872 -36.878 1.00 97.38 614 ILE A C 1
ATOM 4638 O O . ILE A 1 614 ? -2.725 -18.429 -36.408 1.00 97.38 614 ILE A O 1
ATOM 4642 N N . ILE A 1 615 ? -4.950 -18.104 -36.452 1.00 96.62 615 ILE A N 1
ATOM 4643 C CA . ILE A 1 615 ? -5.311 -19.118 -35.461 1.00 96.62 615 ILE A CA 1
ATOM 4644 C C . ILE A 1 615 ? -6.075 -20.233 -36.165 1.00 96.62 615 ILE A C 1
ATOM 4646 O O . ILE A 1 615 ? -7.065 -19.969 -36.849 1.00 96.62 615 ILE A O 1
ATOM 4650 N N . ASN A 1 616 ? -5.642 -21.476 -35.973 1.00 95.00 616 ASN A N 1
ATOM 4651 C CA . ASN A 1 616 ? -6.359 -22.665 -36.408 1.00 95.00 616 ASN A CA 1
ATOM 4652 C C . ASN A 1 616 ? -7.014 -23.376 -35.219 1.00 95.00 616 ASN A C 1
ATOM 4654 O O . ASN A 1 616 ? -6.430 -23.456 -34.138 1.00 95.00 616 ASN A O 1
ATOM 4658 N N . ILE A 1 617 ? -8.221 -23.905 -35.433 1.00 91.81 617 ILE A N 1
ATOM 4659 C CA . ILE A 1 617 ? -8.919 -24.761 -34.468 1.00 91.81 617 ILE A CA 1
ATOM 4660 C C . ILE A 1 617 ? -8.869 -26.195 -34.990 1.00 91.81 617 ILE A C 1
ATOM 4662 O O . ILE A 1 617 ? -9.494 -26.516 -36.002 1.00 91.81 617 ILE A O 1
ATOM 4666 N N . HIS A 1 618 ? -8.150 -27.054 -34.273 1.00 92.06 618 HIS A N 1
ATOM 4667 C CA . HIS A 1 618 ? -7.906 -28.443 -34.641 1.00 92.06 618 HIS A CA 1
ATOM 4668 C C . HIS A 1 618 ? -8.634 -29.420 -33.705 1.00 92.06 618 HIS A C 1
ATOM 4670 O O . HIS A 1 618 ? -8.527 -29.270 -32.487 1.00 92.06 618 HIS A O 1
ATOM 4676 N N . PRO A 1 619 ? -9.354 -30.438 -34.213 1.00 91.44 619 PRO A N 1
ATOM 4677 C CA . PRO A 1 619 ? -10.136 -31.364 -33.390 1.00 91.44 619 PRO A CA 1
ATOM 4678 C C . PRO A 1 619 ? -9.293 -32.540 -32.856 1.00 91.44 619 PRO A C 1
ATOM 4680 O O . PRO A 1 619 ? -9.648 -33.703 -33.026 1.00 91.44 619 PRO A O 1
ATOM 4683 N N . SER A 1 620 ? -8.141 -32.232 -32.256 1.00 92.25 620 SER A N 1
ATOM 4684 C CA . SER A 1 620 ? -7.317 -33.161 -31.471 1.00 92.25 620 SER A CA 1
ATOM 4685 C C . SER A 1 620 ? -6.473 -32.378 -30.468 1.00 92.25 620 SER A C 1
ATOM 4687 O O . SER A 1 620 ? -6.174 -31.206 -30.699 1.00 92.25 620 SER A O 1
ATOM 4689 N N . LEU A 1 621 ? -6.020 -33.038 -29.399 1.00 91.88 621 LEU A N 1
ATOM 4690 C CA . LEU A 1 621 ? -4.929 -32.565 -28.542 1.00 91.88 621 LEU A CA 1
ATOM 4691 C C . LEU A 1 621 ? -3.604 -32.709 -29.301 1.00 91.88 621 LEU A C 1
ATOM 4693 O O . LEU A 1 621 ? -3.004 -33.786 -29.333 1.00 91.88 621 LEU A O 1
ATOM 4697 N N . LEU A 1 622 ? -3.180 -31.655 -29.999 1.00 91.31 622 LEU A N 1
ATOM 4698 C CA . LEU A 1 622 ? -1.889 -31.639 -30.684 1.00 91.31 622 LEU A CA 1
ATOM 4699 C C . LEU A 1 622 ? -0.749 -31.852 -29.673 1.00 91.31 622 LEU A C 1
ATOM 4701 O O . LEU A 1 622 ? -0.825 -31.310 -28.569 1.00 91.31 622 LEU A O 1
ATOM 4705 N N . PRO A 1 623 ? 0.288 -32.636 -30.026 1.00 90.69 623 PRO A N 1
ATOM 4706 C CA . PRO A 1 623 ? 0.603 -33.159 -31.366 1.00 90.69 623 PRO A CA 1
ATOM 4707 C C . PRO A 1 623 ? 0.008 -34.543 -31.724 1.00 90.69 623 PRO A C 1
ATOM 4709 O O . PRO A 1 623 ? 0.409 -35.107 -32.737 1.00 90.69 623 PRO A O 1
ATOM 4712 N N . SER A 1 624 ? -0.925 -35.103 -30.944 1.00 87.38 624 SER A N 1
ATOM 4713 C CA . SER A 1 624 ? -1.316 -36.530 -31.022 1.00 87.38 624 SER A CA 1
ATOM 4714 C C . SER A 1 624 ? -1.871 -36.991 -32.381 1.00 87.38 624 SER A C 1
ATOM 4716 O O . SER A 1 624 ? -1.422 -38.005 -32.907 1.00 87.38 624 SER A O 1
ATOM 4718 N N . PHE A 1 625 ? -2.816 -36.251 -32.975 1.00 90.50 625 PHE A N 1
ATOM 4719 C CA . PHE A 1 625 ? -3.405 -36.563 -34.286 1.00 90.50 625 PHE A CA 1
ATOM 4720 C C . PHE A 1 625 ? -3.399 -35.317 -35.184 1.00 90.50 625 PHE A C 1
ATOM 4722 O O . PHE A 1 625 ? -4.372 -34.563 -35.224 1.00 90.50 625 PHE A O 1
ATOM 4729 N N . LYS A 1 626 ? -2.279 -35.063 -35.874 1.00 89.06 626 LYS A N 1
ATOM 4730 C CA . LYS A 1 626 ? -2.144 -33.969 -36.858 1.00 89.06 626 LYS A CA 1
ATOM 4731 C C . LYS A 1 626 ? -2.925 -34.266 -38.148 1.00 89.06 626 LYS A C 1
ATOM 4733 O O . LYS A 1 626 ? -3.107 -35.425 -38.515 1.00 89.06 626 LYS A O 1
ATOM 4738 N N . GLY A 1 627 ? -3.305 -33.224 -38.885 1.00 83.88 627 GLY A N 1
ATOM 4739 C CA . GLY A 1 627 ? -3.890 -33.346 -40.220 1.00 83.88 627 GLY A CA 1
ATOM 4740 C C . GLY A 1 627 ? -5.377 -33.722 -40.242 1.00 83.88 627 GLY A C 1
ATOM 4741 O O . GLY A 1 627 ? -6.110 -33.601 -39.263 1.00 83.88 627 GLY A O 1
ATOM 4742 N N . ALA A 1 628 ? -5.870 -34.128 -41.412 1.00 82.44 628 ALA A N 1
ATOM 4743 C CA . ALA A 1 628 ? -7.289 -34.424 -41.592 1.00 82.44 628 ALA A CA 1
ATOM 4744 C C . ALA A 1 628 ? -7.732 -35.673 -40.803 1.00 82.44 628 ALA A C 1
ATOM 4746 O O . ALA A 1 628 ? -6.938 -36.561 -40.518 1.00 82.44 628 ALA A O 1
ATOM 4747 N N . HIS A 1 629 ? -9.034 -35.764 -40.511 1.00 87.12 629 HIS A N 1
ATOM 4748 C CA . HIS A 1 629 ? -9.664 -36.934 -39.877 1.00 87.12 629 HIS A CA 1
ATOM 4749 C C . HIS A 1 629 ? -9.194 -37.255 -38.446 1.00 87.12 629 HIS A C 1
ATOM 4751 O O . HIS A 1 629 ? -9.382 -38.378 -37.986 1.00 87.12 629 HIS A O 1
ATOM 4757 N N . ALA A 1 630 ? -8.668 -36.271 -37.712 1.00 88.12 630 ALA A N 1
ATOM 4758 C CA . ALA A 1 630 ? -8.163 -36.451 -36.349 1.00 88.12 630 ALA A CA 1
ATOM 4759 C C . ALA A 1 630 ? -9.163 -37.124 -35.382 1.00 88.12 630 ALA A C 1
ATOM 4761 O O . ALA A 1 630 ? -8.769 -37.978 -34.595 1.00 88.12 630 ALA A O 1
ATOM 4762 N N . VAL A 1 631 ? -10.462 -36.816 -35.495 1.00 88.62 631 VAL A N 1
ATOM 4763 C CA . VAL A 1 631 ? -11.519 -37.461 -34.690 1.00 88.62 631 VAL A CA 1
ATOM 4764 C C . VAL A 1 631 ? -11.623 -38.958 -34.992 1.00 88.62 631 VAL A C 1
ATOM 4766 O O . VAL A 1 631 ? -11.645 -39.771 -34.075 1.00 88.62 631 VAL A O 1
ATOM 4769 N N . LYS A 1 632 ? -11.623 -39.334 -36.277 1.00 90.19 632 LYS A N 1
ATOM 4770 C CA . LYS A 1 632 ? -11.672 -40.739 -36.699 1.00 90.19 632 LYS A CA 1
ATOM 4771 C C . LYS A 1 632 ? -10.436 -41.501 -36.214 1.00 90.19 632 LYS A C 1
ATOM 4773 O O . LYS A 1 632 ? -10.575 -42.596 -35.689 1.00 90.19 632 LYS A O 1
ATOM 4778 N N . LEU A 1 633 ? -9.252 -40.897 -36.332 1.00 91.38 633 LEU A N 1
ATOM 4779 C CA . LEU A 1 633 ? -8.000 -41.490 -35.852 1.00 91.38 633 LEU A CA 1
ATOM 4780 C C . LEU A 1 633 ? -7.997 -41.683 -34.329 1.00 91.38 633 LEU A C 1
ATOM 4782 O O . LEU A 1 633 ? -7.511 -42.703 -33.851 1.00 91.38 633 LEU A O 1
ATOM 4786 N N . ALA A 1 634 ? -8.565 -40.741 -33.570 1.00 90.25 634 ALA A N 1
ATOM 4787 C CA . ALA A 1 634 ? -8.704 -40.871 -32.122 1.00 90.25 634 ALA A CA 1
ATOM 4788 C C . ALA A 1 634 ? -9.611 -42.053 -31.735 1.00 90.25 634 ALA A C 1
ATOM 4790 O O . ALA A 1 634 ? -9.249 -42.833 -30.851 1.00 90.25 634 ALA A O 1
ATOM 4791 N N . LEU A 1 635 ? -10.743 -42.223 -32.430 1.00 90.06 635 LEU A N 1
ATOM 4792 C CA . LEU A 1 635 ? -11.655 -43.354 -32.225 1.00 90.06 635 LEU A CA 1
ATOM 4793 C C . LEU A 1 635 ? -11.007 -44.690 -32.616 1.00 90.06 635 LEU A C 1
ATOM 4795 O O . LEU A 1 635 ? -11.044 -45.640 -31.838 1.00 90.06 635 LEU A O 1
ATOM 4799 N N . GLU A 1 636 ? -10.349 -44.759 -33.777 1.00 90.25 636 GLU A N 1
ATOM 4800 C CA . GLU A 1 636 ? -9.639 -45.962 -34.244 1.00 90.25 636 GLU A CA 1
ATOM 4801 C C . GLU A 1 636 ? -8.481 -46.359 -33.315 1.00 90.25 636 GLU A C 1
ATOM 4803 O O . GLU A 1 636 ? -8.230 -47.545 -33.108 1.00 90.25 636 GLU A O 1
ATOM 4808 N N . ALA A 1 637 ? -7.798 -45.380 -32.716 1.00 90.12 637 ALA A N 1
ATOM 4809 C CA . ALA A 1 637 ? -6.746 -45.613 -31.730 1.00 90.12 637 ALA A CA 1
ATOM 4810 C C . ALA A 1 637 ? -7.282 -46.043 -30.350 1.00 90.12 637 ALA A C 1
ATOM 4812 O O . ALA A 1 637 ? -6.492 -46.429 -29.487 1.00 90.12 637 ALA A O 1
ATOM 4813 N N . GLY A 1 638 ? -8.599 -45.968 -30.120 1.00 89.50 638 GLY A N 1
ATOM 4814 C CA . GLY A 1 638 ? -9.229 -46.352 -28.857 1.00 89.50 638 GLY A CA 1
ATOM 4815 C C . GLY A 1 638 ? -8.788 -45.499 -27.665 1.00 89.50 638 GLY A C 1
ATOM 4816 O O . GLY A 1 638 ? -8.689 -46.009 -26.544 1.00 89.50 638 GLY A O 1
ATOM 4817 N N . VAL A 1 639 ? -8.469 -44.216 -27.886 1.00 91.38 639 VAL A N 1
ATOM 4818 C CA . VAL A 1 639 ? -8.073 -43.317 -26.790 1.00 91.38 639 VAL A CA 1
ATOM 4819 C C . VAL A 1 639 ? -9.247 -43.097 -25.839 1.00 91.38 639 VAL A C 1
ATOM 4821 O O . VAL A 1 639 ? -10.392 -43.063 -26.264 1.00 91.38 639 VAL A O 1
ATOM 4824 N N . LYS A 1 640 ? -8.970 -42.916 -24.544 1.00 91.50 640 LYS A N 1
ATOM 4825 C CA . LYS A 1 640 ? -10.006 -42.589 -23.540 1.00 91.50 640 LYS A CA 1
ATOM 4826 C C . LYS A 1 640 ? -10.255 -41.087 -23.399 1.00 91.50 640 LYS A C 1
ATOM 4828 O O . LYS A 1 640 ? -11.230 -40.671 -22.779 1.00 91.50 640 LYS A O 1
ATOM 4833 N N . VAL A 1 641 ? -9.342 -40.279 -23.931 1.00 91.38 641 VAL A N 1
ATOM 4834 C CA . VAL A 1 641 ? -9.374 -38.819 -23.874 1.00 91.38 641 VAL A CA 1
ATOM 4835 C C . VAL A 1 641 ? -8.921 -38.290 -25.229 1.00 91.38 641 VAL A C 1
ATOM 4837 O O . VAL A 1 641 ? -7.815 -38.588 -25.678 1.00 91.38 641 VAL A O 1
ATOM 4840 N N . ALA A 1 642 ? -9.785 -37.510 -25.866 1.00 92.62 642 ALA A N 1
ATOM 4841 C CA . ALA A 1 642 ? -9.488 -36.692 -27.032 1.00 92.62 642 ALA A CA 1
ATOM 4842 C C . ALA A 1 642 ? -9.621 -35.211 -26.639 1.00 92.62 642 ALA A C 1
ATOM 4844 O O . ALA A 1 642 ? -9.583 -34.858 -25.459 1.00 92.62 642 ALA A O 1
ATOM 4845 N N . GLY A 1 643 ? -9.751 -34.317 -27.613 1.00 92.25 643 GLY A N 1
ATOM 4846 C CA . GLY A 1 643 ? -9.921 -32.901 -27.323 1.00 92.25 643 GLY A CA 1
ATOM 4847 C C . GLY A 1 643 ? -9.810 -32.024 -28.552 1.00 92.25 643 GLY A C 1
ATOM 4848 O O . GLY A 1 643 ? -9.809 -32.508 -29.683 1.00 92.25 643 GLY A O 1
ATOM 4849 N N . CYS A 1 644 ? -9.687 -30.724 -28.327 1.00 92.81 644 CYS A N 1
ATOM 4850 C CA . CYS A 1 644 ? -9.427 -29.746 -29.371 1.00 92.81 644 CYS A CA 1
ATOM 4851 C C . CYS A 1 644 ? -8.260 -28.836 -28.988 1.00 92.81 644 CYS A C 1
ATOM 4853 O O . CYS A 1 644 ? -7.950 -28.649 -27.813 1.00 92.81 644 CYS A O 1
ATOM 4855 N N . THR A 1 645 ? -7.607 -28.275 -30.001 1.00 93.88 645 THR A N 1
ATOM 4856 C CA . THR A 1 645 ? -6.491 -27.342 -29.852 1.00 93.88 645 THR A CA 1
ATOM 4857 C C . THR A 1 645 ? -6.770 -26.081 -30.654 1.00 93.88 645 THR A C 1
ATOM 4859 O O . THR A 1 645 ? -7.042 -26.160 -31.851 1.00 93.88 645 THR A O 1
ATOM 4862 N N . ALA A 1 646 ? -6.641 -24.918 -30.024 1.00 94.50 646 ALA A N 1
ATOM 4863 C CA . ALA A 1 646 ? -6.427 -23.658 -30.721 1.00 94.50 646 ALA A CA 1
ATOM 4864 C C . ALA A 1 646 ? -4.919 -23.384 -30.767 1.00 94.50 646 ALA A C 1
ATOM 4866 O O . ALA A 1 646 ? -4.257 -23.389 -29.728 1.00 94.50 646 ALA A O 1
ATOM 4867 N N . HIS A 1 647 ? -4.364 -23.156 -31.954 1.00 94.00 647 HIS A N 1
ATOM 4868 C CA . HIS A 1 647 ? -2.931 -22.904 -32.142 1.00 94.00 647 HIS A CA 1
ATOM 4869 C C . HIS A 1 647 ? -2.687 -21.865 -33.232 1.00 94.00 647 HIS A C 1
ATOM 4871 O O . HIS A 1 647 ? -3.549 -21.637 -34.083 1.00 94.00 647 HIS A O 1
ATOM 4877 N N . PHE A 1 648 ? -1.528 -21.211 -33.201 1.00 94.94 648 PHE A N 1
ATOM 4878 C CA . PHE A 1 648 ? -1.106 -20.365 -34.313 1.00 94.94 648 PHE A CA 1
ATOM 4879 C C . PHE A 1 648 ? -0.767 -21.232 -35.525 1.00 94.94 648 PHE A C 1
ATOM 4881 O O . PHE A 1 648 ? -0.048 -22.211 -35.385 1.00 94.94 648 PHE A O 1
ATOM 4888 N N . ALA A 1 649 ? -1.237 -20.875 -36.721 1.00 91.50 649 ALA A N 1
ATOM 4889 C CA . ALA A 1 649 ? -0.842 -21.607 -37.922 1.00 91.50 649 ALA A CA 1
ATOM 4890 C C . ALA A 1 649 ? 0.631 -21.328 -38.269 1.00 91.50 649 ALA A C 1
ATOM 4892 O O . ALA A 1 649 ? 1.067 -20.174 -38.256 1.00 91.50 649 ALA A O 1
ATOM 4893 N N . ASP A 1 650 ? 1.362 -22.382 -38.625 1.00 89.62 650 ASP A N 1
ATOM 4894 C CA . ASP A 1 650 ? 2.736 -22.327 -39.132 1.00 89.62 650 ASP A CA 1
ATOM 4895 C C . ASP A 1 650 ? 2.808 -22.971 -40.531 1.00 89.62 650 ASP A C 1
ATOM 4897 O O . ASP A 1 650 ? 1.822 -23.519 -41.030 1.00 89.62 650 ASP A O 1
ATOM 4901 N N . VAL A 1 651 ? 3.960 -22.857 -41.195 1.00 88.38 651 VAL A N 1
ATOM 4902 C CA . VAL A 1 651 ? 4.216 -23.437 -42.520 1.00 88.38 651 VAL A CA 1
ATOM 4903 C C . VAL A 1 651 ? 4.117 -24.960 -42.462 1.00 88.38 651 VAL A C 1
ATOM 4905 O O . VAL A 1 651 ? 3.588 -25.583 -43.383 1.00 88.38 651 VAL A O 1
ATOM 4908 N N . GLU A 1 652 ? 4.600 -25.559 -41.373 1.00 87.94 652 GLU A N 1
ATOM 4909 C CA . GLU A 1 652 ? 4.363 -26.968 -41.085 1.00 87.94 652 GLU A CA 1
ATOM 4910 C C . GLU A 1 652 ? 2.958 -27.154 -40.489 1.00 87.94 652 GLU A C 1
ATOM 4912 O O . GLU A 1 652 ? 2.556 -26.482 -39.535 1.00 87.94 652 GLU A O 1
ATOM 4917 N N . VAL A 1 653 ? 2.207 -28.095 -41.064 1.00 85.88 653 VAL A N 1
ATOM 4918 C CA . VAL A 1 653 ? 0.826 -28.392 -40.670 1.00 85.88 653 VAL A CA 1
ATOM 4919 C C . VAL A 1 653 ? 0.770 -28.808 -39.198 1.00 85.88 653 VAL A C 1
ATOM 4921 O O . VAL A 1 653 ? 1.452 -29.741 -38.772 1.00 85.88 653 VAL A O 1
ATOM 4924 N N . ASP A 1 654 ? -0.081 -28.120 -38.433 1.00 85.56 654 ASP A N 1
ATOM 4925 C CA . ASP A 1 654 ? -0.351 -28.395 -37.016 1.00 85.56 654 ASP A CA 1
ATOM 4926 C C . ASP A 1 654 ? 0.896 -28.412 -36.112 1.00 85.56 654 ASP A C 1
ATOM 4928 O O . ASP A 1 654 ? 0.959 -29.157 -35.131 1.00 85.56 654 ASP A O 1
ATOM 4932 N N . ALA A 1 655 ? 1.905 -27.605 -36.454 1.00 88.06 655 ALA A N 1
ATOM 4933 C CA . ALA A 1 655 ? 3.156 -27.487 -35.700 1.00 88.06 655 ALA A CA 1
ATOM 4934 C C . ALA A 1 655 ? 3.314 -26.160 -34.943 1.00 88.06 655 ALA A C 1
ATOM 4936 O O . ALA A 1 655 ? 4.275 -25.999 -34.191 1.00 88.06 655 ALA A O 1
ATOM 4937 N N . GLY A 1 656 ? 2.408 -25.202 -35.143 1.00 88.56 656 GLY A N 1
ATOM 4938 C CA . GLY A 1 656 ? 2.547 -23.892 -34.524 1.00 88.56 656 GLY A CA 1
ATOM 4939 C C . GLY A 1 656 ? 2.204 -23.879 -33.035 1.00 88.56 656 GLY A C 1
ATOM 4940 O O . GLY A 1 656 ? 1.676 -24.838 -32.465 1.00 88.56 656 GLY A O 1
ATOM 4941 N N . ALA A 1 657 ? 2.554 -22.770 -32.383 1.00 91.06 657 ALA A N 1
ATOM 4942 C CA . ALA A 1 657 ? 2.454 -22.643 -30.935 1.00 91.06 657 ALA A CA 1
ATOM 4943 C C . ALA A 1 657 ? 1.004 -22.797 -30.448 1.00 91.06 657 ALA A C 1
ATOM 4945 O O . ALA A 1 657 ? 0.088 -22.117 -30.924 1.00 91.06 657 ALA A O 1
ATOM 4946 N N . ILE A 1 658 ? 0.815 -23.684 -29.471 1.00 93.50 658 ILE A N 1
ATOM 4947 C CA . ILE A 1 658 ? -0.477 -23.949 -28.838 1.00 93.50 658 ILE A CA 1
ATOM 4948 C C . ILE A 1 658 ? -0.896 -22.728 -28.015 1.00 93.50 658 ILE A C 1
ATOM 4950 O O . ILE A 1 658 ? -0.122 -22.211 -27.213 1.00 93.50 658 ILE A O 1
ATOM 4954 N N . ILE A 1 659 ? -2.137 -22.286 -28.215 1.00 93.06 659 ILE A N 1
ATOM 4955 C CA . ILE A 1 659 ? -2.761 -21.180 -27.479 1.00 93.06 659 ILE A CA 1
ATOM 4956 C C . ILE A 1 659 ? -3.607 -21.737 -26.336 1.00 93.06 659 ILE A C 1
ATOM 4958 O O . ILE A 1 659 ? -3.522 -21.259 -25.209 1.00 93.06 659 ILE A O 1
ATOM 4962 N N . ALA A 1 660 ? -4.438 -22.738 -26.635 1.00 92.88 660 ALA A N 1
ATOM 4963 C CA . ALA A 1 660 ? -5.316 -23.387 -25.670 1.00 92.88 660 ALA A CA 1
ATOM 4964 C C . ALA A 1 660 ? -5.665 -24.808 -26.121 1.00 92.88 660 ALA A C 1
ATOM 4966 O O . ALA A 1 660 ? -5.727 -25.090 -27.322 1.00 92.88 660 ALA A O 1
ATOM 4967 N N . GLN A 1 661 ? -5.933 -25.683 -25.155 1.00 94.31 661 GLN A N 1
ATOM 4968 C CA . GLN A 1 661 ? -6.418 -27.039 -25.381 1.00 94.31 661 GLN A CA 1
ATOM 4969 C C . GLN A 1 661 ? -7.522 -27.366 -24.392 1.00 94.31 661 GLN A C 1
ATOM 4971 O O . GLN A 1 661 ? -7.456 -26.952 -23.240 1.00 94.31 661 GLN A O 1
ATOM 4976 N N . GLU A 1 662 ? -8.504 -28.133 -24.847 1.00 93.38 662 GLU A N 1
ATOM 4977 C CA . GLU A 1 662 ? -9.565 -28.657 -23.995 1.00 93.38 662 GLU A CA 1
ATOM 4978 C C . GLU A 1 662 ? -9.758 -30.140 -24.261 1.00 93.38 662 GLU A C 1
ATOM 4980 O O . GLU A 1 662 ? -9.724 -30.588 -25.411 1.00 93.38 662 GLU A O 1
ATOM 4985 N N . THR A 1 663 ? -9.952 -30.901 -23.188 1.00 94.38 663 THR A N 1
ATOM 4986 C CA . THR A 1 663 ? -10.097 -32.357 -23.253 1.00 94.38 663 THR A CA 1
ATOM 4987 C C . THR A 1 663 ? -11.559 -32.767 -23.338 1.00 94.38 663 THR A C 1
ATOM 4989 O O . THR A 1 663 ? -12.426 -32.142 -22.732 1.00 94.38 663 THR A O 1
ATOM 4992 N N . VAL A 1 664 ? -11.822 -33.858 -24.048 1.00 89.06 664 VAL A N 1
ATOM 4993 C CA . VAL A 1 664 ? -13.142 -34.482 -24.149 1.00 89.06 664 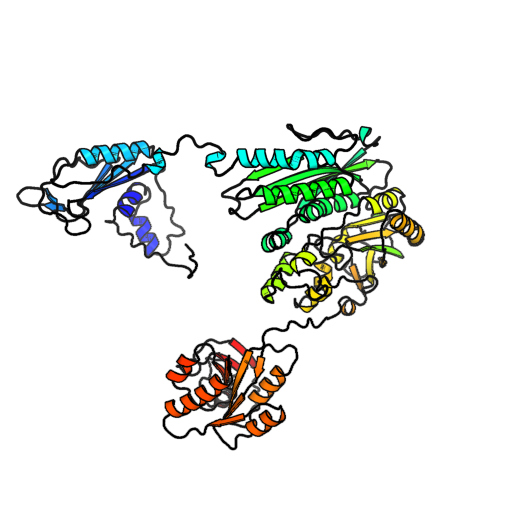VAL A CA 1
ATOM 4994 C C . VAL A 1 664 ? -12.973 -35.981 -23.891 1.00 89.06 664 VAL A C 1
ATOM 4996 O O . VAL A 1 664 ? -12.106 -36.598 -24.519 1.00 89.06 664 VAL A O 1
ATOM 4999 N N . PRO A 1 665 ? -13.739 -36.583 -22.964 1.00 91.81 665 PRO A N 1
ATOM 5000 C CA . PRO A 1 665 ? -13.706 -38.027 -22.773 1.00 91.81 665 PRO A CA 1
ATOM 5001 C C . PRO A 1 665 ? -14.218 -38.734 -24.030 1.00 91.81 665 PRO A C 1
ATOM 5003 O O . PRO A 1 665 ? -15.139 -38.248 -24.680 1.00 91.81 665 PRO A O 1
ATOM 5006 N N . VAL A 1 666 ? -13.622 -39.881 -24.347 1.00 90.62 666 VAL A N 1
ATOM 5007 C CA . VAL A 1 666 ? -14.085 -40.773 -25.415 1.00 90.62 666 VAL A CA 1
ATOM 5008 C C . VAL A 1 666 ? -14.607 -42.043 -24.759 1.00 90.62 666 VAL A C 1
ATOM 5010 O O . VAL A 1 666 ? -13.874 -42.746 -24.052 1.00 90.62 666 VAL A O 1
ATOM 5013 N N . TYR A 1 667 ? -15.893 -42.306 -24.948 1.00 89.81 667 TYR A N 1
ATOM 5014 C CA . TYR A 1 667 ? -16.585 -43.467 -24.416 1.00 89.81 667 TYR A CA 1
ATOM 5015 C C . TYR A 1 667 ? -16.543 -44.630 -25.407 1.00 89.81 667 TYR A C 1
ATOM 5017 O O . TYR A 1 667 ? -16.307 -44.469 -26.601 1.00 89.81 667 TYR A O 1
ATOM 5025 N N . LYS A 1 668 ? -16.775 -45.841 -24.894 1.00 82.12 668 LYS A N 1
ATOM 5026 C CA . LYS A 1 668 ? -16.658 -47.089 -25.662 1.00 82.12 668 LYS A CA 1
ATOM 5027 C C . LYS A 1 668 ? -17.605 -47.161 -26.871 1.00 82.12 668 LYS A C 1
ATOM 5029 O O . LYS A 1 668 ? -17.296 -47.873 -27.820 1.00 82.12 668 LYS A O 1
ATOM 5034 N N . ASP A 1 669 ? -18.716 -46.431 -26.816 1.00 86.19 669 ASP A N 1
ATOM 5035 C CA . ASP A 1 669 ? -19.788 -46.464 -27.812 1.00 86.19 669 ASP A CA 1
ATOM 5036 C C . ASP A 1 669 ? -19.831 -45.192 -28.694 1.00 86.19 669 ASP A C 1
ATOM 5038 O O . ASP A 1 669 ? -20.789 -45.008 -29.444 1.00 86.19 669 ASP A O 1
ATOM 5042 N N . ASP A 1 670 ? -18.821 -44.310 -28.611 1.00 81.56 670 ASP A N 1
ATOM 5043 C CA . ASP A 1 670 ? -18.717 -43.109 -29.459 1.00 81.56 670 ASP A CA 1
ATOM 5044 C C . ASP A 1 670 ? -18.378 -43.479 -30.926 1.00 81.56 670 ASP A C 1
ATOM 5046 O O . ASP A 1 670 ? -17.572 -44.381 -31.171 1.00 81.56 670 ASP A O 1
ATOM 5050 N N . THR A 1 671 ? -18.974 -42.776 -31.908 1.00 76.38 671 THR A N 1
ATOM 5051 C CA . THR A 1 671 ? -18.850 -43.050 -33.367 1.00 76.38 671 THR A CA 1
ATOM 5052 C C . THR A 1 671 ? -18.491 -41.839 -34.213 1.00 76.38 671 THR A C 1
ATOM 5054 O O . THR A 1 671 ? -19.034 -40.748 -33.915 1.00 76.38 671 THR A O 1
#

Foldseek 3Di:
DADPVGDDDPPPPDDCPDLVNVQQVLFWPDDPVVCVVCVVVVNNVVDDTGTHPWAKDKWFKFAAPPPHDGDKFWDKDQQDDDDSFKDKAADQWDQDPVGIMGRHTRGIIIMGIGRDNVVNLVVSVVNLVRMDTPRIDIDNCGCVVVVPPDDDDPVVLVDDPVLVVVLCVLQQVLLVVLDDQQWDGADDPFTGGDVVSVVADAKDKDKFKDWLPPLVVLCLLVVHQLQRLLLQLQRGQVVSCQQLWQWAEKEKEKEALHDDSVNVSSNSSSNSVNSSVSSYHHRYYYYYNDNPVHDRSDMIMMMMTMTIDYPLFDGPQLAVPADFQWFKKFFFWLAQRRFPVVLVVVLCVVLVHRQQQADLVGNVHGVSVSSSRHTDHCNQLQSVLRRVVQFNGKWFAHAQACQPTVCVSYDQFKAWEFEAPQDDFDVVLLVSVQSDVAQLVNSRGGGNRGTGMITIGHPVCVVVSVVSSVVRPRPDMTRGGTMRTDDDNGRYHYDPSVPRHDNDPRQPPQQAAEEEEEAAALCPQVLVVLVQCPDSPHSHDHAEYEYQDPPHNNQVSCVVSVHHYHHQHCDDDLVVSLVVVVVVCVVRVHQAYEYRHNQDQHAQVNCVVCPPRYKYKAFFDPPPQFDPPSVVVCVVVVDQKTWMWIFRDHNPGRPGGTPDIDIDGDDPPHD

Nearest PDB structures (foldseek):
  5vk4-assembly1_B  TM=9.510E-01  e=3.666E-41  Neisseria gonorrhoeae
  2z01-assembly1_A  TM=9.481E-01  e=1.459E-37  Geobacillus kaustophilus
  3qty-assembly1_B  TM=9.198E-01  e=3.422E-34  Francisella tularensis subsp. tularensis
  4zyv-assembly1_A  TM=9.824E-01  e=1.756E-20  Homo sapiens
  3obi-assembly1_A  TM=6.922E-01  e=2.753E-12  Rhodopseudomonas palustris CGA009

Organism: NCBI:txid37863